Protein AF-A0A7C3R3C4-F1 (afdb_monomer_lite)

Foldseek 3Di:
DADQPPPDPDDPCLQALPCPPQALQLVQADAPCPQLLVCVVVVHDCPDPSNVVSVQRRLWVSQLVSNAVVVVVVLVVDPQWQAWADWGPQDDQPCVPVDQAFFAQDPSRWTFGHAGPDGLATFSIWTDGPAAIETEDEGADQECLVVQLNVLQVLLVVCQFCVRHHYAYEYEYEPNHPDPNVDDPSYRYHYHYRDDCVVVVVCVSPVVVDDGDDGDHDDDPNYDYRVVDHTDTDHLLVVLLVCQVQQADLVVRAGDVVCCVDPVNVSVCSSVQKGWNFWAFLVQVVVVLVQADDPVDPSVQFDDRTWTWMWGQDSQRAIAIKTWTAGPVRWIWIWGDDDRYIDIDTDDCPDPVVVNVVSVVVSDDPSRHDHNVNVVVVRVVRRPDDDD

pLDDT: mean 90.18, std 9.29, range [34.62, 98.38]

Secondary structure (DSSP, 8-state):
------SS---HHHHTT--GGGTTGGGGS----HHHHHHHHTT--TTSHHHHHHHHHHHHHHHHHHHHHHHHHHHHH-TTEEEEEE-GGGS---GGG---EEEEE-TTS-EEEEETTEEEEEESEEEEESSEEEEEEEE--SB-HHHHHHHHHHHHHHHHH-TTSEEEEEEEEETT-B-GGGS-TTEEEEEEPPP--HHHHHHHHTTTT--PPPP-----TTEEEGGG-------HHHHHHHHHHHHEETTTTEE-HHHHHSHHHHHHHHHHSEEEEEEE-HHHHHHHHTTSB-TT--GGGB--S-EEEEEEE-TTS-EEEEEEEEBTTS-EEEEEEETTEEEEEEEPTTSHHHHHHHHHHHH--GGGB--HHHHHHHHHHHTT----

Structure (mmCIF, N/CA/C/O backbone):
data_AF-A0A7C3R3C4-F1
#
_entry.id   AF-A0A7C3R3C4-F1
#
loop_
_atom_site.group_PDB
_atom_site.id
_atom_site.type_symbol
_atom_site.label_atom_id
_atom_site.label_alt_id
_atom_site.label_comp_id
_atom_site.label_asym_id
_atom_site.label_entity_id
_atom_site.label_seq_id
_atom_site.pdbx_PDB_ins_code
_atom_site.Cartn_x
_atom_site.Cartn_y
_atom_site.Cartn_z
_atom_site.occupancy
_atom_site.B_iso_or_equiv
_atom_site.auth_seq_id
_atom_site.auth_comp_id
_atom_site.auth_asym_id
_atom_site.auth_atom_id
_atom_site.pdbx_PDB_model_num
ATOM 1 N N . MET A 1 1 ? 16.976 -24.280 0.959 1.00 34.62 1 MET A N 1
ATOM 2 C CA . MET A 1 1 ? 16.560 -23.614 -0.294 1.00 34.62 1 MET A CA 1
ATOM 3 C C . MET A 1 1 ? 15.041 -23.577 -0.291 1.00 34.62 1 MET A C 1
ATOM 5 O O . MET A 1 1 ? 14.430 -24.626 -0.410 1.00 34.62 1 MET A O 1
ATOM 9 N N . GLY A 1 2 ? 14.441 -22.430 0.038 1.00 38.09 2 GLY A N 1
ATOM 10 C CA . GLY A 1 2 ? 12.983 -22.315 0.162 1.00 38.09 2 GLY A CA 1
ATOM 11 C C . GLY A 1 2 ? 12.331 -22.269 -1.215 1.00 38.09 2 GLY A C 1
ATOM 12 O O . GLY A 1 2 ? 12.863 -21.601 -2.098 1.00 38.09 2 GLY A O 1
ATOM 13 N N . ASN A 1 3 ? 11.222 -22.990 -1.382 1.00 38.97 3 ASN A N 1
ATOM 14 C CA . ASN A 1 3 ? 10.397 -23.014 -2.589 1.00 38.97 3 ASN A CA 1
ATOM 15 C C . ASN A 1 3 ? 9.977 -21.592 -2.990 1.00 38.97 3 ASN A C 1
ATOM 17 O O . ASN A 1 3 ? 8.959 -21.084 -2.531 1.00 38.97 3 ASN A O 1
ATOM 21 N N . THR A 1 4 ? 10.750 -20.939 -3.855 1.00 51.47 4 THR A N 1
ATOM 22 C CA . THR A 1 4 ? 10.245 -19.824 -4.648 1.00 51.47 4 THR A CA 1
ATOM 23 C C . THR A 1 4 ? 9.399 -20.438 -5.750 1.00 51.47 4 THR A C 1
ATOM 25 O O . THR A 1 4 ? 9.895 -21.207 -6.572 1.00 51.47 4 THR A O 1
ATOM 28 N N . ASN A 1 5 ? 8.098 -20.169 -5.716 1.00 50.25 5 ASN A N 1
ATOM 29 C CA . ASN A 1 5 ? 7.161 -20.627 -6.730 1.00 50.25 5 ASN A CA 1
ATOM 30 C C . ASN A 1 5 ? 7.679 -20.150 -8.104 1.00 50.25 5 ASN A C 1
ATOM 32 O O . ASN A 1 5 ? 7.788 -18.948 -8.331 1.00 50.25 5 ASN A O 1
ATOM 36 N N . LYS A 1 6 ? 8.117 -21.072 -8.975 1.00 62.81 6 LYS A N 1
ATOM 37 C CA . LYS A 1 6 ? 8.803 -20.767 -10.252 1.00 62.81 6 LYS A CA 1
ATOM 38 C C . LYS A 1 6 ? 7.820 -20.536 -11.404 1.00 62.81 6 LYS A C 1
ATOM 40 O O . LYS A 1 6 ? 8.134 -20.851 -12.545 1.00 62.81 6 LYS A O 1
ATOM 45 N N . GLU A 1 7 ? 6.624 -20.033 -11.112 1.00 74.94 7 GLU A N 1
ATOM 46 C CA . GLU A 1 7 ? 5.586 -19.859 -12.133 1.00 74.94 7 GLU A CA 1
ATOM 47 C C . GLU A 1 7 ? 6.034 -18.897 -13.241 1.00 74.94 7 GLU A C 1
ATOM 49 O O . GLU A 1 7 ? 5.773 -19.140 -14.413 1.00 74.94 7 GLU A O 1
ATOM 54 N N . PHE A 1 8 ? 6.792 -17.858 -12.878 1.00 85.56 8 PHE A N 1
ATOM 55 C CA . PHE A 1 8 ? 7.405 -16.938 -13.831 1.00 85.56 8 PHE A CA 1
ATOM 56 C C . PHE A 1 8 ? 8.931 -17.092 -13.783 1.00 85.56 8 PHE A C 1
ATOM 58 O O . PHE A 1 8 ? 9.548 -16.696 -12.786 1.00 85.56 8 PHE A O 1
ATOM 65 N N . PRO A 1 9 ? 9.574 -17.670 -14.814 1.00 90.88 9 PRO A N 1
ATOM 66 C CA . PRO A 1 9 ? 11.028 -17.746 -14.864 1.00 90.88 9 PRO A CA 1
ATOM 67 C C . PRO A 1 9 ? 11.620 -16.346 -15.048 1.00 90.88 9 PRO A C 1
ATOM 69 O O . PRO A 1 9 ? 11.168 -15.602 -15.914 1.00 90.88 9 PRO A O 1
ATOM 72 N N . LEU A 1 10 ? 12.635 -16.005 -14.245 1.00 94.12 10 LEU A N 1
ATOM 73 C CA . LEU A 1 10 ? 13.373 -14.743 -14.345 1.00 94.12 10 LEU A CA 1
ATOM 74 C C . LEU A 1 10 ? 14.286 -14.761 -15.582 1.00 94.12 10 LEU A C 1
ATOM 76 O O . LEU A 1 10 ? 15.247 -15.536 -15.596 1.00 94.12 10 LEU A O 1
ATOM 80 N N . PRO A 1 11 ? 14.059 -13.905 -16.593 1.00 95.25 11 PRO A N 1
ATOM 81 C CA . PRO A 1 11 ? 14.959 -13.808 -17.734 1.00 95.25 11 PRO A CA 1
ATOM 82 C C . PRO A 1 11 ? 16.291 -13.157 -17.357 1.00 95.25 11 PRO A C 1
ATOM 84 O O . PRO A 1 11 ? 16.341 -12.232 -16.542 1.00 95.25 11 PRO A O 1
ATOM 87 N N . VAL A 1 12 ? 17.365 -13.567 -18.035 1.00 96.06 12 VAL A N 1
ATOM 88 C CA . VAL A 1 12 ? 18.727 -13.044 -17.818 1.00 96.06 12 VAL A CA 1
ATOM 89 C C . VAL A 1 12 ? 18.801 -11.526 -18.022 1.00 96.06 12 VAL A C 1
ATOM 91 O O . VAL A 1 12 ? 19.497 -10.835 -17.279 1.00 96.06 12 VAL A O 1
ATOM 94 N N . TYR A 1 13 ? 18.072 -10.975 -18.995 1.00 96.44 13 TYR A N 1
ATOM 95 C CA . TYR A 1 13 ? 18.085 -9.534 -19.257 1.00 96.44 13 TYR A CA 1
ATOM 96 C C . TYR A 1 13 ? 17.395 -8.733 -18.135 1.00 96.44 13 TYR A C 1
ATOM 98 O O . TYR A 1 13 ? 17.864 -7.653 -17.786 1.00 96.44 13 TYR A O 1
ATOM 106 N N . ILE A 1 14 ? 16.350 -9.278 -17.497 1.00 97.00 14 ILE A N 1
ATOM 107 C CA . ILE A 1 14 ? 15.718 -8.665 -16.313 1.00 97.00 14 ILE A CA 1
ATOM 108 C C . ILE A 1 14 ? 16.631 -8.797 -15.101 1.00 97.00 14 ILE A C 1
ATOM 110 O O . ILE A 1 14 ? 16.837 -7.827 -14.376 1.00 97.00 14 ILE A O 1
ATOM 114 N N . GLN A 1 15 ? 17.227 -9.976 -14.905 1.00 96.94 15 GLN A N 1
ATOM 115 C CA . GLN A 1 15 ? 18.176 -10.213 -13.819 1.00 96.94 15 GLN A CA 1
ATOM 116 C C . GLN A 1 15 ? 19.330 -9.204 -13.852 1.00 96.94 15 GLN A C 1
ATOM 118 O O . GLN A 1 15 ? 19.756 -8.719 -12.807 1.00 96.94 15 GLN A O 1
ATOM 123 N N . ASN A 1 16 ? 19.818 -8.869 -15.046 1.00 97.19 16 ASN A N 1
ATOM 124 C CA . ASN A 1 16 ? 20.903 -7.912 -15.243 1.00 97.19 16 ASN A CA 1
ATOM 125 C C . ASN A 1 16 ? 20.445 -6.449 -15.373 1.00 97.19 16 ASN A C 1
ATOM 127 O O . ASN A 1 16 ? 21.311 -5.593 -15.526 1.00 97.19 16 ASN A O 1
ATOM 131 N N . LEU A 1 17 ? 19.138 -6.159 -15.311 1.00 96.75 17 LEU A N 1
ATOM 132 C CA . LEU A 1 17 ? 18.571 -4.827 -15.571 1.00 96.75 17 LEU A CA 1
ATOM 133 C C . LEU A 1 17 ? 19.052 -4.233 -16.909 1.00 96.75 17 LEU A C 1
ATOM 135 O O . LEU A 1 17 ? 19.452 -3.074 -16.982 1.00 96.75 17 LEU A O 1
ATOM 139 N N . ASP A 1 18 ? 19.056 -5.040 -17.968 1.00 96.00 18 ASP A N 1
ATOM 140 C CA . ASP A 1 18 ? 19.616 -4.663 -19.265 1.00 96.00 18 ASP A CA 1
ATOM 141 C C . ASP A 1 18 ? 18.763 -3.605 -19.982 1.00 96.00 18 ASP A C 1
ATOM 143 O O . ASP A 1 18 ? 17.706 -3.901 -20.539 1.00 96.00 18 ASP A O 1
ATOM 147 N N . THR A 1 19 ? 19.246 -2.363 -20.003 1.00 93.62 19 THR A N 1
ATOM 148 C CA . THR A 1 19 ? 18.541 -1.216 -20.588 1.00 93.62 19 THR A CA 1
ATOM 149 C C . THR A 1 19 ? 18.917 -0.915 -22.039 1.00 93.62 19 THR A C 1
ATOM 151 O O . THR A 1 19 ? 18.339 -0.000 -22.627 1.00 93.62 19 THR A O 1
ATOM 154 N N . ARG A 1 20 ? 19.836 -1.673 -22.661 1.00 90.69 20 ARG A N 1
ATOM 155 C CA . ARG A 1 20 ? 20.399 -1.350 -23.993 1.00 90.69 20 ARG A CA 1
ATOM 156 C C . ARG A 1 20 ? 19.337 -1.180 -25.077 1.00 90.69 20 ARG A C 1
ATOM 158 O O . ARG A 1 20 ? 19.462 -0.326 -25.945 1.00 90.69 20 ARG A O 1
ATOM 165 N N . ASN A 1 21 ? 18.262 -1.959 -24.991 1.00 88.31 21 ASN A N 1
ATOM 166 C CA . ASN A 1 21 ? 17.183 -1.943 -25.976 1.00 88.31 21 ASN A CA 1
ATOM 167 C C . ASN A 1 21 ? 16.073 -0.929 -25.662 1.00 88.31 21 ASN A C 1
ATOM 169 O O . ASN A 1 21 ? 15.118 -0.838 -26.433 1.00 88.31 21 ASN A O 1
ATOM 173 N N . LEU A 1 22 ? 16.146 -0.195 -24.545 1.00 91.19 22 LEU A N 1
ATOM 174 C CA . LEU A 1 22 ? 15.098 0.742 -24.120 1.00 91.19 22 LEU A CA 1
ATOM 175 C C . LEU A 1 22 ? 15.182 2.109 -24.814 1.00 91.19 22 LEU A C 1
ATOM 177 O O . LEU A 1 22 ? 14.219 2.873 -24.741 1.00 91.19 22 LEU A O 1
ATOM 181 N N . GLY A 1 23 ? 16.299 2.416 -25.484 1.00 88.38 23 GLY A N 1
ATOM 182 C CA . GLY A 1 23 ? 16.549 3.744 -26.047 1.00 88.38 23 GLY A CA 1
ATOM 183 C C . GLY A 1 23 ? 16.332 4.839 -24.997 1.00 88.38 23 GLY A C 1
ATOM 184 O O . GLY A 1 23 ? 16.653 4.663 -23.821 1.00 88.38 23 GLY A O 1
ATOM 185 N N . ASP A 1 24 ? 15.693 5.936 -25.401 1.00 93.94 24 ASP A N 1
ATOM 186 C CA . ASP A 1 24 ? 15.396 7.059 -24.506 1.00 93.94 24 ASP A CA 1
ATOM 187 C C . ASP A 1 24 ? 14.071 6.918 -23.731 1.00 93.94 24 ASP A C 1
ATOM 189 O O . ASP A 1 24 ? 13.667 7.875 -23.068 1.00 93.94 24 ASP A O 1
ATOM 193 N N . ASN A 1 25 ? 13.387 5.759 -23.745 1.00 95.31 25 ASN A N 1
ATOM 194 C CA . ASN A 1 25 ? 12.089 5.582 -23.060 1.00 95.31 25 ASN A CA 1
ATOM 195 C C . ASN A 1 25 ? 12.125 6.026 -21.591 1.00 95.31 25 ASN A C 1
ATOM 197 O O . ASN A 1 25 ? 11.204 6.695 -21.119 1.00 95.31 25 ASN A O 1
ATOM 201 N N . LEU A 1 26 ? 13.217 5.730 -20.880 1.00 95.25 26 LEU A N 1
ATOM 202 C CA . LEU A 1 26 ? 13.389 6.112 -19.477 1.00 95.25 26 LEU A CA 1
ATOM 203 C C . LEU A 1 26 ? 13.356 7.633 -19.267 1.00 95.25 26 LEU A C 1
ATOM 205 O O . LEU A 1 26 ? 12.936 8.077 -18.202 1.00 95.25 26 LEU A O 1
ATOM 209 N N . LEU A 1 27 ? 13.717 8.439 -20.272 1.00 94.31 27 LEU A N 1
ATOM 210 C CA . LEU A 1 27 ? 13.692 9.906 -20.220 1.00 94.31 27 LEU A CA 1
ATOM 211 C C . LEU A 1 27 ? 12.286 10.503 -20.420 1.00 94.31 27 LEU A C 1
ATOM 213 O O . LEU A 1 27 ? 12.128 11.727 -20.324 1.00 94.31 27 LEU A O 1
ATOM 217 N N . TYR A 1 28 ? 11.276 9.682 -20.725 1.00 93.56 28 TYR A N 1
ATOM 218 C CA . TYR A 1 28 ? 9.870 10.094 -20.850 1.00 93.56 28 TYR A CA 1
ATOM 219 C C . TYR A 1 28 ? 9.077 9.951 -19.542 1.00 93.56 28 TYR A C 1
ATOM 221 O O . TYR A 1 28 ? 7.973 10.496 -19.422 1.00 93.56 28 TYR A O 1
ATOM 229 N N . TYR A 1 29 ? 9.645 9.276 -18.543 1.00 93.94 29 TYR A N 1
ATOM 230 C CA . TYR A 1 29 ? 9.101 9.235 -17.189 1.00 93.94 29 TYR A CA 1
ATOM 231 C C . TYR A 1 29 ? 9.375 10.546 -16.442 1.00 93.94 29 TYR A C 1
ATOM 233 O O . TYR A 1 29 ? 10.305 11.295 -16.747 1.00 93.94 29 TYR A O 1
ATOM 241 N N . SER A 1 30 ? 8.516 10.858 -15.472 1.00 89.94 30 SER A N 1
ATOM 242 C CA . SER A 1 30 ? 8.664 12.034 -14.612 1.00 89.94 30 SER A CA 1
ATOM 243 C C . SER A 1 30 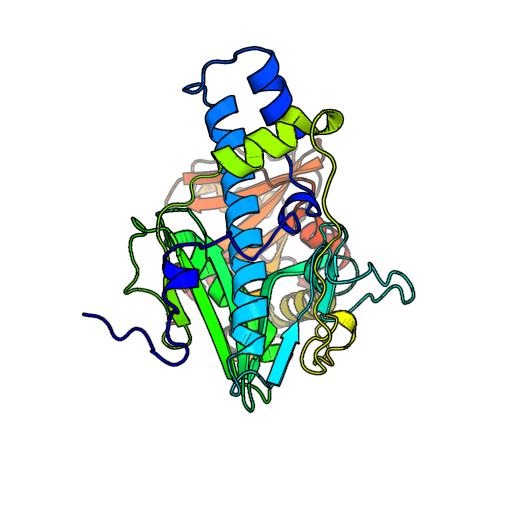? 9.294 11.612 -13.293 1.00 89.94 30 SER A C 1
ATOM 245 O O . SER A 1 30 ? 8.658 10.898 -12.531 1.00 89.94 30 SER A O 1
ATOM 247 N N . TYR A 1 31 ? 10.523 12.064 -13.045 1.00 93.31 31 TYR A N 1
ATOM 248 C CA . TYR A 1 31 ? 11.255 11.777 -11.813 1.00 93.31 31 TYR A CA 1
ATOM 249 C C . TYR A 1 31 ? 11.269 12.977 -10.867 1.00 93.31 31 TYR A C 1
ATOM 251 O O . TYR A 1 31 ? 11.339 14.132 -11.313 1.00 93.31 31 TYR A O 1
ATOM 259 N N . HIS A 1 32 ? 11.311 12.722 -9.561 1.00 93.31 32 HIS A N 1
ATOM 260 C CA . HIS A 1 32 ? 11.452 13.760 -8.535 1.00 93.31 32 HIS A CA 1
ATOM 261 C C . HIS A 1 32 ? 12.914 14.208 -8.357 1.00 93.31 32 HIS A C 1
ATOM 263 O O . HIS A 1 32 ? 13.478 14.183 -7.268 1.00 93.31 32 HIS A O 1
ATOM 269 N N . THR A 1 33 ? 13.546 14.679 -9.435 1.00 93.44 33 THR A N 1
ATOM 270 C CA . THR A 1 33 ? 14.988 14.993 -9.459 1.00 93.44 33 THR A CA 1
ATOM 271 C C . THR A 1 33 ? 15.330 16.455 -9.193 1.00 93.44 33 THR A C 1
ATOM 273 O O . THR A 1 33 ? 16.502 16.774 -9.042 1.00 93.44 33 THR A O 1
ATOM 276 N N . LYS A 1 34 ? 14.355 17.372 -9.100 1.00 93.88 34 LYS A N 1
ATOM 277 C CA . LYS A 1 34 ? 14.630 18.822 -8.963 1.00 93.88 34 LYS A CA 1
ATOM 278 C C . LYS A 1 34 ? 15.575 19.154 -7.802 1.00 93.88 34 LYS A C 1
ATOM 280 O O . LYS A 1 34 ? 16.518 19.916 -7.990 1.00 93.88 34 LYS A O 1
ATOM 285 N N . PHE A 1 35 ? 15.323 18.581 -6.625 1.00 95.00 35 PHE A N 1
ATOM 286 C CA . PHE A 1 35 ? 16.154 18.812 -5.443 1.00 95.00 35 PHE A CA 1
ATOM 287 C C . PHE A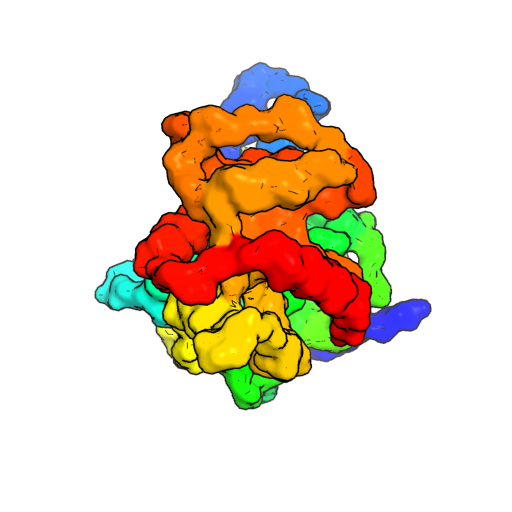 1 35 ? 17.536 18.163 -5.589 1.00 95.00 35 PHE A C 1
ATOM 289 O O . PHE A 1 35 ? 18.542 18.829 -5.369 1.00 95.00 35 PHE A O 1
ATOM 296 N N . LEU A 1 36 ? 17.594 16.918 -6.075 1.00 95.94 36 LEU A N 1
ATOM 297 C CA . LEU A 1 36 ? 18.853 16.221 -6.354 1.00 95.94 36 LEU A CA 1
ATOM 298 C C . LEU A 1 36 ? 19.739 17.002 -7.340 1.00 95.94 36 LEU A C 1
ATOM 300 O O . LEU A 1 36 ? 20.916 17.220 -7.080 1.00 95.94 36 LEU A O 1
ATOM 304 N N . LEU A 1 37 ? 19.167 17.490 -8.443 1.00 94.94 37 LEU A N 1
ATOM 305 C CA . LEU A 1 37 ? 19.887 18.293 -9.434 1.00 94.94 37 LEU A CA 1
ATOM 306 C C . LEU A 1 37 ? 20.380 19.625 -8.855 1.00 94.94 37 LEU A C 1
ATOM 308 O O . LEU A 1 37 ? 21.446 20.095 -9.244 1.00 94.94 37 LEU A O 1
ATOM 312 N N . SER A 1 38 ? 19.631 20.231 -7.929 1.00 95.25 38 SER A N 1
ATOM 313 C CA . SER A 1 38 ? 20.090 21.422 -7.206 1.00 95.25 38 SER A CA 1
ATOM 314 C C . SER A 1 38 ? 21.326 21.118 -6.362 1.00 95.25 38 SER A C 1
ATOM 316 O O . SER A 1 38 ? 22.286 21.880 -6.416 1.00 95.25 38 SER A O 1
ATOM 318 N N . LEU A 1 39 ? 21.322 20.003 -5.624 1.00 94.50 39 LEU A N 1
ATOM 319 C CA . LEU A 1 39 ? 22.459 19.573 -4.804 1.00 94.50 39 LEU A CA 1
ATOM 320 C C . LEU A 1 39 ? 23.699 19.279 -5.662 1.00 94.50 39 LEU A C 1
ATOM 322 O O . LEU A 1 39 ? 24.793 19.717 -5.321 1.00 94.50 39 LEU A O 1
ATOM 326 N N . ILE A 1 40 ? 23.521 18.610 -6.807 1.00 92.88 40 ILE A N 1
ATOM 327 C CA . ILE A 1 40 ? 24.612 18.319 -7.753 1.00 92.88 40 ILE A CA 1
ATOM 328 C C . ILE A 1 40 ? 25.241 19.614 -8.281 1.00 92.88 40 ILE A C 1
ATOM 330 O O . ILE A 1 40 ? 26.459 19.746 -8.272 1.00 92.88 40 ILE A O 1
ATOM 334 N N . ARG A 1 41 ? 24.433 20.600 -8.695 1.00 93.19 41 ARG A N 1
ATOM 335 C CA . ARG A 1 41 ? 24.947 21.894 -9.191 1.00 93.19 41 ARG A CA 1
ATOM 336 C C . ARG A 1 41 ? 25.704 22.691 -8.132 1.00 93.19 41 ARG A C 1
ATOM 338 O O . ARG A 1 41 ? 26.564 23.488 -8.480 1.00 93.19 41 ARG A O 1
ATOM 345 N N . GLN A 1 42 ? 25.358 22.500 -6.863 1.00 93.75 42 GLN A N 1
ATOM 346 C CA . GLN A 1 42 ? 26.013 23.153 -5.731 1.00 93.75 42 GLN A CA 1
ATOM 347 C C . GLN A 1 42 ? 27.246 22.383 -5.238 1.00 93.75 42 GLN A C 1
ATOM 349 O O . GLN A 1 42 ? 27.841 22.797 -4.250 1.00 93.75 42 GLN A O 1
ATOM 354 N N . ASN A 1 43 ? 27.625 21.275 -5.893 1.00 92.12 43 ASN A N 1
ATOM 355 C CA . ASN A 1 43 ? 28.678 20.368 -5.430 1.00 92.12 43 ASN A CA 1
ATOM 356 C C . ASN A 1 43 ? 28.487 19.953 -3.959 1.00 92.12 43 ASN A C 1
ATOM 358 O O . ASN A 1 43 ? 29.446 19.902 -3.191 1.00 92.12 43 ASN A O 1
ATOM 362 N N . ALA A 1 44 ? 27.238 19.689 -3.560 1.00 92.00 44 ALA A N 1
ATOM 363 C CA . ALA A 1 44 ? 26.932 19.243 -2.208 1.00 92.00 44 ALA A CA 1
ATOM 364 C C . ALA A 1 44 ? 27.644 17.919 -1.891 1.00 92.00 44 ALA A C 1
ATOM 366 O O . ALA A 1 44 ? 27.814 17.065 -2.764 1.00 92.00 44 ALA A O 1
ATOM 367 N N . ASP A 1 45 ? 28.005 17.739 -0.622 1.00 93.12 45 ASP A N 1
ATOM 368 C CA . ASP A 1 45 ? 28.609 16.501 -0.142 1.00 93.12 45 ASP A CA 1
ATOM 369 C C . ASP A 1 45 ? 27.673 15.304 -0.388 1.00 93.12 45 ASP A C 1
ATOM 371 O O . ASP A 1 45 ? 26.510 15.298 0.040 1.00 93.12 45 ASP A O 1
ATOM 375 N N . LYS A 1 46 ? 28.191 14.285 -1.084 1.00 92.38 46 LYS A N 1
ATOM 376 C CA . LYS A 1 46 ? 27.451 13.070 -1.444 1.00 92.38 46 LYS A CA 1
ATOM 377 C C . LYS A 1 46 ? 27.127 12.202 -0.231 1.00 92.38 46 LYS A C 1
ATOM 379 O O . LYS A 1 46 ? 26.149 11.459 -0.280 1.00 92.38 46 LYS A O 1
ATOM 384 N N . GLU A 1 47 ? 27.884 12.353 0.854 1.00 93.88 47 GLU A N 1
ATOM 385 C CA . GLU A 1 47 ? 27.645 11.662 2.123 1.00 93.88 47 GLU A CA 1
ATOM 386 C C . GLU A 1 47 ? 26.623 12.393 3.008 1.00 93.88 47 GLU A C 1
ATOM 388 O O . GLU A 1 47 ? 26.177 11.877 4.036 1.00 93.88 47 GLU A O 1
ATOM 393 N N . SER A 1 48 ? 26.181 13.588 2.604 1.00 94.50 48 SER A N 1
ATOM 394 C CA . SER A 1 48 ? 25.155 14.312 3.347 1.00 94.50 48 SER A CA 1
ATOM 395 C C . SER A 1 48 ? 23.812 13.573 3.319 1.00 94.50 48 SER A C 1
ATOM 397 O O . SER A 1 48 ? 23.363 13.046 2.296 1.00 94.50 48 SER A O 1
ATOM 399 N N . GLN A 1 49 ? 23.093 13.603 4.445 1.00 94.25 49 GLN A N 1
ATOM 400 C CA . GLN A 1 49 ? 21.788 12.945 4.581 1.00 94.25 49 GLN A CA 1
ATOM 401 C C . GLN A 1 49 ? 20.776 13.404 3.515 1.00 94.25 49 GLN A C 1
ATOM 403 O O . GLN A 1 49 ? 19.965 12.609 3.034 1.00 94.25 49 GLN A O 1
ATOM 408 N N . GLN A 1 50 ? 20.818 14.684 3.135 1.00 93.94 50 GLN A N 1
ATOM 409 C CA . GLN A 1 50 ? 19.935 15.251 2.115 1.00 93.94 50 GLN A CA 1
ATOM 410 C C . GLN A 1 50 ? 20.238 14.681 0.725 1.00 93.94 50 GLN A C 1
ATOM 412 O O . GLN A 1 50 ? 19.303 14.303 0.014 1.00 93.94 50 GLN A O 1
ATOM 417 N N . PHE A 1 51 ? 21.522 14.576 0.363 1.00 95.06 51 PHE A N 1
ATOM 418 C CA . PHE A 1 51 ? 21.948 13.996 -0.908 1.00 95.06 51 PHE A CA 1
ATOM 419 C C . PHE A 1 51 ? 21.585 12.516 -0.979 1.00 95.06 51 PHE A C 1
ATOM 421 O O . PHE A 1 51 ? 20.897 12.106 -1.912 1.00 95.06 51 PHE A O 1
ATOM 428 N N . ILE A 1 52 ? 21.947 11.737 0.046 1.00 94.06 52 ILE A N 1
ATOM 429 C CA . ILE A 1 52 ? 21.641 10.302 0.133 1.00 94.06 52 ILE A CA 1
ATOM 430 C C . ILE A 1 52 ? 20.134 10.056 -0.007 1.00 94.06 52 ILE A C 1
ATOM 432 O O . ILE A 1 52 ? 19.711 9.170 -0.751 1.00 94.06 52 ILE A O 1
ATOM 436 N N . SER A 1 53 ? 19.308 10.844 0.685 1.00 93.31 53 SER A N 1
ATOM 437 C CA . SER A 1 53 ? 17.848 10.726 0.622 1.00 93.31 53 SER A CA 1
ATOM 438 C C . SER A 1 53 ? 17.307 11.012 -0.784 1.00 93.31 53 SER A C 1
ATOM 440 O O . SER A 1 53 ? 16.576 10.195 -1.348 1.00 93.31 53 SER A O 1
ATOM 442 N N . ALA A 1 54 ? 17.709 12.135 -1.389 1.00 95.06 54 ALA A N 1
ATOM 443 C CA . ALA A 1 54 ? 17.256 12.527 -2.723 1.00 95.06 54 ALA A CA 1
ATOM 444 C C . ALA A 1 54 ? 17.731 11.549 -3.814 1.00 95.06 54 ALA A C 1
ATOM 446 O O . ALA A 1 54 ? 16.965 11.193 -4.712 1.00 95.06 54 ALA A O 1
ATOM 447 N N . TYR A 1 55 ? 18.976 11.082 -3.710 1.00 95.44 55 TYR A N 1
ATOM 448 C CA . TYR A 1 55 ? 19.581 10.121 -4.627 1.00 95.44 55 TYR A CA 1
ATOM 449 C C . TYR A 1 55 ? 18.902 8.751 -4.548 1.00 95.44 55 TYR A C 1
ATOM 451 O O . TYR A 1 55 ? 18.532 8.186 -5.576 1.00 95.44 55 TYR A O 1
ATOM 459 N N . ASN A 1 56 ? 18.654 8.238 -3.338 1.00 93.88 56 ASN A N 1
ATOM 460 C CA . ASN A 1 56 ? 17.933 6.976 -3.154 1.00 93.88 56 ASN A CA 1
ATOM 461 C C . ASN A 1 56 ? 16.477 7.059 -3.628 1.00 93.88 56 ASN A C 1
ATOM 463 O O . ASN A 1 56 ? 15.976 6.082 -4.183 1.00 93.88 56 ASN A O 1
ATOM 467 N N . GLY A 1 57 ? 15.821 8.213 -3.459 1.00 94.31 57 GLY A N 1
ATOM 468 C CA . GLY A 1 57 ? 14.494 8.468 -4.021 1.00 94.31 57 GLY A CA 1
ATOM 469 C C . GLY A 1 57 ? 14.485 8.324 -5.544 1.00 94.31 57 GLY A C 1
ATOM 470 O O . GLY A 1 57 ? 13.731 7.516 -6.081 1.00 94.31 57 GLY A O 1
ATOM 471 N N . PHE A 1 58 ? 15.395 9.020 -6.234 1.00 96.31 58 PHE A N 1
ATOM 472 C CA . PHE A 1 58 ? 15.547 8.894 -7.688 1.00 96.31 58 PHE A CA 1
ATOM 473 C C . PHE A 1 58 ? 15.886 7.461 -8.122 1.00 96.31 58 PHE A C 1
ATOM 475 O O . PHE A 1 58 ? 15.277 6.931 -9.049 1.00 96.31 58 PHE A O 1
ATOM 482 N N . ARG A 1 59 ? 16.839 6.815 -7.442 1.00 96.38 59 ARG A N 1
ATOM 483 C CA . ARG A 1 59 ? 17.258 5.442 -7.744 1.00 96.38 59 ARG A CA 1
ATOM 484 C C . ARG A 1 59 ? 16.101 4.449 -7.616 1.00 96.38 59 ARG A C 1
ATOM 486 O O . ARG A 1 59 ? 16.011 3.534 -8.428 1.00 96.38 59 ARG A O 1
ATOM 493 N N . GLY A 1 60 ? 15.228 4.628 -6.623 1.00 95.44 60 GLY A N 1
ATOM 494 C CA . GLY A 1 60 ? 14.016 3.826 -6.452 1.00 95.44 60 GLY A CA 1
ATOM 495 C C . GLY A 1 60 ? 13.046 3.988 -7.622 1.00 95.44 60 GLY A C 1
ATOM 496 O O . GLY A 1 60 ? 12.692 2.997 -8.254 1.00 95.44 60 GLY A O 1
ATOM 497 N N . GLU A 1 61 ? 12.702 5.231 -7.975 1.00 95.75 61 GLU A N 1
ATOM 498 C CA . GLU A 1 61 ? 11.814 5.531 -9.113 1.00 95.75 61 GLU A CA 1
ATOM 499 C C . GLU A 1 61 ? 12.369 4.997 -10.442 1.00 95.75 61 GLU A C 1
ATOM 501 O O . GLU A 1 61 ? 11.636 4.458 -11.272 1.00 95.75 61 GLU A O 1
ATOM 506 N N . LEU A 1 62 ? 13.682 5.127 -10.657 1.00 97.12 62 LEU A N 1
ATOM 507 C CA . LEU A 1 62 ? 14.344 4.608 -11.850 1.00 97.12 62 LEU A CA 1
ATOM 508 C C . LEU A 1 62 ? 14.301 3.079 -11.906 1.00 97.12 62 LEU A C 1
ATOM 510 O O . LEU A 1 62 ? 14.039 2.522 -12.971 1.00 97.12 62 LEU A O 1
ATOM 514 N N . PHE A 1 63 ? 14.525 2.405 -10.777 1.00 97.31 63 PHE A N 1
ATOM 515 C CA . PHE A 1 63 ? 14.435 0.950 -10.695 1.00 97.31 63 PHE A CA 1
ATOM 516 C C . PHE A 1 63 ? 13.041 0.448 -11.075 1.00 97.31 63 PHE A C 1
ATOM 518 O O . PHE A 1 63 ? 12.930 -0.431 -11.927 1.00 97.31 63 PHE A O 1
ATOM 525 N N . GLU A 1 64 ? 11.990 1.050 -10.516 1.00 96.56 64 GLU A N 1
ATOM 526 C CA . GLU A 1 64 ? 10.598 0.714 -10.839 1.00 96.56 64 GLU A CA 1
ATOM 527 C C . GLU A 1 64 ? 10.303 0.881 -12.339 1.00 96.56 64 GLU A C 1
ATOM 529 O O . GLU A 1 64 ? 9.687 0.011 -12.958 1.00 96.56 64 GLU A O 1
ATOM 534 N N . ASN A 1 65 ? 10.776 1.971 -12.954 1.00 97.38 65 ASN A N 1
ATOM 535 C CA . ASN A 1 65 ? 10.543 2.239 -14.376 1.00 97.38 65 ASN A CA 1
ATOM 536 C C . ASN A 1 65 ? 11.342 1.305 -15.296 1.00 97.38 65 ASN A C 1
ATOM 538 O O . ASN A 1 65 ? 10.804 0.843 -16.300 1.00 97.38 65 ASN A O 1
ATOM 542 N N . ILE A 1 66 ? 12.593 0.977 -14.954 1.00 97.75 66 ILE A N 1
ATOM 543 C CA . ILE A 1 66 ? 13.379 -0.024 -15.692 1.00 97.75 66 ILE A CA 1
ATOM 544 C C . ILE A 1 66 ? 12.677 -1.377 -15.625 1.00 97.75 66 ILE A C 1
ATOM 546 O O . ILE A 1 66 ? 12.424 -1.990 -16.659 1.00 97.75 66 ILE A O 1
ATOM 550 N N . VAL A 1 67 ? 12.311 -1.825 -14.424 1.00 97.88 67 VAL A N 1
ATOM 551 C CA . VAL A 1 67 ? 11.595 -3.090 -14.228 1.00 97.88 67 VAL A CA 1
ATOM 552 C C . VAL A 1 67 ? 10.308 -3.117 -15.052 1.00 97.88 67 VAL A C 1
ATOM 554 O O . VAL A 1 67 ? 10.041 -4.108 -15.730 1.00 97.88 67 VAL A O 1
ATOM 557 N N . TYR A 1 68 ? 9.547 -2.024 -15.057 1.00 97.94 68 TYR A N 1
ATOM 558 C CA . TYR A 1 68 ? 8.331 -1.906 -15.853 1.00 97.94 68 TYR A CA 1
ATOM 559 C C . TYR A 1 68 ? 8.580 -2.074 -17.363 1.00 97.94 68 TYR A C 1
ATOM 561 O O . TYR A 1 68 ? 7.917 -2.892 -18.002 1.00 97.94 68 TYR A O 1
ATOM 569 N N . GLU A 1 69 ? 9.554 -1.358 -17.938 1.00 97.81 69 GLU A N 1
ATOM 570 C CA . GLU A 1 69 ? 9.903 -1.472 -19.366 1.00 97.81 69 GLU A CA 1
ATOM 571 C C . GLU A 1 69 ? 10.354 -2.892 -19.745 1.00 97.81 69 GLU A C 1
ATOM 573 O O . GLU A 1 69 ? 10.034 -3.400 -20.823 1.00 97.81 69 GLU A O 1
ATOM 578 N N . LEU A 1 70 ? 11.091 -3.558 -18.854 1.00 97.62 70 LEU A N 1
ATOM 579 C CA . LEU A 1 70 ? 11.568 -4.920 -19.081 1.00 97.62 70 LEU A CA 1
ATOM 580 C C . LEU A 1 70 ? 10.444 -5.960 -18.971 1.00 97.62 70 LEU A C 1
ATOM 582 O O . LEU A 1 70 ? 10.428 -6.925 -19.739 1.00 97.62 70 LEU A O 1
ATOM 586 N N . LEU A 1 71 ? 9.480 -5.750 -18.073 1.00 97.75 71 LEU A N 1
ATOM 587 C CA . LEU A 1 71 ? 8.273 -6.574 -17.959 1.00 97.75 71 LEU A CA 1
ATOM 588 C C . LEU A 1 71 ? 7.319 -6.395 -19.142 1.00 97.75 71 LEU A C 1
ATOM 590 O O . LEU A 1 71 ? 6.678 -7.356 -19.573 1.00 97.75 71 LEU A O 1
ATOM 594 N N . LEU A 1 72 ? 7.245 -5.187 -19.700 1.00 96.50 72 LEU A N 1
ATOM 595 C CA . LEU A 1 72 ? 6.490 -4.935 -20.922 1.00 96.50 72 LEU A CA 1
ATOM 596 C C . LEU A 1 72 ? 7.028 -5.800 -22.070 1.00 96.50 72 LEU A C 1
ATOM 598 O O . LEU A 1 72 ? 6.252 -6.439 -22.770 1.00 96.50 72 LEU A O 1
ATOM 602 N N . ARG A 1 73 ? 8.354 -5.907 -22.212 1.00 94.88 73 ARG A N 1
ATOM 603 C CA . ARG A 1 73 ? 8.993 -6.801 -23.198 1.00 94.88 73 ARG A CA 1
ATOM 604 C C . ARG A 1 73 ? 8.800 -8.273 -22.873 1.00 94.88 73 ARG A C 1
ATOM 606 O O . ARG A 1 73 ? 8.455 -9.043 -23.760 1.00 94.88 73 ARG A O 1
ATOM 613 N N . TYR A 1 74 ? 8.938 -8.636 -21.599 1.00 95.81 74 TYR A N 1
ATOM 614 C CA . TYR A 1 74 ? 8.682 -9.999 -21.131 1.00 95.81 74 TYR A CA 1
ATOM 615 C C . TYR A 1 74 ? 7.286 -10.483 -21.524 1.00 95.81 74 TYR A C 1
ATOM 617 O O . TYR A 1 74 ? 7.113 -11.614 -21.959 1.00 95.81 74 TYR A O 1
ATOM 625 N N . THR A 1 75 ? 6.293 -9.598 -21.430 1.00 95.38 75 THR A N 1
ATOM 626 C CA . THR A 1 75 ? 4.922 -9.870 -21.878 1.00 95.38 75 THR A CA 1
ATOM 627 C C . THR A 1 75 ? 4.864 -10.197 -23.359 1.00 95.38 75 THR A C 1
ATOM 629 O O . THR A 1 75 ? 4.150 -11.114 -23.752 1.00 95.38 75 THR A O 1
ATOM 632 N N . LEU A 1 76 ? 5.601 -9.465 -24.195 1.00 93.44 76 LEU A N 1
ATOM 633 C CA . LEU A 1 76 ? 5.572 -9.691 -25.636 1.00 93.44 76 LEU A CA 1
ATOM 634 C C . LEU A 1 76 ? 6.104 -11.081 -26.005 1.00 93.44 76 LEU A C 1
ATOM 636 O O . LEU A 1 76 ? 5.577 -11.695 -26.930 1.00 93.44 76 LEU A O 1
ATOM 640 N N . GLU A 1 77 ? 7.072 -11.585 -25.240 1.00 92.62 77 GLU A N 1
ATOM 641 C CA . GLU A 1 77 ? 7.728 -12.882 -25.439 1.00 92.62 77 GLU A CA 1
ATOM 642 C C . GLU A 1 77 ? 7.014 -14.048 -24.728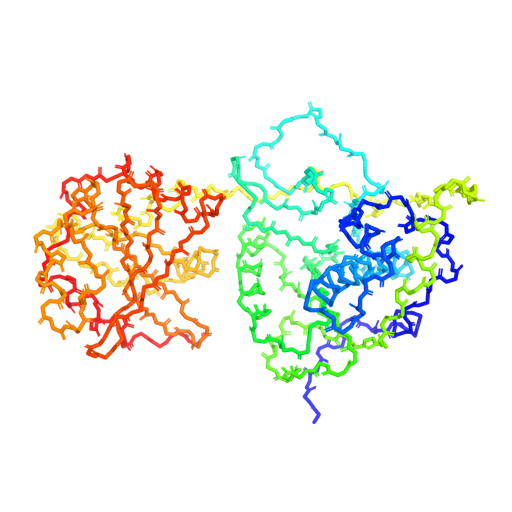 1.00 92.62 77 GLU A C 1
ATOM 644 O O . GLU A 1 77 ? 7.147 -15.197 -25.147 1.00 92.62 77 GLU A O 1
ATOM 649 N N . ASN A 1 78 ? 6.246 -13.778 -23.668 1.00 93.19 78 ASN A N 1
ATOM 650 C CA . ASN A 1 78 ? 5.580 -14.804 -22.868 1.00 93.19 78 ASN A CA 1
ATOM 651 C C . ASN A 1 78 ? 4.096 -14.969 -23.252 1.00 93.19 78 ASN A C 1
ATOM 653 O O . ASN A 1 78 ? 3.267 -14.086 -23.021 1.00 93.19 78 ASN A O 1
ATOM 657 N N . ASN A 1 79 ? 3.751 -16.139 -23.795 1.00 92.25 79 ASN A N 1
ATOM 658 C CA . ASN A 1 79 ? 2.393 -16.470 -24.238 1.00 92.25 79 ASN A CA 1
ATOM 659 C C . ASN A 1 79 ? 1.399 -16.735 -23.093 1.00 92.25 79 ASN A C 1
ATOM 661 O O . ASN A 1 79 ? 0.192 -16.665 -23.325 1.00 92.25 79 ASN A O 1
ATOM 665 N N . ASP A 1 80 ? 1.871 -17.005 -21.873 1.00 94.12 80 ASP A N 1
ATOM 666 C CA . ASP A 1 80 ? 0.996 -17.216 -20.710 1.00 94.12 80 ASP A CA 1
ATOM 667 C C . ASP A 1 80 ? 0.348 -15.909 -20.236 1.00 94.12 80 ASP A C 1
ATOM 669 O O . ASP A 1 80 ? -0.692 -15.923 -19.567 1.00 94.12 80 ASP A O 1
ATOM 673 N N . ILE A 1 81 ? 0.948 -14.769 -20.592 1.00 97.19 81 ILE A N 1
ATOM 674 C CA . ILE A 1 81 ? 0.417 -13.449 -20.277 1.00 97.19 81 ILE A CA 1
ATOM 675 C C . ILE A 1 81 ? -0.615 -13.065 -21.336 1.00 97.19 81 ILE A C 1
ATOM 677 O O . ILE A 1 81 ? -0.300 -12.818 -22.502 1.00 97.19 81 ILE A O 1
ATOM 681 N N . THR A 1 82 ? -1.872 -12.988 -20.910 1.00 97.62 82 THR A N 1
ATOM 682 C CA . THR A 1 82 ? -3.012 -12.673 -21.773 1.00 97.62 82 THR A CA 1
ATOM 683 C C . THR A 1 82 ? -3.239 -11.174 -21.895 1.00 97.62 82 THR A C 1
ATOM 685 O O . THR A 1 82 ? -3.731 -10.721 -22.926 1.00 97.62 82 THR A O 1
ATOM 688 N N . GLN A 1 83 ? -2.910 -10.403 -20.853 1.00 98.06 83 GLN A N 1
ATOM 689 C CA . GLN A 1 83 ? -3.019 -8.943 -20.854 1.00 98.06 83 GLN A CA 1
ATOM 690 C C . GLN A 1 83 ? -1.945 -8.307 -19.967 1.00 98.06 83 GLN A C 1
ATOM 692 O O . GLN A 1 83 ? -1.651 -8.832 -18.897 1.00 98.06 83 GLN A O 1
ATOM 697 N N . PHE A 1 84 ? -1.416 -7.150 -20.354 1.00 98.06 84 PHE A N 1
ATOM 698 C CA . PHE A 1 84 ? -0.486 -6.348 -19.555 1.00 98.06 84 PHE A CA 1
ATOM 699 C C . PHE A 1 84 ? -0.985 -4.912 -19.450 1.00 98.06 84 PHE A C 1
ATOM 701 O O . PHE A 1 84 ? -1.400 -4.315 -20.446 1.00 98.06 84 PHE A O 1
ATOM 708 N N . VAL A 1 85 ? -0.961 -4.365 -18.237 1.00 97.25 85 VAL A N 1
ATOM 709 C CA . VAL A 1 85 ? -1.549 -3.059 -17.940 1.00 97.25 85 VAL A CA 1
ATOM 710 C C . VAL A 1 85 ? -0.533 -1.948 -18.198 1.00 97.25 85 VAL A C 1
ATOM 712 O O . VAL A 1 85 ? 0.534 -1.881 -17.578 1.00 97.25 85 VAL A O 1
ATOM 715 N N . LEU A 1 86 ? -0.880 -1.056 -19.122 1.00 95.88 86 LEU A N 1
ATOM 716 C CA . LEU A 1 86 ? -0.072 0.098 -19.487 1.00 95.88 86 LEU A CA 1
ATOM 717 C C . LEU A 1 86 ? -0.065 1.165 -18.376 1.00 95.88 86 LEU A C 1
ATOM 719 O O . LEU A 1 86 ? -1.070 1.383 -17.701 1.00 95.88 86 LEU A O 1
ATOM 723 N N . LYS A 1 87 ? 1.079 1.831 -18.182 1.00 93.56 87 LYS A N 1
ATOM 724 C CA . LYS A 1 87 ? 1.267 2.957 -17.251 1.00 93.56 87 LYS A CA 1
ATOM 725 C C . LYS A 1 87 ? 2.288 3.956 -17.799 1.00 93.56 87 LYS A C 1
ATOM 727 O O . LYS A 1 87 ? 2.958 3.700 -18.803 1.00 93.56 87 LYS A O 1
ATOM 732 N N . GLY A 1 88 ? 2.458 5.085 -17.113 1.00 93.19 88 GLY A N 1
ATOM 733 C CA . GLY A 1 88 ? 3.552 6.000 -17.421 1.00 93.19 88 GLY A CA 1
ATOM 734 C C . GLY A 1 88 ? 3.388 6.653 -18.802 1.00 93.19 88 GLY A C 1
ATOM 735 O O . GLY A 1 88 ? 2.305 7.142 -19.123 1.00 93.19 88 GLY A O 1
ATOM 736 N N . PRO A 1 89 ? 4.453 6.727 -19.618 1.00 93.69 89 PRO A N 1
ATOM 737 C CA . PRO A 1 89 ? 4.399 7.288 -20.966 1.00 93.69 89 PRO A CA 1
ATOM 738 C C . PRO A 1 89 ? 3.716 6.369 -21.994 1.00 93.69 89 PRO A C 1
ATOM 740 O O . PRO A 1 89 ? 3.421 6.833 -23.092 1.00 93.69 89 PRO A O 1
ATOM 743 N N . HIS A 1 90 ? 3.437 5.103 -21.656 1.00 93.75 90 HIS A N 1
ATOM 744 C CA . HIS A 1 90 ? 2.770 4.152 -22.560 1.00 93.75 90 HIS A CA 1
ATOM 745 C C . HIS A 1 90 ? 1.250 4.302 -22.600 1.00 93.75 90 HIS A C 1
ATOM 747 O O . HIS A 1 90 ? 0.602 3.717 -23.462 1.00 93.75 90 HIS A O 1
ATOM 753 N N . GLN A 1 91 ? 0.675 5.080 -21.685 1.00 87.94 91 GLN A N 1
ATOM 754 C CA . GLN A 1 91 ? -0.754 5.354 -21.640 1.00 87.94 91 GLN A CA 1
ATOM 755 C C . GLN A 1 91 ? -0.986 6.865 -21.677 1.00 87.94 91 GLN A C 1
ATOM 757 O O . GLN A 1 91 ? -0.293 7.635 -21.007 1.00 87.94 91 GLN A O 1
ATOM 762 N N . ASN A 1 92 ? -1.998 7.312 -22.417 1.00 78.88 92 ASN A N 1
ATOM 763 C CA . ASN A 1 92 ? -2.476 8.679 -22.254 1.00 78.88 92 ASN A CA 1
ATOM 764 C C . ASN A 1 92 ? -3.227 8.795 -20.923 1.00 78.88 92 ASN A C 1
ATOM 766 O O . ASN A 1 92 ? -3.924 7.873 -20.497 1.00 78.88 92 ASN A O 1
ATOM 770 N N . LEU A 1 93 ? -3.124 9.952 -20.264 1.00 70.12 93 LEU A N 1
ATOM 771 C CA . LEU A 1 93 ? -4.046 10.292 -19.182 1.00 70.12 93 LEU A CA 1
ATOM 772 C C . LEU A 1 93 ? -5.431 10.442 -19.813 1.00 70.12 93 LEU A C 1
ATOM 774 O O . LEU A 1 93 ? -5.788 11.520 -20.292 1.00 70.12 93 LEU A O 1
ATOM 778 N N . SER A 1 94 ? -6.201 9.359 -19.869 1.00 55.06 94 SER A N 1
ATOM 779 C CA . SER A 1 94 ? -7.588 9.381 -20.312 1.00 55.06 94 SER A CA 1
ATOM 780 C C . SER A 1 94 ? -8.442 10.048 -19.226 1.00 55.06 94 SER A C 1
ATOM 782 O O . SER A 1 94 ? -9.301 9.455 -18.588 1.00 55.06 94 SER A O 1
ATOM 784 N N . ASN A 1 95 ? -8.246 11.355 -19.033 1.00 51.59 95 ASN A N 1
ATOM 785 C CA . ASN A 1 95 ? -9.109 12.209 -18.211 1.00 51.59 95 ASN A CA 1
ATOM 786 C C . ASN A 1 95 ? -10.535 12.329 -18.785 1.00 51.59 95 ASN A C 1
ATOM 788 O O . ASN A 1 95 ? -11.344 13.076 -18.241 1.00 51.59 95 ASN A O 1
ATOM 792 N N . LYS A 1 96 ? -10.852 11.634 -19.885 1.00 51.53 96 LYS A N 1
ATOM 793 C CA . LYS A 1 96 ? -12.111 11.795 -20.613 1.00 51.53 96 LYS A CA 1
ATOM 794 C C . LYS A 1 96 ? -13.341 11.371 -19.805 1.00 51.53 96 LYS A C 1
ATOM 796 O O . LYS A 1 96 ? -14.405 11.919 -20.054 1.00 51.53 96 LYS A O 1
ATOM 801 N N . GLU A 1 97 ? -13.208 10.492 -18.807 1.00 55.97 97 GLU A N 1
ATOM 802 C CA . GLU A 1 97 ? -14.384 9.897 -18.146 1.00 55.97 97 GLU A CA 1
ATOM 803 C C . GLU A 1 97 ? -14.499 10.137 -16.632 1.00 55.97 97 GLU A C 1
ATOM 805 O O . GLU A 1 97 ? -15.443 9.658 -16.009 1.00 55.97 97 GLU A O 1
ATOM 810 N N . ASN A 1 98 ? -13.599 10.916 -16.006 1.00 62.69 98 ASN A N 1
ATOM 811 C CA . ASN A 1 98 ? -13.675 11.240 -14.567 1.00 62.69 98 ASN A CA 1
ATOM 812 C C . ASN A 1 98 ? -13.995 10.015 -13.674 1.00 62.69 98 ASN A C 1
ATOM 814 O O . ASN A 1 98 ? -14.743 10.128 -12.697 1.00 62.69 98 ASN A O 1
ATOM 818 N N . HIS A 1 99 ? -13.446 8.838 -14.003 1.00 73.38 99 HIS A N 1
ATOM 819 C CA . HIS A 1 99 ? -13.767 7.599 -13.301 1.00 73.38 99 HIS A CA 1
ATOM 820 C C . HIS A 1 99 ? -13.474 7.739 -11.803 1.00 73.38 99 HIS A C 1
ATOM 822 O O . HIS A 1 99 ? -12.343 7.978 -11.367 1.00 73.38 99 HIS A O 1
ATOM 828 N N . LYS A 1 100 ? -14.531 7.608 -10.999 1.00 82.38 100 LYS A N 1
ATOM 829 C CA . LYS A 1 100 ? -14.451 7.659 -9.533 1.00 82.38 100 LYS A CA 1
ATOM 830 C C . LYS A 1 100 ? -14.185 6.284 -8.926 1.00 82.38 100 LYS A C 1
ATOM 832 O O . LYS A 1 100 ? -13.865 6.208 -7.748 1.00 82.38 100 LYS A O 1
ATOM 837 N N . PHE A 1 101 ? -14.330 5.209 -9.694 1.00 87.50 101 PHE A N 1
ATOM 838 C CA . PHE A 1 101 ? -14.177 3.841 -9.212 1.00 87.50 101 PHE A CA 1
ATOM 839 C C . PHE A 1 101 ? -13.535 2.971 -10.287 1.00 87.50 101 PHE A C 1
ATOM 841 O O . PHE A 1 101 ? -13.889 3.109 -11.455 1.00 87.50 101 PHE A O 1
ATOM 848 N N . GLY A 1 102 ? -12.632 2.079 -9.884 1.00 91.94 102 GLY A N 1
ATOM 849 C CA . GLY A 1 102 ? -11.966 1.138 -10.786 1.00 91.94 102 GLY A CA 1
ATOM 850 C C . GLY A 1 102 ? -10.446 1.256 -10.768 1.00 91.94 102 GLY A C 1
ATOM 851 O O . GLY A 1 102 ? -9.881 2.060 -10.022 1.00 91.94 102 GLY A O 1
ATOM 852 N N . LEU A 1 103 ? -9.790 0.428 -11.581 1.00 93.19 103 LEU A N 1
ATOM 853 C CA . LEU A 1 103 ? -8.368 0.582 -11.880 1.00 93.19 103 LEU A CA 1
ATOM 854 C C . LEU A 1 103 ? -8.201 1.717 -12.886 1.00 93.19 103 LEU A C 1
ATOM 856 O O . LEU A 1 103 ? -8.886 1.748 -13.900 1.00 93.19 103 LEU A O 1
ATOM 860 N N . ILE A 1 104 ? -7.320 2.666 -12.597 1.00 91.81 104 ILE A N 1
ATOM 861 C CA . ILE A 1 104 ? -7.025 3.798 -13.477 1.00 91.81 104 ILE A CA 1
ATOM 862 C C . ILE A 1 104 ? -5.536 4.129 -13.420 1.00 91.81 104 ILE A C 1
ATOM 864 O O . ILE A 1 104 ? -4.815 3.637 -12.553 1.00 91.81 104 ILE A O 1
ATOM 868 N N . MET A 1 105 ? -5.098 5.013 -14.313 1.00 90.69 105 MET A N 1
ATOM 869 C CA . MET A 1 105 ? -3.810 5.677 -14.172 1.00 90.69 105 MET A CA 1
ATOM 870 C C . MET A 1 105 ? -3.998 7.003 -13.424 1.00 90.69 105 MET A C 1
ATOM 872 O O . MET A 1 105 ? -4.822 7.830 -13.824 1.00 90.69 105 MET A O 1
ATOM 876 N N . ASP A 1 106 ? -3.271 7.194 -12.325 1.00 88.69 106 ASP A N 1
ATOM 877 C CA . ASP A 1 106 ? -3.350 8.414 -11.520 1.00 88.69 106 ASP A CA 1
ATOM 878 C C . ASP A 1 106 ? -2.559 9.581 -12.153 1.00 88.69 106 ASP A C 1
ATOM 880 O O . ASP A 1 106 ? -1.954 9.463 -13.221 1.00 88.69 106 ASP A O 1
ATOM 884 N N . LYS A 1 107 ? -2.542 10.743 -11.488 1.00 85.94 107 LYS A N 1
ATOM 885 C CA . LYS A 1 107 ? -1.790 11.918 -11.971 1.00 85.94 107 LYS A CA 1
ATOM 886 C C . LYS A 1 107 ? -0.274 11.705 -11.953 1.00 85.94 107 LYS A C 1
ATOM 888 O O . LYS A 1 107 ? 0.426 12.343 -12.738 1.00 85.94 107 LYS A O 1
ATOM 893 N N . SER A 1 108 ? 0.208 10.824 -11.082 1.00 86.50 108 SER A N 1
ATOM 894 C CA . SER A 1 108 ? 1.606 10.390 -10.995 1.00 86.50 108 SER A CA 1
ATOM 895 C C . SER A 1 108 ? 1.952 9.335 -12.054 1.00 86.50 108 SER A C 1
ATOM 897 O O . SER A 1 108 ? 3.093 8.889 -12.132 1.00 86.50 108 SER A O 1
ATOM 899 N N . LYS A 1 109 ? 0.982 8.981 -12.910 1.00 90.62 109 LYS A N 1
ATOM 900 C CA . LYS A 1 109 ? 1.066 7.983 -13.979 1.00 90.62 109 LYS A CA 1
ATOM 901 C C . LYS A 1 109 ? 1.302 6.548 -13.494 1.00 90.62 109 LYS A C 1
ATOM 903 O O . LYS 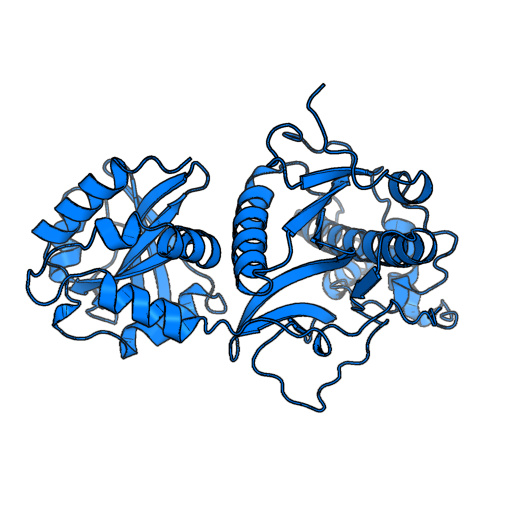A 1 109 ? 1.851 5.729 -14.234 1.00 90.62 109 LYS A O 1
ATOM 908 N N . GLN A 1 110 ? 0.861 6.239 -12.280 1.00 91.94 110 GLN A N 1
ATOM 909 C CA . GLN A 1 110 ? 0.888 4.903 -11.694 1.00 91.94 110 GLN A CA 1
ATOM 910 C C . GLN A 1 110 ? -0.465 4.208 -11.842 1.00 91.94 110 GLN A C 1
ATOM 912 O O . GLN A 1 110 ? -1.506 4.857 -11.966 1.00 91.94 110 GLN A O 1
ATOM 917 N N . ILE A 1 111 ? -0.456 2.874 -11.816 1.00 94.81 111 ILE A N 1
ATOM 918 C CA . ILE A 1 111 ? -1.682 2.071 -11.818 1.00 94.81 111 ILE A CA 1
ATOM 919 C C . ILE A 1 111 ? -2.252 2.108 -10.403 1.00 94.81 111 ILE A C 1
ATOM 921 O O . ILE A 1 111 ? -1.609 1.635 -9.468 1.00 94.81 111 ILE A O 1
ATOM 925 N N . VAL A 1 112 ? -3.466 2.623 -10.232 1.00 94.06 112 VAL A N 1
ATOM 926 C CA . VAL A 1 112 ? -4.125 2.704 -8.924 1.00 94.06 112 VAL A CA 1
ATOM 927 C C . VAL A 1 112 ? -5.529 2.126 -8.970 1.00 94.06 112 VAL A C 1
ATOM 929 O O . VAL A 1 112 ? -6.240 2.274 -9.961 1.00 94.06 112 VAL A O 1
ATOM 932 N N . TYR A 1 113 ? -5.971 1.513 -7.871 1.00 94.50 113 TYR A N 1
ATOM 933 C CA . TYR A 1 113 ? -7.399 1.301 -7.649 1.00 94.50 113 TYR A CA 1
ATOM 934 C C . TYR A 1 113 ? -7.987 2.505 -6.919 1.00 94.50 113 TYR A C 1
ATOM 936 O O . TYR A 1 113 ? -7.639 2.783 -5.764 1.00 94.50 113 TYR A O 1
ATOM 944 N N . LYS A 1 114 ? -8.920 3.189 -7.574 1.00 91.50 114 LYS A N 1
ATOM 945 C CA . LYS A 1 114 ? -9.613 4.351 -7.031 1.00 91.50 114 LYS A CA 1
ATOM 946 C C . LYS A 1 114 ? -10.969 3.960 -6.460 1.00 91.50 114 LYS A C 1
ATOM 948 O O . LYS A 1 114 ? -11.731 3.225 -7.084 1.00 91.50 114 LYS A O 1
ATOM 953 N N . ALA A 1 115 ? -11.284 4.488 -5.280 1.00 89.31 115 ALA A N 1
ATOM 954 C CA . ALA A 1 115 ? -12.606 4.388 -4.667 1.00 89.31 115 ALA A CA 1
ATOM 955 C C . ALA A 1 115 ? -13.083 5.775 -4.217 1.00 89.31 115 ALA A C 1
ATOM 957 O O . ALA A 1 115 ? -12.716 6.281 -3.153 1.00 89.31 115 ALA A O 1
ATOM 958 N N . GLY A 1 116 ? -13.902 6.412 -5.046 1.00 84.94 116 GLY A N 1
ATOM 959 C CA . GLY A 1 116 ? -14.294 7.808 -4.909 1.00 84.94 116 GLY A CA 1
ATOM 960 C C . GLY A 1 116 ? -13.140 8.753 -5.253 1.00 84.94 116 GLY A C 1
ATOM 961 O O . GLY A 1 116 ? -12.686 8.826 -6.391 1.00 84.94 116 GLY A O 1
ATOM 962 N N . TYR A 1 117 ? -12.671 9.508 -4.260 1.00 78.12 117 TYR A N 1
ATOM 963 C CA . TYR A 1 117 ? -11.611 10.516 -4.418 1.00 78.12 117 TYR A CA 1
ATOM 964 C C . TYR A 1 117 ? -10.271 10.078 -3.812 1.00 78.12 117 TYR A C 1
ATOM 966 O O . TYR A 1 117 ? -9.426 10.920 -3.507 1.00 78.12 117 TYR A O 1
ATOM 974 N N . LYS A 1 118 ? -10.101 8.776 -3.567 1.00 82.94 118 LYS A N 1
ATOM 975 C CA . LYS A 1 118 ? -8.927 8.219 -2.898 1.00 82.94 118 LYS A CA 1
ATOM 976 C C . LYS A 1 118 ? -8.393 6.996 -3.626 1.00 82.94 118 LYS A C 1
ATOM 978 O O . LYS A 1 118 ? -9.166 6.118 -4.013 1.00 82.94 118 LYS A O 1
ATOM 983 N N . ASP A 1 119 ? -7.073 6.941 -3.713 1.00 88.88 119 ASP A N 1
ATOM 984 C CA . ASP A 1 119 ? -6.330 5.854 -4.339 1.00 88.88 119 ASP A CA 1
ATOM 985 C C . ASP A 1 119 ? -6.008 4.815 -3.266 1.00 88.88 119 ASP A C 1
ATOM 987 O O . ASP A 1 119 ? -5.150 5.011 -2.407 1.00 88.88 119 ASP A O 1
ATOM 991 N N . VAL A 1 120 ? -6.787 3.734 -3.237 1.00 90.56 120 VAL A N 1
ATOM 992 C CA . VAL A 1 120 ? -6.740 2.739 -2.155 1.00 90.56 120 VAL A CA 1
ATOM 993 C C . VAL A 1 120 ? -5.432 1.960 -2.202 1.00 90.56 120 VAL A C 1
ATOM 995 O O . VAL A 1 120 ? -4.880 1.626 -1.151 1.00 90.56 120 VAL A O 1
ATOM 998 N N . SER A 1 121 ? -4.951 1.656 -3.404 1.00 92.56 121 SER A N 1
ATOM 999 C CA . SER A 1 121 ? -3.706 0.940 -3.646 1.00 92.56 121 SER A CA 1
ATOM 1000 C C . SER A 1 121 ? -3.104 1.361 -4.979 1.00 92.56 121 SER A C 1
ATOM 1002 O O . SER A 1 121 ? -3.846 1.652 -5.912 1.00 92.56 121 SER A O 1
ATOM 1004 N N . GLU A 1 122 ? -1.779 1.323 -5.049 1.00 93.75 122 GLU A N 1
ATOM 1005 C CA . GLU A 1 122 ? -0.955 1.581 -6.233 1.00 93.75 122 GLU A CA 1
ATOM 1006 C C . GLU A 1 122 ? -0.200 0.307 -6.626 1.00 93.75 122 GLU A C 1
ATOM 1008 O O . GLU A 1 122 ? 0.048 -0.524 -5.753 1.00 93.75 122 GLU A O 1
ATOM 1013 N N . TYR A 1 123 ? 0.153 0.125 -7.896 1.00 95.81 123 TYR A N 1
ATOM 1014 C CA . TYR A 1 123 ? 0.848 -1.056 -8.410 1.00 95.81 123 TYR A CA 1
ATOM 1015 C C . TYR A 1 123 ? 1.960 -0.663 -9.393 1.00 95.81 123 TYR A C 1
ATOM 1017 O O . TYR A 1 123 ? 1.700 0.061 -10.355 1.00 95.81 123 TYR A O 1
ATOM 1025 N N . ASP A 1 124 ? 3.167 -1.202 -9.194 1.00 95.94 124 ASP A N 1
ATOM 1026 C CA . ASP A 1 124 ? 4.335 -0.898 -10.032 1.00 95.94 124 ASP A CA 1
ATOM 1027 C C . ASP A 1 124 ? 4.153 -1.441 -11.451 1.00 95.94 124 ASP A C 1
ATOM 1029 O O . ASP A 1 124 ? 4.508 -0.779 -12.424 1.00 95.94 124 ASP A O 1
ATOM 1033 N N . ALA A 1 125 ? 3.567 -2.633 -11.566 1.00 97.56 125 ALA A N 1
ATOM 1034 C CA . ALA A 1 125 ? 3.059 -3.208 -12.803 1.00 97.56 125 ALA A CA 1
ATOM 1035 C C . ALA A 1 125 ? 1.927 -4.199 -12.490 1.00 97.56 125 ALA A C 1
ATOM 1037 O O . ALA A 1 125 ? 1.756 -4.643 -11.348 1.00 97.56 125 ALA A O 1
ATOM 1038 N N . MET A 1 126 ? 1.149 -4.558 -13.507 1.00 98.06 126 MET A N 1
ATOM 1039 C CA . MET A 1 126 ? 0.084 -5.549 -13.393 1.00 98.06 126 MET A CA 1
ATOM 1040 C C . MET A 1 126 ? -0.104 -6.265 -14.726 1.00 98.06 126 MET A C 1
ATOM 1042 O O . MET A 1 126 ? -0.035 -5.640 -15.784 1.00 98.06 126 MET A O 1
ATOM 1046 N N . PHE A 1 127 ? -0.367 -7.565 -14.673 1.00 98.25 127 PHE A N 1
ATOM 1047 C CA . PHE A 1 127 ? -0.703 -8.368 -15.841 1.00 98.25 127 PHE A CA 1
ATOM 1048 C C . PHE A 1 127 ? -1.656 -9.505 -15.478 1.00 98.25 127 PHE A C 1
ATOM 1050 O O . PHE A 1 127 ? -1.856 -9.829 -14.307 1.00 98.25 127 PHE A O 1
ATOM 1057 N N . PHE A 1 128 ? -2.270 -10.092 -16.495 1.00 98.38 128 PHE A N 1
ATOM 1058 C CA . PHE A 1 128 ? -3.227 -11.179 -16.373 1.00 98.38 128 PHE A CA 1
ATOM 1059 C C . PHE A 1 128 ? -2.701 -12.404 -17.101 1.00 98.38 128 PHE A C 1
ATOM 1061 O O . PHE A 1 128 ? -2.093 -12.296 -18.168 1.00 98.38 128 PHE A O 1
ATOM 1068 N N . THR A 1 129 ? -2.971 -13.563 -16.522 1.00 97.06 129 THR A N 1
ATOM 1069 C CA . THR A 1 129 ? -2.886 -14.852 -17.206 1.00 97.06 129 THR A CA 1
ATOM 1070 C C . THR A 1 129 ? -4.300 -15.393 -17.394 1.00 97.06 129 THR A C 1
ATOM 1072 O O . THR A 1 129 ? -5.288 -14.751 -17.025 1.00 97.06 129 THR A O 1
ATOM 1075 N N . LYS A 1 130 ? -4.419 -16.612 -17.925 1.00 96.00 130 LYS A N 1
ATOM 1076 C CA . LYS A 1 130 ? -5.715 -17.272 -18.126 1.00 96.00 130 LYS A CA 1
ATOM 1077 C C . LYS A 1 130 ? -6.586 -17.345 -16.860 1.00 96.00 130 LYS A C 1
ATOM 1079 O O . LYS A 1 130 ? -7.806 -17.281 -16.975 1.00 96.00 130 LYS A O 1
ATOM 1084 N N . ASP A 1 131 ? -5.991 -17.514 -15.679 1.00 96.69 131 ASP A N 1
ATOM 1085 C CA . ASP A 1 131 ? -6.717 -17.756 -14.421 1.00 96.69 131 ASP A CA 1
ATOM 1086 C C . ASP A 1 131 ? -6.324 -16.812 -13.274 1.00 96.69 131 ASP A C 1
ATOM 1088 O O . ASP A 1 131 ? -6.813 -16.967 -12.150 1.00 96.69 131 ASP A O 1
ATOM 1092 N N . SER A 1 132 ? -5.427 -15.854 -13.526 1.00 97.81 132 SER A N 1
ATOM 1093 C CA . SER A 1 132 ? -4.807 -15.059 -12.469 1.00 97.81 132 SER A CA 1
ATOM 1094 C C . SER A 1 132 ? -4.677 -13.583 -12.828 1.00 97.81 132 SER A C 1
ATOM 1096 O O . SER A 1 132 ? -4.430 -13.221 -13.976 1.00 97.81 132 SER A O 1
ATOM 1098 N N . VAL A 1 133 ? -4.765 -12.734 -11.804 1.00 98.25 133 VAL A N 1
ATOM 1099 C CA . VAL A 1 133 ? -4.224 -11.373 -11.823 1.00 98.25 133 VAL A CA 1
ATOM 1100 C C . VAL A 1 133 ? -2.905 -11.376 -11.057 1.00 98.25 133 VAL A C 1
ATOM 1102 O O . VAL A 1 133 ? -2.834 -11.834 -9.911 1.00 98.25 133 VAL A O 1
ATOM 1105 N N . VAL A 1 134 ? -1.853 -10.875 -11.696 1.00 98.19 134 VAL A N 1
ATOM 1106 C CA . VAL A 1 134 ? -0.508 -10.788 -11.132 1.00 98.19 134 VAL A CA 1
ATOM 1107 C C . VAL A 1 134 ? -0.149 -9.322 -10.979 1.00 98.19 134 VAL A C 1
ATOM 1109 O O . VAL A 1 134 ? -0.100 -8.576 -11.957 1.00 98.19 134 VAL A O 1
ATOM 1112 N N . TYR A 1 135 ? 0.092 -8.893 -9.744 1.00 97.88 135 TYR A N 1
ATOM 1113 C CA . TYR A 1 135 ? 0.616 -7.558 -9.479 1.00 97.88 135 TYR A CA 1
ATOM 1114 C C . TYR A 1 135 ? 2.107 -7.623 -9.170 1.00 97.88 135 TYR A C 1
ATOM 1116 O O . TYR A 1 135 ? 2.593 -8.591 -8.581 1.00 97.88 135 TYR A O 1
ATOM 1124 N N . VAL A 1 136 ? 2.828 -6.577 -9.555 1.00 97.31 136 VAL A N 1
ATOM 1125 C CA . VAL A 1 136 ? 4.270 -6.470 -9.352 1.00 97.31 136 VAL A CA 1
ATOM 1126 C C . VAL A 1 136 ? 4.563 -5.488 -8.228 1.00 97.31 136 VAL A C 1
ATOM 1128 O O . VAL A 1 136 ? 3.917 -4.444 -8.112 1.00 97.31 136 VAL A O 1
ATOM 1131 N N . GLU A 1 137 ? 5.534 -5.852 -7.400 1.00 94.88 137 GLU A N 1
ATOM 1132 C CA . GLU A 1 137 ? 6.167 -4.978 -6.415 1.00 94.88 137 GLU A CA 1
ATOM 1133 C C . GLU A 1 137 ? 7.671 -5.074 -6.589 1.00 94.88 137 GLU A C 1
ATOM 1135 O O . GLU A 1 137 ? 8.248 -6.161 -6.510 1.00 94.88 137 GLU A O 1
ATOM 1140 N N . SER A 1 138 ? 8.306 -3.936 -6.799 1.00 93.88 138 SER A N 1
ATOM 1141 C CA . SER A 1 138 ? 9.730 -3.823 -7.031 1.00 93.88 138 SER A CA 1
ATOM 1142 C C . SER A 1 138 ? 10.360 -2.925 -5.974 1.00 93.88 138 SER A C 1
ATOM 1144 O O . SER A 1 138 ? 9.792 -1.920 -5.555 1.00 93.88 138 SER A O 1
ATOM 1146 N N . THR A 1 139 ? 11.516 -3.316 -5.437 1.00 90.56 139 THR A N 1
ATOM 1147 C CA . THR A 1 139 ? 12.216 -2.455 -4.481 1.00 90.56 139 THR A CA 1
ATOM 1148 C C . THR A 1 139 ? 13.720 -2.686 -4.443 1.00 90.56 139 THR A C 1
ATOM 1150 O O . THR A 1 139 ? 14.214 -3.812 -4.521 1.00 90.56 139 THR A O 1
ATOM 1153 N N . ILE A 1 140 ? 14.447 -1.586 -4.249 1.00 89.38 140 ILE A N 1
ATOM 1154 C CA . ILE A 1 140 ? 15.884 -1.578 -3.953 1.00 89.38 140 ILE A CA 1
ATOM 1155 C C . ILE A 1 140 ? 16.178 -1.695 -2.448 1.00 89.38 140 ILE A C 1
ATOM 1157 O O . ILE A 1 140 ? 17.337 -1.797 -2.049 1.00 89.38 140 ILE A O 1
ATOM 1161 N N . VAL A 1 141 ? 15.147 -1.646 -1.594 1.00 82.56 141 VAL A N 1
ATOM 1162 C CA . VAL A 1 141 ? 15.298 -1.679 -0.134 1.00 82.56 141 VAL A CA 1
ATOM 1163 C C . VAL A 1 141 ? 15.659 -3.089 0.329 1.00 82.56 141 VAL A C 1
ATOM 1165 O O . VAL A 1 141 ? 15.006 -4.066 -0.026 1.00 82.56 141 VAL A O 1
ATOM 1168 N N . GLN A 1 142 ? 16.674 -3.191 1.189 1.00 76.81 142 GLN A N 1
ATOM 1169 C CA . GLN A 1 142 ? 17.195 -4.482 1.647 1.00 76.81 142 GLN A CA 1
ATOM 1170 C C . GLN A 1 142 ? 16.264 -5.217 2.628 1.00 76.81 142 GLN A C 1
ATOM 1172 O O . GLN A 1 142 ? 16.296 -6.446 2.708 1.00 76.81 142 GLN A O 1
ATOM 1177 N N . SER A 1 143 ? 15.438 -4.490 3.388 1.00 77.06 143 SER A N 1
ATOM 1178 C CA . SER A 1 143 ? 14.496 -5.081 4.346 1.00 77.06 143 SER A CA 1
ATOM 1179 C C . SER A 1 143 ? 13.122 -5.314 3.723 1.00 77.06 143 SER A C 1
ATOM 1181 O O . SER A 1 143 ? 12.455 -4.387 3.265 1.00 77.06 143 SER A O 1
ATOM 1183 N N . THR A 1 144 ? 12.651 -6.558 3.786 1.00 73.94 144 THR A N 1
ATOM 1184 C CA . THR A 1 144 ? 11.357 -6.984 3.227 1.00 73.94 144 THR A CA 1
ATOM 1185 C C . THR A 1 144 ? 10.186 -6.878 4.211 1.00 73.94 144 THR A C 1
ATOM 1187 O O . THR A 1 144 ? 9.057 -7.218 3.858 1.00 73.94 144 THR A O 1
ATOM 1190 N N . ILE A 1 145 ? 10.406 -6.412 5.449 1.00 72.31 145 ILE A N 1
ATOM 1191 C CA . ILE A 1 145 ? 9.372 -6.407 6.505 1.00 72.31 145 ILE A CA 1
ATOM 1192 C C . ILE A 1 145 ? 8.180 -5.527 6.105 1.00 72.31 145 ILE A C 1
ATOM 1194 O O . ILE A 1 145 ? 7.053 -6.014 6.024 1.00 72.31 145 ILE A O 1
ATOM 1198 N N . GLY A 1 146 ? 8.434 -4.258 5.765 1.00 73.69 146 GLY A N 1
ATOM 1199 C CA . GLY A 1 146 ? 7.379 -3.316 5.369 1.00 73.69 146 GLY A CA 1
ATOM 1200 C C . GLY A 1 146 ? 6.661 -3.708 4.072 1.00 73.69 146 GLY A C 1
ATOM 1201 O O . GLY A 1 146 ? 5.496 -3.361 3.869 1.00 73.69 146 GLY A O 1
ATOM 1202 N N . LEU A 1 147 ? 7.319 -4.489 3.207 1.00 82.31 147 LEU A N 1
ATOM 1203 C CA . LEU A 1 147 ? 6.725 -4.986 1.970 1.00 82.31 147 LEU A CA 1
ATOM 1204 C C . LEU A 1 147 ? 5.563 -5.948 2.255 1.00 82.31 147 LEU A C 1
ATOM 1206 O O . LEU A 1 147 ? 4.519 -5.831 1.622 1.00 82.31 147 LEU A O 1
ATOM 1210 N N . ARG A 1 148 ? 5.658 -6.823 3.263 1.00 80.94 148 ARG A N 1
ATOM 1211 C CA . ARG A 1 148 ? 4.605 -7.822 3.542 1.00 80.94 148 ARG A CA 1
ATOM 1212 C C . ARG A 1 148 ? 3.256 -7.202 3.883 1.00 80.94 148 ARG A C 1
ATOM 1214 O O . ARG A 1 148 ? 2.225 -7.698 3.434 1.00 80.94 148 ARG A O 1
ATOM 1221 N N . LYS A 1 149 ? 3.242 -6.090 4.626 1.00 78.88 149 LYS A N 1
ATOM 1222 C CA . LYS A 1 149 ? 2.004 -5.351 4.916 1.00 78.88 149 LYS A CA 1
ATOM 1223 C C . LYS A 1 149 ? 1.350 -4.834 3.635 1.00 78.88 149 LYS A C 1
ATOM 1225 O O . LYS A 1 149 ? 0.138 -4.978 3.472 1.00 78.88 149 LYS A O 1
ATOM 1230 N N . ARG A 1 150 ? 2.153 -4.289 2.713 1.00 85.88 150 ARG A N 1
ATOM 1231 C CA . ARG A 1 150 ? 1.681 -3.841 1.394 1.00 85.88 150 ARG A CA 1
ATOM 1232 C C . ARG A 1 150 ? 1.124 -5.009 0.578 1.00 85.88 150 ARG A C 1
ATOM 1234 O O . ARG A 1 150 ? 0.023 -4.888 0.046 1.00 85.88 150 ARG A O 1
ATOM 1241 N N . LEU A 1 151 ? 1.803 -6.160 0.582 1.00 89.88 151 LEU A N 1
ATOM 1242 C CA . LEU A 1 151 ? 1.345 -7.367 -0.118 1.00 89.88 151 LEU A CA 1
ATOM 1243 C C . LEU A 1 151 ? 0.003 -7.885 0.402 1.00 89.88 151 LEU A C 1
ATOM 1245 O O . LEU A 1 151 ? -0.884 -8.156 -0.405 1.00 89.88 151 LEU A O 1
ATOM 1249 N N . ARG A 1 152 ? -0.183 -7.970 1.728 1.00 88.19 152 ARG A N 1
ATOM 1250 C CA . ARG A 1 152 ? -1.466 -8.392 2.325 1.00 88.19 152 ARG A CA 1
ATOM 1251 C C . ARG A 1 152 ? -2.613 -7.497 1.861 1.00 88.19 152 ARG A C 1
ATOM 1253 O O . ARG A 1 152 ? -3.624 -8.000 1.378 1.00 88.19 152 ARG A O 1
ATOM 1260 N N . LYS A 1 153 ? -2.419 -6.176 1.922 1.00 91.19 153 LYS A N 1
ATOM 1261 C CA . LYS A 1 153 ? -3.408 -5.189 1.470 1.00 91.19 153 LYS A CA 1
ATOM 1262 C C . LYS A 1 153 ? -3.733 -5.330 -0.020 1.00 91.19 153 LYS A C 1
ATOM 1264 O O . LYS A 1 153 ? -4.908 -5.399 -0.379 1.00 91.19 153 LYS A O 1
ATOM 1269 N N . LYS A 1 154 ? -2.709 -5.390 -0.881 1.00 94.88 154 LYS A N 1
ATOM 1270 C CA . LYS A 1 154 ? -2.868 -5.543 -2.339 1.00 94.88 154 LYS A CA 1
ATOM 1271 C C . LYS A 1 154 ? -3.595 -6.839 -2.684 1.00 94.88 154 LYS A C 1
ATOM 1273 O O . LYS A 1 154 ? -4.561 -6.810 -3.445 1.00 94.88 154 LYS A O 1
ATOM 1278 N N . THR A 1 155 ? -3.183 -7.944 -2.063 1.00 94.62 155 THR A N 1
ATOM 1279 C CA . THR A 1 155 ? -3.786 -9.266 -2.264 1.00 94.62 155 THR A CA 1
ATOM 1280 C C . THR A 1 155 ? -5.254 -9.278 -1.840 1.00 94.62 155 THR A C 1
ATOM 1282 O O . THR A 1 155 ? -6.112 -9.721 -2.604 1.00 94.62 155 THR A O 1
ATOM 1285 N N . ALA A 1 156 ? -5.569 -8.748 -0.653 1.00 93.94 156 ALA A N 1
ATOM 1286 C CA . ALA A 1 156 ? -6.936 -8.693 -0.141 1.00 93.94 156 ALA A CA 1
ATOM 1287 C C . ALA A 1 156 ? -7.852 -7.826 -1.018 1.00 93.94 156 ALA A C 1
ATOM 1289 O O . ALA A 1 156 ? -8.980 -8.230 -1.302 1.00 93.94 156 ALA A O 1
ATOM 1290 N N . LEU A 1 157 ? -7.359 -6.673 -1.487 1.00 95.81 157 LEU A N 1
ATOM 1291 C CA . LEU A 1 157 ? -8.105 -5.789 -2.380 1.00 95.81 157 LEU A CA 1
ATOM 1292 C C . LEU A 1 157 ? -8.374 -6.459 -3.730 1.00 95.81 157 LEU A C 1
ATOM 1294 O O . LEU A 1 157 ? -9.528 -6.559 -4.133 1.00 95.81 157 LEU A O 1
ATOM 1298 N N . LEU A 1 158 ? -7.343 -6.970 -4.406 1.00 96.88 158 LEU A N 1
ATOM 1299 C CA . LEU A 1 158 ? -7.515 -7.622 -5.708 1.00 96.88 158 LEU A CA 1
ATOM 1300 C C . LEU A 1 158 ? -8.415 -8.861 -5.618 1.00 96.88 158 LEU A C 1
ATOM 1302 O O . LEU A 1 158 ? -9.196 -9.099 -6.531 1.00 96.88 158 LEU A O 1
ATOM 1306 N N . SER A 1 159 ? -8.399 -9.581 -4.491 1.00 95.56 159 SER A N 1
ATOM 1307 C CA . SER A 1 159 ? -9.290 -10.732 -4.266 1.00 95.56 159 SER A CA 1
ATOM 1308 C C . SER A 1 159 ? -10.767 -10.332 -4.162 1.00 95.56 159 SER A C 1
ATOM 1310 O O . SER A 1 159 ? -11.646 -11.165 -4.368 1.00 95.56 159 SER A O 1
ATOM 1312 N N . LEU A 1 160 ? -11.064 -9.076 -3.803 1.00 94.81 160 LEU A N 1
ATOM 1313 C CA . LEU A 1 160 ? -12.423 -8.530 -3.864 1.00 94.81 160 LEU A CA 1
ATOM 1314 C C . LEU A 1 160 ? -12.787 -8.062 -5.271 1.00 94.81 160 LEU A C 1
ATOM 1316 O O . LEU A 1 160 ? -13.925 -8.252 -5.696 1.00 94.81 160 LEU A O 1
ATOM 1320 N N . LEU A 1 161 ? -11.837 -7.434 -5.966 1.00 95.88 161 LEU A N 1
ATOM 1321 C CA . LEU A 1 161 ? -12.040 -6.872 -7.303 1.00 95.88 161 LEU A CA 1
ATOM 1322 C C . LEU A 1 161 ? -12.180 -7.958 -8.377 1.00 95.88 161 LEU A C 1
ATOM 1324 O O . LEU A 1 161 ? -12.922 -7.766 -9.337 1.00 95.88 161 LEU A O 1
ATOM 1328 N N . PHE A 1 162 ? -11.515 -9.098 -8.192 1.00 96.62 162 PHE A N 1
ATOM 1329 C CA . PHE A 1 162 ? -11.489 -10.217 -9.128 1.00 96.62 162 PHE A CA 1
ATOM 1330 C C . PHE A 1 162 ? -11.793 -11.539 -8.407 1.00 96.62 162 PHE A C 1
ATOM 1332 O O . PHE A 1 162 ? -10.897 -12.359 -8.217 1.00 96.62 162 PHE A O 1
ATOM 1339 N N . PRO A 1 163 ? -13.048 -11.790 -7.994 1.00 94.69 163 PRO A N 1
ATOM 1340 C CA . PRO A 1 163 ? -13.387 -12.978 -7.200 1.00 94.69 163 PRO A CA 1
ATOM 1341 C C . PRO A 1 163 ? -13.146 -14.305 -7.935 1.00 94.69 163 PRO A C 1
ATOM 1343 O O . PRO A 1 163 ? -12.996 -15.337 -7.287 1.00 94.69 163 PRO A O 1
ATOM 1346 N N . ASN A 1 164 ? -13.112 -14.273 -9.270 1.00 96.12 164 ASN A N 1
ATOM 1347 C CA . ASN A 1 164 ? -12.951 -15.449 -10.125 1.00 96.12 164 ASN A CA 1
ATOM 1348 C C . ASN A 1 164 ? -11.502 -15.661 -10.595 1.00 96.12 164 ASN A C 1
ATOM 1350 O O . ASN A 1 164 ? -11.251 -16.598 -11.346 1.00 96.12 164 ASN A O 1
ATOM 1354 N N . LEU A 1 165 ? -10.561 -14.799 -10.190 1.00 97.44 165 LEU A N 1
ATOM 1355 C CA . LEU A 1 165 ? -9.144 -14.928 -10.529 1.00 97.44 165 LEU A CA 1
ATOM 1356 C C . LEU A 1 165 ? -8.327 -15.247 -9.280 1.00 97.44 165 LEU A C 1
ATOM 1358 O O . LEU A 1 165 ? -8.605 -14.760 -8.182 1.00 97.44 165 LEU A O 1
ATOM 1362 N N . LYS A 1 166 ? -7.257 -16.019 -9.456 1.00 97.19 166 LYS A N 1
ATOM 1363 C CA . LYS A 1 166 ? -6.219 -16.145 -8.431 1.00 97.19 166 LYS A CA 1
ATOM 1364 C C . LYS A 1 166 ? -5.430 -14.839 -8.366 1.00 97.19 166 LYS A C 1
ATOM 1366 O O . LYS A 1 166 ? -5.072 -14.269 -9.393 1.00 97.19 166 LYS A O 1
ATOM 1371 N N . VAL A 1 167 ? -5.123 -14.379 -7.158 1.00 97.44 167 VAL A N 1
ATOM 1372 C CA . VAL A 1 167 ? -4.285 -13.191 -6.960 1.00 97.44 167 VAL A CA 1
ATOM 1373 C C . VAL A 1 167 ? -2.867 -13.620 -6.625 1.00 97.44 167 VAL A C 1
ATOM 1375 O O . VAL A 1 167 ? -2.623 -14.214 -5.570 1.00 97.44 167 VAL A O 1
ATOM 1378 N N . LYS A 1 168 ? -1.933 -13.287 -7.511 1.00 96.94 168 LYS A N 1
ATOM 1379 C CA . LYS A 1 168 ? -0.510 -13.605 -7.373 1.00 96.94 168 LYS A CA 1
ATOM 1380 C C . LYS A 1 168 ? 0.314 -12.327 -7.318 1.00 96.94 168 LYS A C 1
ATOM 1382 O O . LYS A 1 168 ? -0.115 -11.278 -7.801 1.00 96.94 168 LYS A O 1
ATOM 1387 N N . ALA A 1 169 ? 1.496 -12.426 -6.729 1.00 96.06 169 ALA A N 1
ATOM 1388 C CA . ALA A 1 169 ? 2.441 -11.326 -6.651 1.00 96.06 169 ALA A CA 1
ATOM 1389 C C . ALA A 1 169 ? 3.769 -11.724 -7.294 1.00 96.06 169 ALA A C 1
ATOM 1391 O O . ALA A 1 169 ? 4.301 -12.795 -7.003 1.00 96.06 169 ALA A O 1
ATOM 1392 N N . LEU A 1 170 ? 4.326 -10.849 -8.122 1.00 96.50 170 LEU A N 1
ATOM 1393 C CA . LEU A 1 170 ? 5.702 -10.954 -8.588 1.00 96.50 170 LEU A CA 1
ATOM 1394 C C . LEU A 1 170 ? 6.539 -9.895 -7.869 1.00 96.50 170 LEU A C 1
ATOM 1396 O O . LEU A 1 170 ? 6.332 -8.695 -8.036 1.00 96.50 170 LEU A O 1
ATOM 1400 N N . ILE A 1 171 ? 7.462 -10.351 -7.032 1.00 95.12 171 ILE A N 1
ATOM 1401 C CA . ILE A 1 171 ? 8.298 -9.508 -6.184 1.00 95.12 171 ILE A CA 1
ATOM 1402 C C . ILE A 1 171 ? 9.683 -9.411 -6.806 1.00 95.12 171 ILE A C 1
ATOM 1404 O O . ILE A 1 171 ? 10.360 -10.427 -6.939 1.00 95.12 171 ILE A O 1
ATOM 1408 N N . ILE A 1 172 ? 10.117 -8.206 -7.163 1.00 95.56 172 ILE A N 1
ATOM 1409 C CA . ILE A 1 172 ? 11.396 -7.968 -7.837 1.00 95.56 172 ILE A CA 1
ATOM 1410 C C . ILE A 1 172 ? 12.305 -7.173 -6.902 1.00 95.56 172 ILE A C 1
ATOM 1412 O O . ILE A 1 172 ? 12.041 -6.020 -6.568 1.00 95.56 172 ILE A O 1
ATOM 1416 N N . LEU A 1 173 ? 13.375 -7.807 -6.440 1.00 93.94 173 LEU A N 1
ATOM 1417 C CA . LEU A 1 173 ? 14.265 -7.265 -5.420 1.00 93.94 173 LEU A CA 1
ATOM 1418 C C . LEU A 1 173 ? 15.657 -7.048 -5.995 1.00 93.94 173 LEU A C 1
ATOM 1420 O O . LEU A 1 173 ? 16.157 -7.884 -6.740 1.00 93.94 173 LEU A O 1
ATOM 1424 N N . SER A 1 174 ? 16.318 -5.971 -5.587 1.00 92.75 174 SER A N 1
ATOM 1425 C CA . SER A 1 174 ? 17.758 -5.842 -5.818 1.00 92.75 174 SER A CA 1
ATOM 1426 C C . SER A 1 174 ? 18.532 -6.856 -4.964 1.00 92.75 174 SER A C 1
ATOM 1428 O O . SER A 1 174 ? 18.160 -7.151 -3.824 1.00 92.75 174 SER A O 1
ATOM 1430 N N . GLU A 1 175 ? 19.652 -7.355 -5.486 1.00 91.31 175 GLU A N 1
ATOM 1431 C CA . GLU A 1 175 ? 20.603 -8.179 -4.737 1.00 91.31 175 GLU A CA 1
ATOM 1432 C C . GLU A 1 175 ? 21.002 -7.508 -3.409 1.00 91.31 175 GLU A C 1
ATOM 1434 O O . GLU A 1 175 ? 21.107 -6.280 -3.303 1.00 91.31 175 GLU A O 1
ATOM 1439 N N . GLY A 1 176 ? 21.212 -8.329 -2.378 1.00 86.12 176 GLY A N 1
ATOM 1440 C CA . GLY A 1 176 ? 21.411 -7.872 -0.999 1.00 86.12 176 GLY A CA 1
ATOM 1441 C C . GLY A 1 176 ? 20.122 -7.759 -0.174 1.00 86.12 176 GLY A C 1
ATOM 1442 O O . GLY A 1 176 ? 20.191 -7.440 1.011 1.00 86.12 176 GLY A O 1
ATOM 1443 N N . ALA A 1 177 ? 18.951 -8.044 -0.754 1.00 85.88 177 ALA A N 1
ATOM 1444 C CA . ALA A 1 177 ? 17.704 -8.144 0.001 1.00 85.88 177 ALA A CA 1
ATOM 1445 C C . ALA A 1 177 ? 17.695 -9.342 0.972 1.00 85.88 177 ALA A C 1
ATOM 1447 O O . ALA A 1 177 ? 18.149 -10.442 0.655 1.00 85.88 177 ALA A O 1
ATOM 1448 N N . THR A 1 178 ? 17.124 -9.136 2.160 1.00 84.00 178 THR A N 1
ATOM 1449 C CA . THR A 1 178 ? 17.065 -10.125 3.248 1.00 84.00 178 THR A CA 1
ATOM 1450 C C . THR A 1 178 ? 15.628 -10.573 3.540 1.00 84.00 178 THR A C 1
ATOM 1452 O O . THR A 1 178 ? 14.652 -9.865 3.281 1.00 84.00 178 THR A O 1
ATOM 1455 N N . GLY A 1 179 ? 15.467 -11.777 4.102 1.00 80.00 179 GLY A N 1
ATOM 1456 C CA . GLY A 1 179 ? 14.150 -12.312 4.485 1.00 80.00 179 GLY A CA 1
ATOM 1457 C C . GLY A 1 179 ? 13.310 -12.867 3.327 1.00 80.00 179 GLY A C 1
ATOM 1458 O O . GLY A 1 179 ? 12.086 -12.914 3.436 1.00 80.00 179 GLY A O 1
ATOM 1459 N N . LEU A 1 180 ? 13.960 -13.303 2.242 1.00 79.94 180 LEU A N 1
ATOM 1460 C CA . LEU A 1 180 ? 13.325 -13.844 1.030 1.00 79.94 180 LEU A CA 1
ATOM 1461 C C . LEU A 1 180 ? 12.460 -15.091 1.280 1.00 79.94 180 LEU A C 1
ATOM 1463 O O . LEU A 1 180 ? 11.524 -15.362 0.541 1.00 79.94 180 LEU A O 1
ATOM 1467 N N . ASN A 1 181 ? 12.745 -15.845 2.339 1.00 78.12 181 ASN A N 1
ATOM 1468 C CA . ASN A 1 181 ? 12.032 -17.071 2.706 1.00 78.12 181 ASN A CA 1
ATOM 1469 C C . ASN A 1 181 ? 10.735 -16.834 3.499 1.00 78.12 181 ASN A C 1
ATOM 1471 O O . ASN A 1 181 ? 10.142 -17.790 3.988 1.00 78.12 181 ASN A O 1
ATOM 1475 N N . ARG A 1 182 ? 10.322 -15.576 3.691 1.00 81.94 182 ARG A N 1
ATOM 1476 C CA . ARG A 1 182 ? 9.144 -15.213 4.496 1.00 81.94 182 ARG A CA 1
ATOM 1477 C C . ARG A 1 182 ? 8.002 -14.623 3.661 1.00 81.94 182 ARG A C 1
ATOM 1479 O O . ARG A 1 182 ? 7.101 -14.003 4.228 1.00 81.94 182 ARG A O 1
ATOM 1486 N N . PHE A 1 183 ? 8.067 -14.743 2.335 1.00 84.56 183 PHE A N 1
ATOM 1487 C CA . PHE A 1 183 ? 6.965 -14.348 1.463 1.00 84.56 183 PHE A CA 1
ATOM 1488 C C . PHE A 1 183 ? 5.882 -15.438 1.423 1.00 84.56 183 PHE A C 1
ATOM 1490 O O . PHE A 1 183 ? 6.221 -16.613 1.536 1.00 84.56 183 PHE A O 1
ATOM 1497 N N . PRO A 1 184 ? 4.596 -15.066 1.285 1.00 84.69 184 PRO A N 1
ATOM 1498 C CA . PRO A 1 184 ? 3.514 -16.037 1.127 1.00 84.69 184 PRO A CA 1
ATOM 1499 C C . PRO A 1 184 ? 3.623 -16.854 -0.171 1.00 84.69 184 PRO A C 1
ATOM 1501 O O . PRO A 1 184 ? 4.216 -16.398 -1.147 1.00 84.69 184 PRO A O 1
ATOM 1504 N N . ASP A 1 185 ? 2.956 -18.008 -0.221 1.00 86.50 185 ASP A N 1
ATOM 1505 C CA . ASP A 1 185 ? 3.030 -18.959 -1.348 1.00 86.50 185 ASP A CA 1
ATOM 1506 C C . ASP A 1 185 ? 2.501 -18.411 -2.685 1.00 86.50 185 ASP A C 1
ATOM 1508 O O . ASP A 1 185 ? 2.843 -18.911 -3.760 1.00 86.50 185 ASP A O 1
ATOM 1512 N N . ASN A 1 186 ? 1.673 -17.362 -2.641 1.00 90.69 186 ASN A N 1
ATOM 1513 C CA . ASN A 1 186 ? 1.184 -16.677 -3.837 1.00 90.69 186 ASN A CA 1
ATOM 1514 C C . ASN A 1 186 ? 2.212 -15.701 -4.444 1.00 90.69 186 ASN A C 1
ATOM 1516 O O . ASN A 1 186 ? 1.880 -14.987 -5.393 1.00 90.69 186 ASN A O 1
ATOM 1520 N N . CYS A 1 187 ? 3.428 -15.637 -3.894 1.00 92.50 187 CYS A N 1
ATOM 1521 C CA . CYS A 1 187 ? 4.504 -14.774 -4.361 1.00 92.50 187 CYS A CA 1
ATOM 1522 C C . CYS A 1 187 ? 5.549 -15.555 -5.172 1.00 92.50 187 CYS A C 1
ATOM 1524 O O . CYS A 1 187 ? 6.103 -16.554 -4.717 1.00 92.50 187 CYS A O 1
ATOM 1526 N N . THR A 1 188 ? 5.890 -15.032 -6.347 1.00 93.44 188 THR A N 1
ATOM 1527 C CA . THR A 1 188 ? 7.126 -15.357 -7.072 1.00 93.44 188 THR A CA 1
ATOM 1528 C C . THR A 1 188 ? 8.161 -14.286 -6.745 1.00 93.44 188 THR A C 1
ATOM 1530 O O . THR A 1 188 ? 7.826 -13.104 -6.740 1.00 93.44 188 THR A O 1
ATOM 1533 N N . VAL A 1 189 ? 9.407 -14.670 -6.461 1.00 93.12 189 VAL A N 1
ATOM 1534 C CA . VAL A 1 189 ? 10.474 -13.724 -6.095 1.00 93.12 189 VAL A CA 1
ATOM 1535 C C . VAL A 1 189 ? 11.592 -13.773 -7.125 1.00 93.12 189 VAL A C 1
ATOM 1537 O O . VAL A 1 189 ? 12.186 -14.826 -7.357 1.00 93.12 189 VAL A O 1
ATOM 1540 N N . TRP A 1 190 ? 11.899 -12.620 -7.705 1.00 95.00 190 TRP A N 1
ATOM 1541 C CA . TRP A 1 190 ? 13.025 -12.384 -8.595 1.00 95.00 190 TRP A CA 1
ATOM 1542 C C . TRP A 1 190 ? 14.054 -11.500 -7.900 1.00 95.00 190 TRP A C 1
ATOM 1544 O O . TRP A 1 190 ? 13.701 -10.536 -7.221 1.00 95.00 190 TRP A O 1
ATOM 1554 N N . VAL A 1 191 ? 15.331 -11.826 -8.086 1.00 94.56 191 VAL A N 1
ATOM 1555 C CA . VAL A 1 191 ? 16.447 -11.031 -7.570 1.00 94.56 191 VAL A CA 1
ATOM 1556 C C . VAL A 1 191 ? 17.280 -10.544 -8.747 1.00 94.56 191 VAL A C 1
ATOM 1558 O O . VAL A 1 191 ? 17.795 -11.354 -9.518 1.00 94.56 191 VAL A O 1
ATOM 1561 N N . THR A 1 192 ? 17.389 -9.229 -8.894 1.00 96.31 192 THR A N 1
ATOM 1562 C CA . THR A 1 192 ? 18.174 -8.563 -9.937 1.00 96.31 192 THR A CA 1
ATOM 1563 C C . THR A 1 192 ? 19.524 -8.113 -9.389 1.00 96.31 192 THR A C 1
ATOM 1565 O O . THR A 1 192 ? 19.723 -8.032 -8.178 1.00 96.31 192 THR A O 1
ATOM 1568 N N . LYS A 1 193 ? 20.444 -7.736 -10.275 1.00 96.00 193 LYS A N 1
ATOM 1569 C CA . LYS A 1 193 ? 21.656 -7.001 -9.901 1.00 96.00 193 LYS A CA 1
ATOM 1570 C C . LYS A 1 193 ? 21.320 -5.620 -9.333 1.00 96.00 193 LYS A C 1
ATOM 1572 O O . LYS A 1 193 ? 20.200 -5.122 -9.490 1.00 96.00 193 LYS A O 1
ATOM 1577 N N . LYS A 1 194 ? 22.302 -4.990 -8.682 1.00 94.62 194 LYS A N 1
ATOM 1578 C CA . LYS A 1 194 ? 22.198 -3.590 -8.249 1.00 94.62 194 LYS A CA 1
ATOM 1579 C C . LYS A 1 194 ? 22.081 -2.678 -9.463 1.00 94.62 194 LYS A C 1
ATOM 1581 O O . LYS A 1 194 ? 22.898 -2.741 -10.374 1.00 94.62 194 LYS A O 1
ATOM 1586 N N . LEU A 1 195 ? 21.098 -1.785 -9.419 1.00 94.94 195 LEU A N 1
ATOM 1587 C CA . LEU A 1 195 ? 20.984 -0.694 -10.376 1.00 94.94 195 LEU A CA 1
ATOM 1588 C C . LEU A 1 195 ? 22.107 0.325 -10.162 1.00 94.94 195 LEU A C 1
ATOM 1590 O O . LEU A 1 195 ? 22.243 0.839 -9.041 1.00 94.94 195 LEU A O 1
ATOM 1594 N N . ASP A 1 196 ? 22.812 0.645 -11.246 1.00 94.25 196 ASP A N 1
ATOM 1595 C CA . ASP A 1 196 ? 23.597 1.868 -11.410 1.00 94.25 196 ASP A CA 1
ATOM 1596 C C . ASP A 1 196 ? 22.717 2.959 -12.058 1.00 94.25 196 ASP A C 1
ATOM 1598 O O . ASP A 1 196 ? 22.317 2.817 -13.218 1.00 94.25 196 ASP A O 1
ATOM 1602 N N . PRO A 1 197 ? 22.349 4.022 -11.321 1.00 94.75 197 PRO A N 1
ATOM 1603 C CA . PRO A 1 197 ? 21.488 5.076 -11.839 1.00 94.75 197 PRO A CA 1
ATOM 1604 C C . PRO A 1 197 ? 22.258 6.187 -12.579 1.00 94.75 197 PRO A C 1
ATOM 1606 O O . PRO A 1 197 ? 21.615 7.035 -13.207 1.00 94.75 197 PRO A O 1
ATOM 1609 N N . GLU A 1 198 ? 23.597 6.213 -12.521 1.00 94.38 198 GLU A N 1
ATOM 1610 C CA . GLU A 1 198 ? 24.421 7.314 -13.044 1.00 94.38 198 GLU A CA 1
ATOM 1611 C C . GLU A 1 198 ? 24.219 7.587 -14.542 1.00 94.38 198 GLU A C 1
ATOM 1613 O O . GLU A 1 198 ? 24.060 8.757 -14.906 1.00 94.38 198 GLU A O 1
ATOM 1618 N N . PRO A 1 199 ? 24.146 6.578 -15.437 1.00 93.25 199 PRO A N 1
ATOM 1619 C CA . PRO A 1 199 ? 23.964 6.837 -16.864 1.00 93.25 199 PRO A CA 1
ATOM 1620 C C . PRO A 1 199 ? 22.699 7.651 -17.164 1.00 93.25 199 PRO A C 1
ATOM 1622 O O . PRO A 1 199 ? 22.729 8.600 -17.947 1.00 93.25 199 PRO A O 1
ATOM 1625 N N . VAL A 1 200 ? 21.589 7.335 -16.490 1.00 93.94 200 VAL A N 1
ATOM 1626 C CA . VAL A 1 200 ? 20.309 8.030 -16.685 1.00 93.94 200 VAL A CA 1
ATOM 1627 C C . VAL A 1 200 ? 20.294 9.373 -15.955 1.00 93.94 200 VAL A C 1
ATOM 1629 O O . VAL A 1 200 ? 19.801 10.360 -16.507 1.00 93.94 200 VAL A O 1
ATOM 1632 N N . LEU A 1 201 ? 20.860 9.450 -14.745 1.00 94.75 201 LEU A N 1
ATOM 1633 C CA . LEU A 1 201 ? 20.970 10.706 -13.997 1.00 94.75 201 LEU A CA 1
ATOM 1634 C C . LEU A 1 201 ? 21.744 11.762 -14.790 1.00 94.75 201 LEU A C 1
ATOM 1636 O O . LEU A 1 201 ? 21.299 12.907 -14.881 1.00 94.75 201 LEU A O 1
ATOM 1640 N N . ASN A 1 202 ? 22.856 11.366 -15.410 1.00 92.00 202 ASN A N 1
ATOM 1641 C CA . ASN A 1 202 ? 23.695 12.247 -16.216 1.00 92.00 202 ASN A CA 1
ATOM 1642 C C . ASN A 1 202 ? 22.948 12.792 -17.441 1.00 92.00 202 ASN A C 1
ATOM 1644 O O . ASN A 1 202 ? 23.020 13.991 -17.715 1.00 92.00 202 ASN A O 1
ATOM 1648 N N . LEU A 1 203 ? 22.163 11.956 -18.131 1.00 91.75 203 LEU A N 1
ATOM 1649 C CA . LEU A 1 203 ? 21.306 12.402 -19.238 1.00 91.75 203 LEU A CA 1
ATOM 1650 C C . LEU A 1 203 ? 20.223 13.385 -18.770 1.00 91.75 203 LEU A C 1
ATOM 1652 O O . LEU A 1 203 ? 19.956 14.388 -19.433 1.00 91.75 203 LEU A O 1
ATOM 1656 N N . ILE A 1 204 ? 19.615 13.141 -17.604 1.00 91.44 204 ILE A N 1
ATOM 1657 C CA . ILE A 1 204 ? 18.619 14.048 -17.014 1.00 91.44 204 ILE A CA 1
ATOM 1658 C C . ILE A 1 204 ? 19.260 15.383 -16.604 1.00 91.44 204 ILE A C 1
ATOM 1660 O O . ILE A 1 204 ? 18.656 16.439 -16.808 1.00 91.44 204 ILE A O 1
ATOM 1664 N N . ALA A 1 205 ? 20.468 15.361 -16.037 1.00 89.31 205 ALA A N 1
ATOM 1665 C CA . ALA A 1 205 ? 21.191 16.561 -15.626 1.00 89.31 205 ALA A CA 1
ATOM 1666 C C . ALA A 1 205 ? 21.574 17.442 -16.827 1.00 89.31 205 ALA A C 1
ATOM 1668 O O . ALA A 1 205 ? 21.468 18.667 -16.744 1.00 89.31 205 ALA A O 1
ATOM 1669 N N . LYS A 1 206 ? 21.922 16.818 -17.959 1.00 86.31 206 LYS A N 1
ATOM 1670 C CA . LYS A 1 206 ? 22.303 17.464 -19.226 1.00 86.31 206 LYS A CA 1
ATOM 1671 C C . LYS A 1 206 ? 21.130 17.679 -20.190 1.00 86.31 206 LYS A C 1
ATOM 1673 O O . LYS A 1 206 ? 21.316 17.708 -21.402 1.00 86.31 206 LYS A O 1
ATOM 1678 N N . LYS A 1 207 ? 19.903 17.852 -19.683 1.00 72.19 207 LYS A N 1
ATOM 1679 C CA . LYS A 1 207 ? 18.662 17.906 -20.489 1.00 72.19 207 LYS A CA 1
ATOM 1680 C C . LYS A 1 207 ? 18.689 18.872 -21.692 1.00 72.19 207 LYS A C 1
ATOM 1682 O O . LYS A 1 207 ? 17.939 18.648 -22.635 1.00 72.19 207 LYS A O 1
ATOM 1687 N N . ASN A 1 208 ? 19.507 19.927 -21.658 1.00 69.06 208 ASN A N 1
ATOM 1688 C CA . ASN A 1 208 ? 19.630 20.902 -22.750 1.00 69.06 208 ASN A CA 1
ATOM 1689 C C . ASN A 1 208 ? 20.658 20.504 -23.829 1.00 69.06 208 ASN A C 1
ATOM 1691 O O . ASN A 1 208 ? 20.647 21.086 -24.905 1.00 69.06 208 ASN A O 1
ATOM 1695 N N . GLU A 1 209 ? 21.528 19.534 -23.547 1.00 79.25 209 GLU A N 1
ATOM 1696 C CA . GLU A 1 209 ? 22.611 19.080 -24.434 1.00 79.25 209 GLU A CA 1
ATOM 1697 C C . GLU A 1 209 ? 22.274 17.753 -25.135 1.00 79.25 209 GLU A C 1
ATOM 1699 O O . GLU A 1 209 ? 22.893 17.408 -26.137 1.00 79.25 209 GLU A O 1
ATOM 1704 N N . HIS A 1 210 ? 21.282 17.005 -24.632 1.00 82.25 210 HIS A N 1
ATOM 1705 C CA . HIS A 1 210 ? 20.859 15.719 -25.197 1.00 82.25 210 HIS A CA 1
ATOM 1706 C C . HIS A 1 210 ? 19.555 15.845 -25.990 1.00 82.25 210 HIS A C 1
ATOM 1708 O O . HIS A 1 210 ? 18.489 16.115 -25.425 1.00 82.25 210 HIS A O 1
ATOM 1714 N N . GLN A 1 211 ? 19.612 15.588 -27.297 1.00 84.50 211 GLN A N 1
ATOM 1715 C CA . GLN A 1 211 ? 18.415 15.489 -28.128 1.00 84.50 211 GLN A CA 1
ATOM 1716 C C . GLN A 1 211 ? 17.742 14.128 -27.912 1.00 84.50 211 GLN A C 1
ATOM 1718 O O . GLN A 1 211 ? 18.259 13.095 -28.331 1.00 84.50 211 GLN A O 1
ATOM 1723 N N . LYS A 1 212 ? 16.564 14.133 -27.274 1.00 87.69 212 LYS A N 1
ATOM 1724 C CA . LYS A 1 212 ? 15.818 12.901 -26.986 1.00 87.69 212 LYS A CA 1
ATOM 1725 C C . LYS A 1 212 ? 15.415 12.169 -28.266 1.00 87.69 212 LYS A C 1
ATOM 1727 O O . LYS A 1 212 ? 14.731 12.742 -29.119 1.00 87.69 212 LYS A O 1
ATOM 1732 N N . GLN A 1 213 ? 15.763 10.891 -28.352 1.00 90.62 213 GLN A N 1
ATOM 1733 C CA . GLN A 1 213 ? 15.254 9.979 -29.371 1.00 90.62 213 GLN A CA 1
ATOM 1734 C C . GLN A 1 213 ? 13.751 9.758 -29.196 1.00 90.62 213 GLN A C 1
ATOM 1736 O O . GLN A 1 213 ? 13.214 9.875 -28.096 1.00 90.62 213 GLN A O 1
ATOM 1741 N N . LYS A 1 214 ? 13.067 9.415 -30.292 1.00 92.31 214 LYS A N 1
ATOM 1742 C CA . LYS A 1 214 ? 11.622 9.167 -30.292 1.00 92.31 214 LYS A CA 1
ATOM 1743 C C . LYS A 1 214 ? 11.263 8.010 -29.353 1.00 92.31 214 LYS A C 1
ATOM 1745 O O . LYS A 1 214 ? 11.891 6.958 -29.391 1.00 92.31 214 LYS A O 1
ATOM 1750 N N . PHE A 1 215 ? 10.193 8.199 -28.581 1.00 93.94 215 PHE A N 1
ATOM 1751 C CA . PHE A 1 215 ? 9.624 7.171 -27.714 1.00 93.94 215 PHE A CA 1
ATOM 1752 C C . PHE A 1 215 ? 9.297 5.880 -28.479 1.00 93.94 215 PHE A C 1
ATOM 1754 O O . PHE A 1 215 ? 8.620 5.909 -29.514 1.00 93.94 215 PHE A O 1
ATOM 1761 N N . ILE A 1 216 ? 9.754 4.750 -27.941 1.00 91.88 216 ILE A N 1
ATOM 1762 C CA . ILE A 1 216 ? 9.521 3.407 -28.466 1.00 91.88 216 ILE A CA 1
ATOM 1763 C C . ILE A 1 216 ? 8.232 2.868 -27.843 1.00 91.88 216 ILE A C 1
ATOM 1765 O O . ILE A 1 216 ? 8.202 2.484 -26.673 1.00 91.88 216 ILE A O 1
ATOM 1769 N N . SER A 1 217 ? 7.168 2.827 -28.644 1.00 88.56 217 SER A N 1
ATOM 1770 C CA . SER A 1 217 ? 5.863 2.273 -28.269 1.00 88.56 217 SER A CA 1
ATOM 1771 C C . SER A 1 217 ? 5.633 0.902 -28.901 1.00 88.56 217 SER A C 1
ATOM 1773 O O . SER A 1 217 ? 5.986 0.702 -30.065 1.00 88.56 217 SER A O 1
ATOM 1775 N N . PHE A 1 218 ? 4.947 0.005 -28.196 1.00 89.31 218 PHE A N 1
ATOM 1776 C CA . PHE A 1 218 ? 4.581 -1.319 -28.701 1.00 89.31 218 PHE A CA 1
ATOM 1777 C C . PHE A 1 218 ? 3.108 -1.366 -29.118 1.00 89.31 218 PHE A C 1
ATOM 1779 O O . PHE A 1 218 ? 2.246 -0.803 -28.446 1.00 89.31 218 PHE A O 1
ATOM 1786 N N . LYS A 1 219 ? 2.814 -2.050 -30.228 1.00 87.75 219 LYS A N 1
ATOM 1787 C CA . LYS A 1 219 ? 1.447 -2.312 -30.697 1.00 87.75 219 LYS A CA 1
ATOM 1788 C C . LYS A 1 219 ? 1.165 -3.807 -30.582 1.00 87.75 219 LYS A C 1
ATOM 1790 O O . LYS A 1 219 ? 1.486 -4.564 -31.489 1.00 87.75 219 LYS A O 1
ATOM 1795 N N . ASP A 1 220 ? 0.579 -4.220 -29.466 1.00 94.69 220 ASP A N 1
ATOM 1796 C CA . ASP A 1 220 ? 0.137 -5.597 -29.228 1.00 94.69 220 ASP A CA 1
ATOM 1797 C C . ASP A 1 220 ? -1.229 -5.557 -28.530 1.00 94.69 220 ASP A C 1
ATOM 1799 O O . ASP A 1 220 ? -1.451 -4.755 -27.624 1.00 94.69 220 ASP A O 1
ATOM 1803 N N . LYS A 1 221 ? -2.159 -6.411 -28.969 1.00 94.62 221 LYS A N 1
ATOM 1804 C CA . LYS A 1 221 ? -3.539 -6.484 -28.460 1.00 94.62 221 LYS A CA 1
ATOM 1805 C C . LYS A 1 221 ? -3.637 -6.854 -26.974 1.00 94.62 221 LYS A C 1
ATOM 1807 O O . LYS A 1 221 ? -4.682 -6.645 -26.366 1.00 94.62 221 LYS A O 1
ATOM 1812 N N . ARG A 1 222 ? -2.582 -7.445 -26.407 1.00 96.62 222 ARG A N 1
ATOM 1813 C CA . ARG A 1 222 ? -2.479 -7.788 -24.983 1.00 96.62 222 ARG A CA 1
ATOM 1814 C C . ARG A 1 222 ? -2.194 -6.558 -24.124 1.00 96.62 222 ARG A C 1
ATOM 1816 O O . ARG A 1 222 ? -2.440 -6.591 -22.924 1.00 96.62 222 ARG A O 1
ATOM 1823 N N . LEU A 1 223 ? -1.677 -5.480 -24.707 1.00 96.56 223 LEU A N 1
ATOM 1824 C CA . LEU A 1 223 ? -1.389 -4.250 -23.982 1.00 96.56 223 LEU A CA 1
ATOM 1825 C C . LEU A 1 223 ? -2.682 -3.454 -23.818 1.00 96.56 223 LEU A C 1
ATOM 1827 O O . LEU A 1 223 ? -3.280 -3.016 -24.800 1.00 96.56 223 LEU A O 1
ATOM 1831 N N . ILE A 1 224 ? -3.123 -3.292 -22.574 1.00 95.44 224 ILE A N 1
ATOM 1832 C CA . ILE A 1 224 ? -4.407 -2.671 -22.244 1.00 95.44 224 ILE A CA 1
ATOM 1833 C C . ILE A 1 224 ? -4.219 -1.476 -21.319 1.00 95.44 224 ILE A C 1
ATOM 1835 O O . ILE A 1 224 ? -3.304 -1.434 -20.500 1.00 95.44 224 ILE A O 1
ATOM 1839 N N . GLU A 1 225 ? -5.122 -0.507 -21.406 1.00 93.75 225 GLU A N 1
ATOM 1840 C CA . GLU A 1 225 ? -5.141 0.620 -20.477 1.00 93.75 225 GLU A CA 1
ATOM 1841 C C . GLU A 1 225 ? -5.837 0.242 -19.165 1.00 93.75 225 GLU A C 1
ATOM 1843 O O . GLU A 1 225 ? -6.840 -0.479 -19.176 1.00 93.75 225 GLU A O 1
ATOM 1848 N N . ALA A 1 226 ? -5.370 0.782 -18.036 1.00 93.31 226 ALA A N 1
ATOM 1849 C CA . ALA A 1 226 ? -5.897 0.439 -16.709 1.00 93.31 226 ALA A CA 1
ATOM 1850 C C . ALA A 1 226 ? -7.423 0.627 -16.588 1.00 93.31 226 ALA A C 1
ATOM 1852 O O . ALA A 1 226 ? -8.108 -0.224 -16.026 1.00 93.31 226 ALA A O 1
ATOM 1853 N N . HIS A 1 227 ? -7.958 1.701 -17.180 1.00 90.81 227 HIS A N 1
ATOM 1854 C CA . HIS A 1 227 ? -9.380 2.056 -17.118 1.00 90.81 227 HIS A CA 1
ATOM 1855 C C . HIS A 1 227 ? -10.303 1.079 -17.869 1.00 90.81 227 HIS A C 1
ATOM 1857 O O . HIS A 1 227 ? -11.498 1.025 -17.592 1.00 90.81 227 HIS A O 1
ATOM 1863 N N . SER A 1 228 ? -9.758 0.291 -18.802 1.00 91.69 228 SER A N 1
ATOM 1864 C CA . SER A 1 228 ? -10.523 -0.706 -19.563 1.00 91.69 228 SER A CA 1
ATOM 1865 C C . SER A 1 228 ? -10.822 -1.977 -18.758 1.00 91.69 228 SER A C 1
ATOM 1867 O O . SER A 1 228 ? -11.667 -2.789 -19.146 1.00 91.69 228 SER A O 1
ATOM 1869 N N . ILE A 1 229 ? -10.143 -2.158 -17.621 1.00 93.19 229 ILE A N 1
ATOM 1870 C CA . ILE A 1 229 ? -10.254 -3.353 -16.791 1.00 93.19 229 ILE A CA 1
ATOM 1871 C C . ILE A 1 229 ? -11.549 -3.295 -15.984 1.00 93.19 229 ILE A C 1
ATOM 1873 O O . ILE A 1 229 ? -11.731 -2.456 -15.100 1.00 93.19 229 ILE A O 1
ATOM 1877 N N . LYS A 1 230 ? -12.446 -4.247 -16.246 1.00 92.38 230 LYS A N 1
ATOM 1878 C CA . LYS A 1 230 ? -13.672 -4.415 -15.464 1.00 92.38 230 LYS A CA 1
ATOM 1879 C C . LYS A 1 230 ? -13.346 -5.065 -14.124 1.00 92.38 230 LYS A C 1
ATOM 1881 O O . LYS A 1 230 ? -12.727 -6.124 -14.076 1.00 92.38 230 LYS A O 1
ATOM 1886 N N . VAL A 1 231 ? -13.803 -4.441 -13.044 1.00 93.56 231 VAL A N 1
ATOM 1887 C CA . VAL A 1 231 ? -13.597 -4.913 -11.671 1.00 93.56 231 VAL A CA 1
ATOM 1888 C C . VAL A 1 231 ? -14.915 -4.976 -10.919 1.00 93.56 231 VAL A C 1
ATOM 1890 O O . VAL A 1 231 ? -15.836 -4.201 -11.188 1.00 93.56 231 VAL A O 1
ATOM 1893 N N . ASN A 1 232 ? -14.986 -5.855 -9.922 1.00 92.88 232 ASN A N 1
ATOM 1894 C CA . ASN A 1 232 ? -16.053 -5.798 -8.937 1.00 92.88 232 ASN A CA 1
ATOM 1895 C C . ASN A 1 232 ? -15.989 -4.493 -8.146 1.00 92.88 232 ASN A C 1
ATOM 1897 O O . ASN A 1 232 ? -14.926 -3.949 -7.846 1.00 92.88 232 ASN A O 1
ATOM 1901 N N . PHE A 1 233 ? -17.161 -3.995 -7.784 1.00 85.56 233 PHE A N 1
ATOM 1902 C CA . PHE A 1 233 ? -17.283 -2.687 -7.174 1.00 85.56 233 PHE A CA 1
ATOM 1903 C C . PHE A 1 233 ? -16.960 -2.724 -5.675 1.00 85.56 233 PHE A C 1
ATOM 1905 O O . PHE A 1 233 ? -17.604 -3.438 -4.907 1.00 85.56 233 PHE A O 1
ATOM 1912 N N . PHE A 1 234 ? -15.991 -1.913 -5.239 1.00 90.31 234 PHE A N 1
ATOM 1913 C CA . PHE A 1 234 ? -15.633 -1.764 -3.826 1.00 90.31 234 PHE A CA 1
ATOM 1914 C C . PHE A 1 234 ? -15.675 -0.294 -3.382 1.00 90.31 234 PHE A C 1
ATOM 1916 O O . PHE A 1 234 ? -14.904 0.548 -3.852 1.00 90.31 234 PHE A O 1
ATOM 1923 N N . LYS A 1 235 ? -16.571 0.002 -2.430 1.00 90.12 235 LYS A N 1
ATOM 1924 C CA . LYS A 1 235 ? -16.796 1.337 -1.855 1.00 90.12 235 LYS A CA 1
ATOM 1925 C C . LYS A 1 235 ? -16.084 1.474 -0.513 1.00 90.12 235 LYS A C 1
ATOM 1927 O O . LYS A 1 235 ? -16.579 1.000 0.510 1.00 90.12 235 LYS A O 1
ATOM 1932 N N . TYR A 1 236 ? -14.944 2.163 -0.518 1.00 92.06 236 TYR A N 1
ATOM 1933 C CA . TYR A 1 236 ? -14.072 2.284 0.653 1.00 92.06 236 TYR A CA 1
ATOM 1934 C C . TYR A 1 236 ? -14.783 2.861 1.888 1.00 92.06 236 TYR A C 1
ATOM 1936 O O . TYR A 1 236 ? -14.793 2.237 2.946 1.00 92.06 236 TYR A O 1
ATOM 1944 N N . TYR A 1 237 ? -15.395 4.041 1.775 1.00 91.44 237 TYR A N 1
ATOM 1945 C CA . TYR A 1 237 ? -15.998 4.712 2.932 1.00 91.44 237 TYR A CA 1
ATOM 1946 C C . TYR A 1 237 ? -17.315 4.068 3.382 1.00 91.44 237 TYR A C 1
ATOM 1948 O O . TYR A 1 237 ? -17.532 3.912 4.582 1.00 91.44 237 TYR A O 1
ATOM 1956 N N . ASP A 1 238 ? -18.148 3.604 2.446 1.00 92.00 238 ASP A N 1
ATOM 1957 C CA . ASP A 1 238 ? -19.405 2.916 2.772 1.00 92.00 238 ASP A CA 1
ATOM 1958 C C . ASP A 1 238 ? -19.143 1.631 3.567 1.00 92.00 238 ASP A C 1
ATOM 1960 O O . ASP A 1 238 ? -19.807 1.373 4.574 1.00 92.00 238 ASP A O 1
ATOM 1964 N N . THR A 1 239 ? -18.133 0.858 3.154 1.00 93.62 239 THR A N 1
ATOM 1965 C CA . THR A 1 239 ? -17.725 -0.369 3.850 1.00 93.62 239 THR A CA 1
ATOM 1966 C C . THR A 1 239 ? -17.144 -0.047 5.226 1.00 93.62 239 THR A C 1
ATOM 1968 O O . THR A 1 239 ? -17.499 -0.697 6.204 1.00 93.62 239 THR A O 1
ATOM 1971 N N . LEU A 1 240 ? -16.321 1.000 5.346 1.00 93.56 240 LEU A N 1
ATOM 1972 C CA . LEU A 1 240 ? -15.774 1.425 6.636 1.00 93.56 240 LEU A CA 1
ATOM 1973 C C . LEU A 1 240 ? -16.886 1.870 7.610 1.00 93.56 240 LEU A C 1
ATOM 1975 O O . LEU A 1 240 ? -16.865 1.515 8.788 1.00 93.56 240 LEU A O 1
ATOM 1979 N N . GLY A 1 241 ? -17.898 2.591 7.117 1.00 94.69 241 GLY A N 1
ATOM 1980 C CA . GLY A 1 241 ? -19.083 2.956 7.896 1.00 94.69 241 GLY A CA 1
ATOM 1981 C C . GLY A 1 241 ? -19.968 1.755 8.251 1.00 94.69 241 GLY A C 1
ATOM 1982 O O . GLY A 1 241 ? -20.559 1.724 9.329 1.00 94.69 241 GLY A O 1
ATOM 1983 N N . TRP A 1 242 ? -20.060 0.749 7.378 1.00 94.75 242 TRP A N 1
ATOM 1984 C CA . TRP A 1 242 ? -20.739 -0.514 7.682 1.00 94.75 242 TRP A CA 1
ATOM 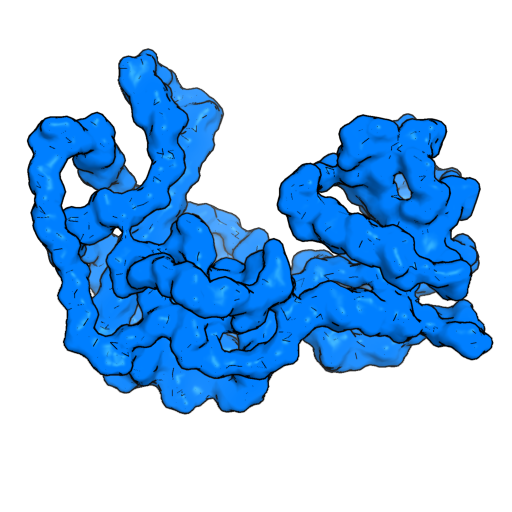1985 C C . TRP A 1 242 ? -20.032 -1.290 8.798 1.00 94.75 242 TRP A C 1
ATOM 1987 O O . TRP A 1 242 ? -20.712 -1.736 9.723 1.00 94.75 242 TRP A O 1
ATOM 1997 N N . ILE A 1 243 ? -18.695 -1.367 8.772 1.00 95.69 243 ILE A N 1
ATOM 1998 C CA . ILE A 1 243 ? -17.899 -1.974 9.851 1.00 95.69 243 ILE A CA 1
ATOM 1999 C C . ILE A 1 243 ? -18.179 -1.260 11.175 1.00 95.69 243 ILE A C 1
ATOM 2001 O O . ILE A 1 243 ? -18.523 -1.928 12.149 1.00 95.69 243 ILE A O 1
ATOM 2005 N N . LEU A 1 244 ? -18.134 0.079 11.209 1.00 96.06 244 LEU A N 1
ATOM 2006 C CA . LEU A 1 244 ? -18.464 0.859 12.410 1.00 96.06 244 LEU A CA 1
ATOM 2007 C C . LEU A 1 244 ? -19.841 0.471 12.973 1.00 96.06 244 LEU A C 1
ATOM 2009 O O . LEU A 1 244 ? -19.954 0.121 14.145 1.00 96.06 244 LEU A O 1
ATOM 2013 N N . ARG A 1 245 ? -20.878 0.458 12.124 1.00 93.94 245 ARG A N 1
ATOM 2014 C CA . ARG A 1 245 ? -22.255 0.132 12.539 1.00 93.94 245 ARG A CA 1
ATOM 2015 C C . ARG A 1 245 ? -22.433 -1.305 13.028 1.00 93.94 245 ARG A C 1
ATOM 2017 O O . ARG A 1 245 ? -23.355 -1.559 13.792 1.00 93.94 245 ARG A O 1
ATOM 2024 N N . LYS A 1 246 ? -21.620 -2.247 12.542 1.00 94.25 246 LYS A N 1
ATOM 2025 C CA . LYS A 1 246 ? -21.671 -3.666 12.929 1.00 94.25 246 LYS A CA 1
ATOM 2026 C C . LYS A 1 246 ? -20.729 -4.014 14.080 1.00 94.25 246 LYS A C 1
ATOM 2028 O O . LYS A 1 246 ? -20.851 -5.106 14.627 1.00 94.25 246 LYS A O 1
ATOM 2033 N N . SER A 1 247 ? -19.826 -3.106 14.455 1.00 94.25 247 SER A N 1
ATOM 2034 C CA . SER A 1 247 ? -18.820 -3.340 15.496 1.00 94.25 247 SER A CA 1
ATOM 2035 C C . SER A 1 247 ? -19.447 -3.549 16.869 1.00 94.25 247 SER A C 1
ATOM 2037 O O . SER A 1 247 ? -19.006 -4.414 17.627 1.00 94.25 247 SER A O 1
ATOM 2039 N N . ILE A 1 248 ? -20.480 -2.762 17.171 1.00 91.38 248 ILE A N 1
ATOM 2040 C CA . ILE A 1 248 ? -21.256 -2.839 18.405 1.00 91.38 248 ILE A CA 1
ATOM 2041 C C . ILE A 1 248 ? -22.670 -3.286 18.051 1.00 91.38 248 ILE A C 1
ATOM 2043 O O . ILE A 1 248 ? -23.317 -2.705 17.180 1.00 91.38 248 ILE A O 1
ATOM 2047 N N . ASP A 1 249 ? -23.142 -4.325 18.727 1.00 84.00 249 ASP A N 1
ATOM 2048 C CA . ASP A 1 249 ? -24.536 -4.731 18.676 1.00 84.00 249 ASP A CA 1
ATOM 2049 C C . ASP A 1 249 ? -25.392 -3.668 19.377 1.00 84.00 249 ASP A C 1
ATOM 2051 O O . ASP A 1 249 ? -25.171 -3.360 20.549 1.00 84.00 249 ASP A O 1
ATOM 2055 N N . ASN A 1 250 ? -26.343 -3.078 18.652 1.00 73.25 250 ASN A N 1
ATOM 2056 C CA . ASN A 1 250 ? -27.150 -1.972 19.166 1.00 73.25 250 ASN A CA 1
ATOM 2057 C C . ASN A 1 250 ? -28.174 -2.411 20.216 1.00 73.25 250 ASN A C 1
ATOM 2059 O O . ASN A 1 250 ? -28.497 -1.614 21.096 1.00 73.25 250 ASN A O 1
ATOM 2063 N N . GLU A 1 251 ? -28.665 -3.646 20.134 1.00 73.12 251 GLU A N 1
ATOM 2064 C CA . GLU A 1 251 ? -29.669 -4.184 21.053 1.00 73.12 251 GLU A CA 1
ATOM 2065 C C . GLU A 1 251 ? -28.991 -4.651 22.340 1.00 73.12 251 GLU A C 1
ATOM 2067 O O . GLU A 1 251 ? -29.372 -4.253 23.440 1.00 73.12 251 GLU A O 1
ATOM 2072 N N . ALA A 1 252 ? -27.906 -5.418 22.206 1.00 73.38 252 ALA A N 1
ATOM 2073 C CA . ALA A 1 252 ? -27.174 -5.955 23.347 1.00 73.38 252 ALA A CA 1
ATOM 2074 C C . ALA A 1 252 ? -26.171 -4.961 23.962 1.00 73.38 252 ALA A C 1
ATOM 2076 O O . ALA A 1 252 ? -25.664 -5.213 25.057 1.00 73.38 252 ALA A O 1
ATOM 2077 N N . LYS A 1 253 ? -25.839 -3.863 23.261 1.00 81.19 253 LYS A N 1
ATOM 2078 C CA . LYS A 1 253 ? -24.741 -2.926 23.591 1.00 81.19 253 LYS A CA 1
ATOM 2079 C C . LYS A 1 253 ? -23.409 -3.643 23.851 1.00 81.19 253 LYS A C 1
ATOM 2081 O O . LYS A 1 253 ? -22.635 -3.259 24.732 1.00 81.19 253 LYS A O 1
ATOM 2086 N N . LYS A 1 254 ? -23.146 -4.709 23.090 1.00 89.62 254 LYS A N 1
ATOM 2087 C CA . LYS A 1 254 ? -21.969 -5.580 23.225 1.00 89.62 254 LYS A CA 1
ATOM 2088 C C . LYS A 1 254 ? -21.105 -5.537 21.975 1.00 89.62 254 LYS A C 1
ATOM 2090 O O . LYS A 1 254 ? -21.576 -5.259 20.878 1.00 89.62 254 LYS A O 1
ATOM 2095 N N . PHE A 1 255 ? -19.823 -5.832 22.150 1.00 93.69 255 PHE A N 1
ATOM 2096 C CA . PHE A 1 255 ? -18.896 -5.970 21.036 1.00 93.69 255 PHE A CA 1
ATOM 2097 C C . PHE A 1 255 ? -19.236 -7.207 20.199 1.00 93.69 255 PHE A C 1
ATOM 2099 O O . PHE A 1 255 ? -19.390 -8.302 20.739 1.00 93.69 255 PHE A O 1
ATOM 2106 N N . ASN A 1 256 ? -19.337 -7.038 18.882 1.00 93.62 256 ASN A N 1
ATOM 2107 C CA . ASN A 1 256 ? -19.703 -8.114 17.972 1.00 93.62 256 ASN A CA 1
ATOM 2108 C C . ASN A 1 256 ? -18.469 -8.924 17.544 1.00 93.62 256 ASN A C 1
ATOM 2110 O O . ASN A 1 256 ? -17.896 -8.726 16.473 1.00 93.62 256 ASN A O 1
ATOM 2114 N N . GLU A 1 257 ? -18.029 -9.847 18.395 1.00 91.75 257 GLU A N 1
ATOM 2115 C CA . GLU A 1 257 ? -16.837 -10.655 18.116 1.00 91.75 257 GLU A CA 1
ATOM 2116 C C . GLU A 1 257 ? -16.980 -11.569 16.899 1.00 91.75 257 GLU A C 1
ATOM 2118 O O . GLU A 1 257 ? -16.019 -11.737 16.148 1.00 91.75 257 GLU A O 1
ATOM 2123 N N . SER A 1 258 ? -18.152 -12.183 16.707 1.00 91.38 258 SER A N 1
ATOM 2124 C CA . SER A 1 258 ? -18.386 -13.109 15.592 1.00 91.38 258 SER A CA 1
ATOM 2125 C C . SER A 1 258 ? -18.268 -12.388 14.250 1.00 91.38 258 SER A C 1
ATOM 2127 O O . SER A 1 258 ? -17.687 -12.928 13.308 1.00 91.38 258 SER A O 1
ATOM 2129 N N . PHE A 1 259 ? -18.713 -11.130 14.188 1.00 93.38 259 PHE A N 1
ATOM 2130 C CA . PHE A 1 259 ? -18.515 -10.264 13.035 1.00 93.38 259 PHE A CA 1
ATOM 2131 C C . PHE A 1 259 ? -17.032 -10.075 12.696 1.00 93.38 259 PHE A C 1
ATOM 2133 O O . PHE A 1 259 ? -16.647 -10.269 11.541 1.00 93.38 259 PHE A O 1
ATOM 2140 N N . PHE A 1 260 ? -16.190 -9.747 13.680 1.00 92.19 260 PHE A N 1
ATOM 2141 C CA . PHE A 1 260 ? -14.753 -9.546 13.458 1.00 92.19 260 PHE A CA 1
ATOM 2142 C C . PHE A 1 260 ? -13.980 -10.834 13.182 1.00 92.19 260 PHE A C 1
ATOM 2144 O O . PHE A 1 260 ? -12.992 -10.801 12.453 1.00 92.19 260 PHE A O 1
ATOM 2151 N N . LYS A 1 261 ? -14.451 -11.968 13.705 1.00 88.56 261 LYS A N 1
ATOM 2152 C CA . LYS A 1 261 ? -13.899 -13.302 13.421 1.00 88.56 261 LYS A CA 1
ATOM 2153 C C . LYS A 1 261 ? -14.315 -13.841 12.047 1.00 88.56 261 LYS A C 1
ATOM 2155 O O . LYS A 1 261 ? -13.774 -14.851 11.604 1.00 88.56 261 LYS A O 1
ATOM 2160 N N . SER A 1 262 ? -15.255 -13.192 11.355 1.00 91.56 262 SER A N 1
ATOM 2161 C CA . SER A 1 262 ? -15.698 -13.638 10.034 1.00 91.56 262 SER A CA 1
ATOM 2162 C C . SER A 1 262 ? -14.625 -13.426 8.959 1.00 91.56 262 SER A C 1
ATOM 2164 O O . SER A 1 262 ? -13.922 -12.413 8.931 1.00 91.56 262 SER A O 1
ATOM 2166 N N . LYS A 1 263 ? -14.551 -14.359 8.000 1.00 88.56 263 LYS A N 1
ATOM 2167 C CA . LYS A 1 263 ? -13.616 -14.297 6.861 1.00 88.56 263 LYS A CA 1
ATOM 2168 C C . LYS A 1 263 ? -13.735 -12.990 6.067 1.00 88.56 263 LYS A C 1
ATOM 2170 O O . LYS A 1 263 ? -12.728 -12.446 5.619 1.00 88.56 263 LYS A O 1
ATOM 2175 N N . ASN A 1 264 ? -14.957 -12.478 5.913 1.00 88.81 264 ASN A N 1
ATOM 2176 C CA . ASN A 1 264 ? -15.218 -11.240 5.180 1.00 88.81 264 ASN A CA 1
ATOM 2177 C C . ASN A 1 264 ? -14.637 -10.024 5.908 1.00 88.81 264 ASN A C 1
ATOM 2179 O O . ASN A 1 264 ? -13.918 -9.234 5.299 1.00 88.81 264 ASN A O 1
ATOM 2183 N N . THR A 1 265 ? -14.892 -9.891 7.212 1.00 90.19 265 THR A N 1
ATOM 2184 C CA . THR A 1 265 ? -14.368 -8.764 7.992 1.00 90.19 265 THR A CA 1
ATOM 2185 C C . THR A 1 265 ? -12.851 -8.810 8.086 1.00 90.19 265 THR A C 1
ATOM 2187 O O . THR A 1 265 ? -12.217 -7.781 7.881 1.00 90.19 265 THR A O 1
ATOM 2190 N N . LEU A 1 266 ? -12.249 -9.986 8.289 1.00 88.62 266 LEU A N 1
ATOM 2191 C CA . LEU A 1 266 ? -10.788 -10.133 8.292 1.00 88.62 266 LEU A CA 1
ATOM 2192 C C . LEU A 1 266 ? -10.154 -9.690 6.969 1.00 88.62 266 LEU A C 1
ATOM 2194 O O . LEU A 1 266 ? -9.156 -8.973 6.981 1.00 88.62 266 LEU A O 1
ATOM 2198 N N . ARG A 1 267 ? -10.773 -10.024 5.830 1.00 89.62 267 ARG A N 1
ATOM 2199 C CA . ARG A 1 267 ? -10.313 -9.547 4.519 1.00 89.62 267 ARG A CA 1
ATOM 2200 C C . ARG A 1 267 ? -10.379 -8.023 4.411 1.00 89.62 267 ARG A C 1
ATOM 2202 O O . ARG A 1 267 ? -9.454 -7.412 3.888 1.00 89.62 267 ARG A O 1
ATOM 2209 N N . TYR A 1 268 ? -11.439 -7.390 4.916 1.00 92.69 268 TYR A N 1
ATOM 2210 C CA . TYR A 1 268 ? -11.490 -5.928 4.972 1.00 92.69 268 TYR A CA 1
ATOM 2211 C C . TYR A 1 268 ? -10.414 -5.362 5.906 1.00 92.69 268 TYR A C 1
ATOM 2213 O O . TYR A 1 268 ? -9.746 -4.401 5.535 1.00 92.69 268 TYR A O 1
ATOM 2221 N N . MET A 1 269 ? -10.172 -5.974 7.068 1.00 90.38 269 MET A N 1
ATOM 2222 C CA . MET A 1 269 ? -9.099 -5.561 7.985 1.00 90.38 269 MET A CA 1
ATOM 2223 C C . MET A 1 269 ? -7.722 -5.568 7.309 1.00 90.38 269 MET A C 1
ATOM 2225 O O . MET A 1 269 ? -6.924 -4.668 7.567 1.00 90.38 269 MET A O 1
ATOM 2229 N N . ASP A 1 270 ? -7.463 -6.508 6.397 1.00 90.06 270 ASP A N 1
ATOM 2230 C CA . ASP A 1 270 ? -6.230 -6.520 5.599 1.00 90.06 270 ASP A CA 1
ATOM 2231 C C . ASP A 1 270 ? -6.147 -5.344 4.609 1.00 90.06 270 ASP A C 1
ATOM 2233 O O . ASP A 1 270 ? -5.057 -4.833 4.349 1.00 90.06 270 ASP A O 1
ATOM 2237 N N . ILE A 1 271 ? -7.283 -4.857 4.094 1.00 91.88 271 ILE A N 1
ATOM 2238 C CA . ILE A 1 271 ? -7.340 -3.702 3.181 1.00 91.88 271 ILE A CA 1
ATOM 2239 C C . ILE A 1 271 ? -7.143 -2.383 3.935 1.00 91.88 271 ILE A C 1
ATOM 2241 O O . ILE A 1 271 ? -6.350 -1.534 3.514 1.00 91.88 271 ILE A O 1
ATOM 2245 N N . TYR A 1 272 ? -7.872 -2.189 5.036 1.00 89.12 272 TYR A N 1
ATOM 2246 C CA . TYR A 1 272 ? -7.863 -0.927 5.781 1.00 89.12 272 TYR A CA 1
ATOM 2247 C C . TYR A 1 272 ? -6.675 -0.804 6.738 1.00 89.12 272 TYR A C 1
ATOM 2249 O O . TYR A 1 272 ? -6.295 0.313 7.098 1.00 89.12 272 TYR A O 1
ATOM 2257 N N . SER A 1 273 ? -6.088 -1.922 7.184 1.00 80.69 273 SER A N 1
ATOM 2258 C CA . SER A 1 273 ? -5.120 -2.052 8.296 1.00 80.69 273 SER A CA 1
ATOM 2259 C C . SER A 1 273 ? -5.612 -1.583 9.673 1.00 80.69 273 SER A C 1
ATOM 2261 O O . SER A 1 273 ? -5.070 -2.000 10.694 1.00 80.69 273 SER A O 1
ATOM 2263 N N . LYS A 1 274 ? -6.658 -0.753 9.706 1.00 90.94 274 LYS A N 1
ATOM 2264 C CA . LYS A 1 274 ? -7.360 -0.280 10.892 1.00 90.94 274 LYS A CA 1
ATOM 2265 C C . LYS A 1 274 ? -8.830 -0.054 10.590 1.00 90.94 274 LYS A C 1
ATOM 2267 O O . LYS A 1 274 ? -9.169 0.394 9.498 1.00 90.94 274 LYS A O 1
ATOM 2272 N N . VAL A 1 275 ? -9.698 -0.281 11.564 1.00 95.06 275 VAL A N 1
ATOM 2273 C CA . VAL A 1 275 ? -11.123 0.048 11.441 1.00 95.06 275 VAL A CA 1
ATOM 2274 C C . VAL A 1 275 ? -11.631 0.740 12.686 1.00 95.06 275 VAL A C 1
ATOM 2276 O O . VAL A 1 275 ? -11.162 0.490 13.792 1.00 95.06 275 VAL A O 1
ATOM 2279 N N . TYR A 1 276 ? -12.603 1.620 12.492 1.00 96.44 276 TYR A N 1
ATOM 2280 C CA . TYR A 1 276 ? -13.207 2.406 13.555 1.00 96.44 276 TYR A CA 1
ATOM 2281 C C . TYR A 1 276 ? -14.360 1.624 14.159 1.00 96.44 276 TYR A C 1
ATOM 2283 O O . TYR A 1 276 ? -15.242 1.170 13.433 1.00 96.44 276 TYR A O 1
ATOM 2291 N N . ILE A 1 277 ? -14.351 1.498 15.481 1.00 96.56 277 ILE A N 1
ATOM 2292 C CA . ILE A 1 277 ? -15.365 0.735 16.217 1.00 96.56 277 ILE A CA 1
ATOM 2293 C C . ILE A 1 277 ? -16.250 1.616 17.101 1.00 96.56 277 ILE A C 1
ATOM 2295 O O . ILE A 1 277 ? -17.256 1.151 17.626 1.00 96.56 277 ILE A O 1
ATOM 2299 N N . GLY A 1 278 ? -15.883 2.888 17.262 1.00 96.56 278 GLY A N 1
ATOM 2300 C CA . GLY A 1 278 ? -16.622 3.859 18.055 1.00 96.56 278 GLY A CA 1
ATOM 2301 C C . GLY A 1 278 ? -15.757 5.053 18.437 1.00 96.56 278 GLY A C 1
ATOM 2302 O O . GLY A 1 278 ? -14.732 5.326 17.798 1.00 96.56 278 GLY A O 1
ATOM 2303 N N . TYR A 1 279 ? -16.184 5.760 19.474 1.00 97.25 279 TYR A N 1
ATOM 2304 C CA . TYR A 1 279 ? -15.429 6.828 20.118 1.00 97.25 279 TYR A CA 1
ATOM 2305 C C . TYR A 1 279 ? -15.590 6.762 21.640 1.00 97.25 279 TYR A C 1
ATOM 2307 O O . TYR A 1 279 ? -16.536 6.154 22.136 1.00 97.25 279 TYR A O 1
ATOM 2315 N N . VAL A 1 280 ? -14.682 7.406 22.366 1.00 97.25 280 VAL A N 1
ATOM 2316 C CA . VAL A 1 280 ? -14.831 7.744 23.791 1.00 97.25 280 VAL A CA 1
ATOM 2317 C C . VAL A 1 280 ? -14.812 9.264 23.948 1.00 97.25 280 VAL A C 1
ATOM 2319 O O . VAL A 1 280 ? -14.281 9.955 23.078 1.00 97.25 280 VAL A O 1
ATOM 2322 N N . THR A 1 281 ? -15.393 9.790 25.025 1.00 96.31 281 THR A N 1
ATOM 2323 C CA . THR A 1 281 ? -15.282 11.214 25.386 1.00 96.31 281 THR A CA 1
ATOM 2324 C C . THR A 1 281 ? -13.883 11.547 25.914 1.00 96.31 281 THR A C 1
ATOM 2326 O O . THR A 1 281 ? -13.139 10.633 26.283 1.00 96.31 281 THR A O 1
ATOM 2329 N N . LYS A 1 282 ? -13.515 12.829 26.043 1.00 95.44 282 LYS A N 1
ATOM 2330 C CA . LYS A 1 282 ? -12.239 13.219 26.683 1.00 95.44 282 LYS A CA 1
ATOM 2331 C C . LYS A 1 282 ? -12.136 12.707 28.119 1.00 95.44 282 LYS A C 1
ATOM 2333 O O . LYS A 1 282 ? -11.108 12.165 28.501 1.00 95.44 282 LYS A O 1
ATOM 2338 N N . ILE A 1 283 ? -13.223 12.813 28.887 1.00 94.69 283 ILE A N 1
ATOM 2339 C CA . ILE A 1 283 ? -13.289 12.339 30.282 1.00 94.69 283 ILE A CA 1
ATOM 2340 C C . ILE A 1 283 ? -13.082 10.824 30.343 1.00 94.69 283 ILE A C 1
ATOM 2342 O O . ILE A 1 283 ? -12.325 10.304 31.158 1.00 94.69 283 ILE A O 1
ATOM 2346 N N . GLN A 1 284 ? -13.744 10.089 29.452 1.00 96.06 284 GLN A N 1
ATOM 2347 C CA . GLN A 1 284 ? -13.546 8.651 29.337 1.00 96.06 284 GLN A CA 1
ATOM 2348 C C . GLN A 1 284 ? -12.104 8.320 28.925 1.00 96.06 284 GLN A C 1
ATOM 2350 O O . GLN A 1 284 ? -11.506 7.396 29.469 1.00 96.06 284 GLN A O 1
ATOM 2355 N N . PHE A 1 285 ? -11.528 9.073 27.994 1.00 96.38 285 PHE A N 1
ATOM 2356 C CA . PHE A 1 285 ? -10.156 8.865 27.563 1.00 96.38 285 PHE A CA 1
ATOM 2357 C C . PHE A 1 285 ? -9.148 9.118 28.688 1.00 96.38 285 PHE A C 1
ATOM 2359 O O . PHE A 1 285 ? -8.263 8.288 28.865 1.00 96.38 285 PHE A O 1
ATOM 2366 N N . GLN A 1 286 ? -9.340 10.150 29.517 1.00 95.12 286 GLN A N 1
ATOM 2367 C CA . GLN A 1 286 ? -8.554 10.350 30.742 1.00 95.12 286 GLN A CA 1
ATOM 2368 C C . GLN A 1 286 ? -8.585 9.092 31.625 1.00 95.12 286 GLN A C 1
ATOM 2370 O O . GLN A 1 286 ? -7.539 8.541 31.941 1.00 95.12 286 GLN A O 1
ATOM 2375 N N . ASN A 1 287 ? -9.770 8.524 31.878 1.00 94.06 287 ASN A N 1
ATOM 2376 C CA . ASN A 1 287 ? -9.901 7.284 32.660 1.00 94.06 287 ASN A CA 1
ATOM 2377 C C . ASN A 1 287 ? -9.189 6.065 32.033 1.00 94.06 287 ASN A C 1
ATOM 2379 O O . ASN A 1 287 ? -8.922 5.066 32.714 1.00 94.06 287 ASN A O 1
ATOM 2383 N N . VAL A 1 288 ? -8.974 6.070 30.712 1.00 93.19 288 VAL A N 1
ATOM 2384 C CA . VAL A 1 288 ? -8.144 5.061 30.038 1.00 93.19 288 VAL A CA 1
ATOM 2385 C C . VAL A 1 288 ? -6.668 5.332 30.320 1.00 93.19 288 VAL A C 1
ATOM 2387 O O . VAL A 1 288 ? -5.939 4.381 30.611 1.00 93.19 288 VAL A O 1
ATOM 2390 N N . LEU A 1 289 ? -6.256 6.598 30.244 1.00 94.00 289 LEU A N 1
ATOM 2391 C CA . LEU A 1 289 ? -4.881 7.058 30.409 1.00 94.00 289 LEU A CA 1
ATOM 2392 C C . LEU A 1 289 ? -4.362 6.975 31.849 1.00 94.00 289 LEU A C 1
ATOM 2394 O O . LEU A 1 289 ? -3.181 6.712 31.998 1.00 94.00 289 LEU A O 1
ATOM 2398 N N . ASP A 1 290 ? -5.207 7.042 32.885 1.00 91.56 290 ASP A N 1
ATOM 2399 C CA . ASP A 1 290 ? -4.802 6.987 34.313 1.00 91.56 290 ASP A CA 1
ATOM 2400 C C . ASP A 1 290 ? -3.923 5.778 34.708 1.00 91.56 290 ASP A C 1
ATOM 2402 O O . ASP A 1 290 ? -3.354 5.718 35.796 1.00 91.56 290 ASP A O 1
ATOM 2406 N N . ARG A 1 291 ? -3.847 4.753 33.853 1.00 88.25 291 ARG A N 1
ATOM 2407 C CA . ARG A 1 291 ? -3.028 3.545 34.054 1.00 88.25 291 ARG A CA 1
ATOM 2408 C C . ARG A 1 291 ? -1.678 3.590 33.337 1.00 88.25 291 ARG A C 1
ATOM 2410 O O . ARG A 1 291 ? -0.949 2.596 33.374 1.00 88.25 291 ARG A O 1
ATOM 2417 N N . PHE A 1 292 ? -1.386 4.685 32.654 1.00 92.81 292 PHE A N 1
ATOM 2418 C CA . PHE A 1 292 ? -0.240 4.864 31.782 1.00 92.81 292 PHE A CA 1
ATOM 2419 C C . PHE A 1 292 ? 0.472 6.164 32.137 1.00 92.81 292 PHE A C 1
ATOM 2421 O O . PHE A 1 292 ? -0.147 7.120 32.590 1.00 92.81 292 PHE A O 1
ATOM 2428 N N . ASN A 1 293 ? 1.777 6.197 31.901 1.00 91.31 293 ASN A N 1
ATOM 2429 C CA . ASN A 1 293 ? 2.497 7.451 31.810 1.00 91.31 293 ASN A CA 1
ATOM 2430 C C . ASN A 1 293 ? 2.021 8.173 30.542 1.00 91.31 293 ASN A C 1
ATOM 2432 O O . ASN A 1 293 ? 2.204 7.652 29.444 1.00 91.31 293 ASN A O 1
ATOM 2436 N N . SER A 1 294 ? 1.329 9.302 30.687 1.00 91.12 294 SER A N 1
ATOM 2437 C CA . SER A 1 294 ? 0.705 10.009 29.562 1.00 91.12 294 SER A CA 1
ATOM 2438 C C . SER A 1 294 ? 0.846 11.525 29.649 1.00 91.12 294 SER A C 1
ATOM 2440 O O . SER A 1 294 ? 0.018 12.237 29.083 1.00 91.12 294 SER A O 1
ATOM 2442 N N . ASP A 1 295 ? 1.885 12.010 30.330 1.00 88.75 295 ASP A N 1
ATOM 2443 C CA . ASP A 1 295 ? 2.137 13.442 30.553 1.00 88.75 295 ASP A CA 1
ATOM 2444 C C . ASP A 1 295 ? 2.298 14.226 29.237 1.00 88.75 295 ASP A C 1
ATOM 2446 O O . ASP A 1 295 ? 2.037 15.423 29.175 1.00 88.75 295 ASP A O 1
ATOM 2450 N N . GLU A 1 296 ? 2.667 13.545 28.146 1.00 89.25 296 GLU A N 1
ATOM 2451 C CA . GLU A 1 296 ? 2.750 14.129 26.802 1.00 89.25 296 GLU A CA 1
ATOM 2452 C C . GLU A 1 296 ? 1.377 14.464 26.178 1.00 89.25 296 GLU A C 1
ATOM 2454 O O . GLU A 1 296 ? 1.308 15.161 25.159 1.00 89.25 296 GLU A O 1
ATOM 2459 N N . ILE A 1 297 ? 0.272 13.945 26.728 1.00 91.00 297 ILE A N 1
ATOM 2460 C CA . ILE A 1 297 ? -1.081 14.201 26.220 1.00 91.00 297 ILE A CA 1
ATOM 2461 C C . ILE A 1 297 ? -1.704 15.380 26.963 1.00 91.00 297 ILE A C 1
ATOM 2463 O O . ILE A 1 297 ? -2.291 15.249 28.030 1.00 91.00 297 ILE A O 1
ATOM 2467 N N . GLU A 1 298 ? -1.687 16.525 26.296 1.00 90.31 298 GLU A N 1
ATOM 2468 C CA . GLU A 1 298 ? -2.391 17.737 26.713 1.00 90.31 298 GLU A CA 1
ATOM 2469 C C . GLU A 1 298 ? -3.882 17.655 26.316 1.00 90.31 298 GLU A C 1
ATOM 2471 O O . GLU A 1 298 ? -4.272 18.022 25.197 1.00 90.31 298 GLU A O 1
ATOM 2476 N N . LEU A 1 299 ? -4.734 17.108 27.197 1.00 89.75 299 LEU A N 1
ATOM 2477 C CA . LEU A 1 299 ? -6.165 16.875 26.925 1.00 89.75 299 LEU A CA 1
ATOM 2478 C C . LEU A 1 299 ? -6.942 18.156 26.590 1.00 89.75 299 LEU A C 1
ATOM 2480 O O . LEU A 1 299 ? -7.870 18.132 25.776 1.00 89.75 299 LEU A O 1
ATOM 2484 N N . GLU A 1 300 ? -6.562 19.277 27.187 1.00 89.50 300 GLU A N 1
ATOM 2485 C CA . GLU A 1 300 ? -7.130 20.603 26.959 1.00 89.50 300 GLU A CA 1
ATOM 2486 C C . GLU A 1 300 ? -6.888 21.104 25.531 1.00 89.50 300 GLU A C 1
ATOM 2488 O O . GLU A 1 300 ? -7.715 21.831 24.978 1.00 89.50 300 GLU A O 1
ATOM 2493 N N . LYS A 1 301 ? -5.807 20.653 24.877 1.00 91.50 301 LYS A N 1
ATOM 2494 C CA . LYS A 1 301 ? -5.514 20.995 23.478 1.00 91.50 301 LYS A CA 1
ATOM 2495 C C . LYS A 1 301 ? -6.347 20.195 22.483 1.00 91.50 301 LYS A C 1
ATOM 2497 O O . LYS A 1 301 ? -6.321 20.518 21.289 1.00 91.50 301 LYS A O 1
ATOM 2502 N N . ILE A 1 302 ? -7.063 19.158 22.921 1.00 93.19 302 ILE A N 1
ATOM 2503 C CA . ILE A 1 302 ? -7.924 18.344 22.059 1.00 93.19 302 ILE A CA 1
ATOM 2504 C C . ILE A 1 302 ? -9.172 19.151 21.682 1.00 93.19 302 ILE A C 1
ATOM 2506 O O . ILE A 1 302 ? -9.881 19.648 22.550 1.00 93.19 302 ILE A O 1
ATOM 2510 N N . ILE A 1 303 ? -9.481 19.264 20.386 1.00 89.62 303 ILE A N 1
ATOM 2511 C CA . ILE A 1 303 ? -10.631 20.064 19.918 1.00 89.62 303 ILE A CA 1
ATOM 2512 C C . ILE A 1 303 ? -11.948 19.322 20.155 1.00 89.62 303 ILE A C 1
ATOM 2514 O O . ILE A 1 303 ? -12.866 19.862 20.761 1.00 89.62 303 ILE A O 1
ATOM 2518 N N . ASP A 1 304 ? -12.049 18.096 19.647 1.00 87.06 304 ASP A N 1
ATOM 2519 C CA . ASP A 1 304 ? -13.292 17.322 19.648 1.00 87.06 304 ASP A CA 1
ATOM 2520 C C . ASP A 1 304 ? -13.408 16.514 20.943 1.00 87.06 304 ASP A C 1
ATOM 2522 O O . ASP A 1 304 ? -12.409 15.991 21.438 1.00 87.06 304 ASP A O 1
ATOM 2526 N N . ASP A 1 305 ? -14.614 16.394 21.496 1.00 91.00 305 ASP A N 1
ATOM 2527 C CA . ASP A 1 305 ? -14.840 15.491 22.625 1.00 91.00 305 ASP A CA 1
ATOM 2528 C C . ASP A 1 305 ? -14.736 14.015 22.204 1.00 91.00 305 ASP A C 1
ATOM 2530 O O . ASP A 1 305 ? -14.458 13.148 23.021 1.00 91.00 305 ASP A O 1
ATOM 2534 N N . LYS A 1 306 ? -14.892 13.709 20.914 1.00 94.12 306 LYS A N 1
ATOM 2535 C CA . LYS A 1 306 ? -14.833 12.351 20.372 1.00 94.12 306 LYS A CA 1
ATOM 2536 C C . LYS A 1 306 ? -13.396 11.941 20.064 1.00 94.12 306 LYS A C 1
ATOM 2538 O O . LYS A 1 306 ? -12.842 12.271 19.013 1.00 94.12 306 LYS A O 1
ATOM 2543 N N . ILE A 1 307 ? -12.831 11.119 20.937 1.00 96.88 307 ILE A N 1
ATOM 2544 C CA . ILE A 1 307 ? -11.582 10.397 20.695 1.00 96.88 307 ILE A CA 1
ATOM 2545 C C . ILE A 1 307 ? -11.916 9.114 19.938 1.00 96.88 307 ILE A C 1
ATOM 2547 O O . ILE A 1 307 ? -12.634 8.246 20.437 1.00 96.88 307 ILE A O 1
ATOM 2551 N N . HIS A 1 308 ? -11.417 8.986 18.713 1.00 97.31 308 HIS A N 1
ATOM 2552 C CA . HIS A 1 308 ? -11.705 7.833 17.866 1.00 97.31 308 HIS A CA 1
ATOM 2553 C C . HIS A 1 308 ? -11.073 6.572 18.447 1.00 97.31 308 HIS A C 1
ATOM 2555 O O . HIS A 1 308 ? -9.878 6.573 18.731 1.00 97.31 308 HIS A O 1
ATOM 2561 N N . VAL A 1 309 ? -11.839 5.485 18.525 1.00 97.81 309 VAL A N 1
ATOM 2562 C CA . VAL A 1 309 ? -11.332 4.168 18.920 1.00 97.81 309 VAL A CA 1
ATOM 2563 C C . VAL A 1 309 ? -11.303 3.256 17.702 1.00 97.81 309 VAL A C 1
ATOM 2565 O O . VAL A 1 309 ? -12.304 3.099 16.993 1.00 97.81 309 VAL A O 1
ATOM 2568 N N . THR A 1 310 ? -10.146 2.649 17.460 1.00 97.62 310 THR A N 1
ATOM 2569 C CA . THR A 1 310 ? -9.903 1.778 16.310 1.00 97.62 310 THR A CA 1
ATOM 2570 C C . THR A 1 310 ? -9.301 0.449 16.732 1.00 97.62 310 THR A C 1
ATOM 2572 O O . THR A 1 310 ? -8.575 0.385 17.719 1.00 97.62 310 THR A O 1
ATOM 2575 N N . ILE A 1 311 ? -9.587 -0.597 15.961 1.00 95.88 311 ILE A N 1
ATOM 2576 C CA . ILE A 1 311 ? -8.859 -1.865 16.010 1.00 95.88 311 ILE A CA 1
ATOM 2577 C C . ILE A 1 311 ? -7.867 -1.857 14.847 1.00 95.88 311 ILE A C 1
ATOM 2579 O O . ILE A 1 311 ? -8.283 -1.682 13.699 1.00 95.88 311 ILE A O 1
ATOM 2583 N N . GLU A 1 312 ? -6.582 -2.059 15.126 1.00 92.38 312 GLU A N 1
ATOM 2584 C CA . GLU A 1 312 ? -5.521 -2.159 14.115 1.00 92.38 312 GLU A CA 1
ATOM 2585 C C . GLU A 1 312 ? -4.931 -3.564 14.086 1.00 92.38 312 GLU A C 1
ATOM 2587 O O . GLU A 1 312 ? -4.670 -4.144 15.137 1.00 92.38 312 GLU A O 1
ATOM 2592 N N . LYS A 1 313 ? -4.710 -4.101 12.881 1.00 87.81 313 LYS A N 1
ATOM 2593 C CA . LYS A 1 313 ? -4.002 -5.372 12.685 1.00 87.81 313 LYS A CA 1
ATOM 2594 C C . LYS A 1 313 ? -2.505 -5.096 12.549 1.00 87.81 313 LYS A C 1
ATOM 2596 O O . LYS A 1 313 ? -2.093 -4.344 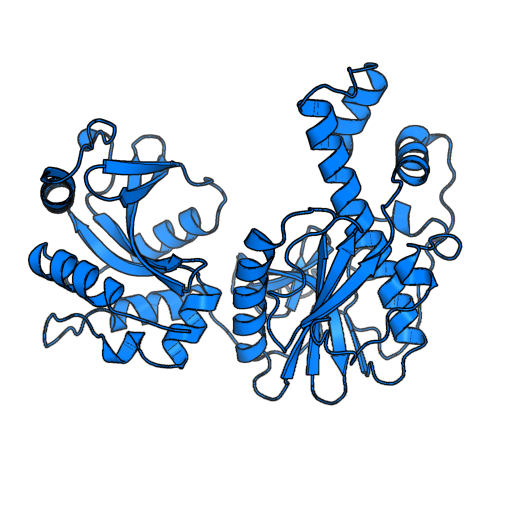11.659 1.00 87.81 313 LYS A O 1
ATOM 2601 N N . GLN A 1 314 ? -1.708 -5.725 13.402 1.00 83.75 314 GLN A N 1
ATOM 2602 C CA . GLN A 1 314 ? -0.255 -5.611 13.405 1.00 83.75 314 GLN A CA 1
ATOM 2603 C C . GLN A 1 314 ? 0.403 -6.516 12.358 1.00 83.75 314 GLN A C 1
ATOM 2605 O O . GLN A 1 314 ? -0.240 -7.308 11.650 1.00 83.75 314 GLN A O 1
ATOM 2610 N N . ASP A 1 315 ? 1.716 -6.379 12.210 1.00 73.50 315 ASP A N 1
ATOM 2611 C CA . ASP A 1 315 ? 2.478 -7.100 11.192 1.00 73.50 315 ASP A CA 1
ATOM 2612 C C . ASP A 1 315 ? 2.511 -8.603 11.473 1.00 73.50 315 ASP A C 1
ATOM 2614 O O . ASP A 1 315 ? 2.244 -9.402 10.573 1.00 73.50 315 ASP A O 1
ATOM 2618 N N . GLU A 1 316 ? 2.684 -8.975 12.736 1.00 75.62 316 GLU A N 1
ATOM 2619 C CA . GLU A 1 316 ? 2.622 -10.342 13.251 1.00 75.62 316 GLU A CA 1
ATOM 2620 C C . GLU A 1 316 ? 1.203 -10.935 13.298 1.00 75.62 316 GLU A C 1
ATOM 2622 O O . GLU A 1 316 ? 1.035 -12.082 13.698 1.00 75.62 316 GLU A O 1
ATOM 2627 N N . GLY A 1 317 ? 0.182 -10.177 12.884 1.00 78.56 317 GLY A N 1
ATOM 2628 C CA . GLY A 1 317 ? -1.213 -10.629 12.851 1.00 78.56 317 GLY A CA 1
ATOM 2629 C C . GLY A 1 317 ? -1.975 -10.443 14.165 1.00 78.56 317 GLY A C 1
ATOM 2630 O O . GLY A 1 317 ? -3.167 -10.741 14.208 1.00 78.56 317 GLY A O 1
ATOM 2631 N N . SER A 1 318 ? -1.321 -9.912 15.202 1.00 86.75 318 SER A N 1
ATOM 2632 C CA . SER A 1 318 ? -1.975 -9.473 16.437 1.00 86.75 318 SER A CA 1
ATOM 2633 C C . SER A 1 318 ? -2.875 -8.252 16.182 1.00 86.75 318 SER A C 1
ATOM 2635 O O . SER A 1 318 ? -2.827 -7.630 15.115 1.00 86.75 318 SER A O 1
ATOM 2637 N N . PHE A 1 319 ? -3.735 -7.925 17.147 1.00 90.94 319 PHE A N 1
ATOM 2638 C CA . PHE A 1 319 ? -4.660 -6.800 17.051 1.00 90.94 319 PHE A CA 1
ATOM 2639 C C . PHE A 1 319 ? -4.543 -5.907 18.278 1.00 90.94 319 PHE A C 1
ATOM 2641 O O . PHE A 1 319 ? -4.606 -6.397 19.405 1.00 90.94 319 PHE A O 1
ATOM 2648 N N . ASP A 1 320 ? -4.471 -4.598 18.046 1.00 92.69 320 ASP A N 1
ATOM 2649 C CA . ASP A 1 320 ? -4.409 -3.596 19.105 1.00 92.69 320 ASP A CA 1
ATOM 2650 C C . ASP A 1 320 ? -5.545 -2.592 19.019 1.00 92.69 320 ASP A C 1
ATOM 2652 O O . ASP A 1 320 ? -6.085 -2.292 17.951 1.00 92.69 320 ASP A O 1
ATOM 2656 N N . LEU A 1 321 ? -5.879 -2.045 20.186 1.00 95.56 321 LEU A N 1
ATOM 2657 C CA . LEU A 1 321 ? -6.819 -0.950 20.311 1.00 95.56 321 LEU A CA 1
ATOM 2658 C C . LEU A 1 321 ? -6.052 0.371 20.308 1.00 95.56 321 LEU A C 1
ATOM 2660 O O . LEU A 1 321 ? -5.254 0.634 21.208 1.00 95.56 321 LEU A O 1
ATOM 2664 N N . ILE A 1 322 ? -6.308 1.196 19.300 1.00 96.94 322 ILE A N 1
ATOM 2665 C CA . ILE A 1 322 ? -5.590 2.444 19.051 1.00 96.94 322 ILE A CA 1
ATOM 2666 C C . ILE A 1 322 ? -6.558 3.622 19.091 1.00 96.94 322 ILE A C 1
ATOM 2668 O O . ILE A 1 322 ? -7.681 3.534 18.578 1.00 96.94 322 ILE A O 1
ATOM 2672 N N . TYR A 1 323 ? -6.088 4.744 19.637 1.00 97.50 323 TYR A N 1
ATOM 2673 C CA . TYR A 1 323 ? -6.868 5.968 19.777 1.00 97.50 323 TYR A CA 1
ATOM 2674 C C . TYR A 1 323 ? -6.364 7.064 18.846 1.00 97.50 323 TYR A C 1
ATOM 2676 O O . TYR A 1 323 ? -5.164 7.171 18.583 1.00 97.50 323 TYR A O 1
ATOM 2684 N N . TYR A 1 324 ? -7.281 7.902 18.365 1.00 97.19 324 TYR A N 1
ATOM 2685 C CA . TYR A 1 324 ? -6.933 9.072 17.567 1.00 97.19 324 TYR A CA 1
ATOM 2686 C C . TYR A 1 324 ? -7.679 10.319 18.022 1.00 97.19 324 TYR A C 1
ATOM 2688 O O . TYR A 1 324 ? -8.891 10.278 18.230 1.00 97.19 324 TYR A O 1
ATOM 2696 N N . TYR A 1 325 ? -6.973 11.447 18.079 1.00 95.75 325 TYR A N 1
ATOM 2697 C CA . TYR A 1 325 ? -7.557 12.742 18.423 1.00 95.75 325 TYR A CA 1
ATOM 2698 C C . TYR A 1 325 ? -6.909 13.892 17.653 1.00 95.75 325 TYR A C 1
ATOM 2700 O O . TYR A 1 325 ? -5.783 13.786 17.160 1.00 95.75 325 TYR A O 1
ATOM 2708 N N . LYS A 1 326 ? -7.638 15.006 17.536 1.00 93.62 326 LYS A N 1
ATOM 2709 C CA . LYS A 1 326 ? -7.163 16.232 16.881 1.00 93.62 326 LYS A CA 1
ATOM 2710 C C . LYS A 1 326 ? -6.921 17.332 17.896 1.00 93.62 326 LYS A C 1
ATOM 2712 O O . LYS A 1 326 ? -7.760 17.543 18.767 1.00 93.62 326 LYS A O 1
ATOM 2717 N N . THR A 1 327 ? -5.827 18.068 17.730 1.00 90.75 327 THR A N 1
ATOM 2718 C CA . THR A 1 327 ? -5.531 19.248 18.556 1.00 90.75 327 THR A CA 1
ATOM 2719 C C . THR A 1 327 ? -5.905 20.552 17.864 1.00 90.75 327 THR A C 1
ATOM 2721 O O . THR A 1 327 ? -6.123 20.550 16.650 1.00 90.75 327 THR A O 1
ATOM 2724 N N . GLY A 1 328 ? -5.931 21.665 18.616 1.00 80.56 328 GLY A N 1
ATOM 2725 C CA . GLY A 1 328 ? -6.197 23.041 18.144 1.00 80.56 328 GLY A CA 1
ATOM 2726 C C . GLY A 1 328 ? -5.506 23.400 16.822 1.00 80.56 328 GLY A C 1
ATOM 2727 O O . GLY A 1 328 ? -6.094 24.000 15.926 1.00 80.56 328 GLY A O 1
ATOM 2728 N N . SER A 1 329 ? -4.279 22.909 16.648 1.00 78.38 329 SER A N 1
ATOM 2729 C CA . SER A 1 329 ? -3.461 23.059 15.435 1.00 78.38 329 SER A CA 1
ATOM 2730 C C . SER A 1 329 ? -3.936 22.257 14.206 1.00 78.38 329 SER A C 1
ATOM 2732 O O . SER A 1 329 ? -3.241 22.205 13.192 1.00 78.38 329 SER A O 1
ATOM 2734 N N . LYS A 1 330 ? -5.091 21.579 14.283 1.00 82.12 330 LYS A N 1
ATOM 2735 C CA . LYS A 1 330 ? -5.634 20.628 13.289 1.00 82.12 330 LYS A CA 1
ATOM 2736 C C . LYS A 1 330 ? -4.718 19.432 12.989 1.00 82.12 330 LYS A C 1
ATOM 2738 O O . LYS A 1 330 ? -4.968 18.685 12.038 1.00 82.12 330 LYS A O 1
ATOM 2743 N N . LYS A 1 331 ? -3.692 19.210 13.813 1.00 92.12 331 LYS A N 1
ATOM 2744 C CA . LYS A 1 331 ? -2.841 18.018 13.775 1.00 92.12 331 LYS A CA 1
ATOM 2745 C C . LYS A 1 331 ? -3.605 16.825 14.339 1.00 92.12 331 LYS A C 1
ATOM 2747 O O . LYS A 1 331 ? -4.329 16.955 15.324 1.00 92.12 331 LYS A O 1
ATOM 2752 N N . LEU A 1 332 ? -3.448 15.672 13.696 1.00 94.81 332 LEU A N 1
ATOM 2753 C CA . LEU A 1 332 ? -4.036 14.409 14.131 1.00 94.81 332 LEU A CA 1
ATOM 2754 C C . LEU A 1 332 ? -2.963 13.559 14.801 1.00 94.81 332 LEU A C 1
ATOM 2756 O O . LEU A 1 332 ? -1.914 13.321 14.202 1.00 94.81 332 LEU A O 1
ATOM 2760 N N . PHE A 1 333 ? -3.253 13.064 15.995 1.00 96.19 333 PHE A N 1
ATOM 2761 C CA . PHE A 1 333 ? -2.367 12.195 16.754 1.00 96.19 333 PHE A CA 1
ATOM 2762 C C . PHE A 1 333 ? -2.939 10.784 16.837 1.00 96.19 333 PHE A C 1
ATOM 2764 O O . PHE A 1 333 ? -4.153 10.603 16.924 1.00 96.19 333 PHE A O 1
ATOM 2771 N N . LYS A 1 334 ? -2.048 9.793 16.772 1.00 96.62 334 LYS A N 1
ATOM 2772 C CA . LYS A 1 334 ? -2.290 8.391 17.122 1.00 96.62 334 LYS A CA 1
ATOM 2773 C C . LYS A 1 334 ? -1.707 8.144 18.503 1.00 96.62 334 LYS A C 1
ATOM 2775 O O . LYS A 1 334 ? -0.558 8.520 18.725 1.00 96.62 334 LYS A O 1
ATOM 2780 N N . VAL A 1 335 ? -2.469 7.475 19.356 1.00 97.19 335 VAL A N 1
ATOM 2781 C CA . VAL A 1 335 ? -2.028 7.011 20.670 1.00 97.19 335 VAL A CA 1
ATOM 2782 C C . VAL A 1 335 ? -2.091 5.495 20.695 1.00 97.19 335 VAL A C 1
ATOM 2784 O O . VAL A 1 335 ? -3.154 4.898 20.492 1.00 97.19 335 VAL A O 1
ATOM 2787 N N . GLU A 1 336 ? -0.943 4.885 20.946 1.00 95.75 336 GLU A N 1
ATOM 2788 C CA . GLU A 1 336 ? -0.806 3.449 21.173 1.00 95.75 336 GLU A CA 1
ATOM 2789 C C . GLU A 1 336 ? -0.516 3.234 22.657 1.00 95.75 336 GLU A C 1
ATOM 2791 O O . GLU A 1 336 ? 0.351 3.900 23.218 1.00 95.75 336 GLU A O 1
ATOM 2796 N N . LEU A 1 337 ? -1.251 2.329 23.302 1.00 93.19 337 LEU A N 1
ATOM 2797 C CA . LEU A 1 337 ? -1.063 2.021 24.719 1.00 93.19 337 LEU A CA 1
ATOM 2798 C C . LEU A 1 337 ? -0.086 0.851 24.851 1.00 93.19 337 LEU A C 1
ATOM 2800 O O . LEU A 1 337 ? -0.408 -0.272 24.456 1.00 93.19 337 LEU A O 1
ATOM 2804 N N . VAL A 1 338 ? 1.100 1.095 25.407 1.00 90.38 338 VAL A N 1
ATOM 2805 C CA . VAL A 1 338 ? 2.203 0.127 25.439 1.00 90.38 338 VAL A CA 1
ATOM 2806 C C . VAL A 1 338 ? 2.615 -0.143 26.883 1.00 90.38 338 VAL A C 1
ATOM 2808 O O . VAL A 1 338 ? 3.330 0.627 27.510 1.00 90.38 338 VAL A O 1
ATOM 2811 N N . LYS A 1 339 ? 2.208 -1.297 27.421 1.00 87.62 339 LYS A N 1
ATOM 2812 C CA . LYS A 1 339 ? 2.474 -1.702 28.817 1.00 87.62 339 LYS A CA 1
ATOM 2813 C C . LYS A 1 339 ? 1.939 -0.682 29.839 1.00 87.62 339 LYS A C 1
ATOM 2815 O O . LYS A 1 339 ? 0.750 -0.725 30.126 1.00 87.62 339 LYS A O 1
ATOM 2820 N N . LYS A 1 340 ? 2.808 0.164 30.403 1.00 90.50 340 LYS A N 1
ATOM 2821 C CA . LYS A 1 340 ? 2.496 1.250 31.353 1.00 90.50 340 LYS A CA 1
ATOM 2822 C C . LYS A 1 340 ? 2.810 2.632 30.767 1.00 90.50 340 LYS A C 1
ATOM 2824 O O . LYS A 1 340 ? 2.849 3.607 31.502 1.00 90.50 340 LYS A O 1
ATOM 2829 N N . ASP A 1 341 ? 3.055 2.702 29.467 1.00 93.81 341 ASP A N 1
ATOM 2830 C CA . ASP A 1 341 ? 3.456 3.907 28.754 1.00 93.81 341 ASP A CA 1
ATOM 2831 C C . ASP A 1 341 ? 2.565 4.120 27.523 1.00 93.81 341 ASP A C 1
ATOM 2833 O O . ASP A 1 341 ? 1.765 3.247 27.150 1.00 93.81 341 ASP A O 1
ATOM 2837 N N . ILE A 1 342 ? 2.720 5.264 26.871 1.00 95.19 342 ILE A N 1
ATOM 2838 C CA . ILE A 1 342 ? 2.072 5.574 25.602 1.00 95.19 342 ILE A CA 1
ATOM 2839 C C . ILE A 1 342 ? 3.104 5.753 24.494 1.00 95.19 342 ILE A C 1
ATOM 2841 O O . ILE A 1 342 ? 4.249 6.130 24.706 1.00 95.19 342 ILE A O 1
ATOM 2845 N N . LYS A 1 343 ? 2.669 5.523 23.259 1.00 95.75 343 LYS A N 1
ATOM 2846 C CA . LYS A 1 343 ? 3.391 5.969 22.072 1.00 95.75 343 LYS A CA 1
ATOM 2847 C C . LYS A 1 343 ? 2.523 6.953 21.316 1.00 95.75 343 LYS A C 1
ATOM 2849 O O . LYS A 1 343 ? 1.480 6.583 20.767 1.00 95.75 343 LYS A O 1
ATOM 2854 N N . LEU A 1 344 ? 2.983 8.196 21.264 1.00 95.62 344 LEU A N 1
ATOM 2855 C CA . LEU A 1 344 ? 2.330 9.269 20.537 1.00 95.62 344 LEU A CA 1
ATOM 2856 C C . LEU A 1 344 ? 2.945 9.405 19.140 1.00 95.62 344 LEU A C 1
ATOM 2858 O O . LEU A 1 344 ? 4.159 9.384 18.951 1.00 95.62 344 LEU A O 1
ATOM 2862 N N . THR A 1 345 ? 2.114 9.504 18.105 1.00 95.44 345 THR A N 1
ATOM 2863 C CA . THR A 1 345 ? 2.596 9.698 16.729 1.00 95.44 345 THR A CA 1
ATOM 2864 C C . THR A 1 345 ? 1.712 10.681 15.982 1.00 95.44 345 THR A C 1
ATOM 2866 O O . THR A 1 345 ? 0.530 10.413 15.746 1.00 95.44 345 THR A O 1
ATOM 2869 N N . GLN A 1 346 ? 2.294 11.794 15.535 1.00 94.56 346 GLN A N 1
ATOM 2870 C CA . GLN A 1 346 ? 1.614 12.726 14.640 1.00 94.56 346 GLN A CA 1
ATOM 2871 C C . GLN A 1 346 ? 1.401 12.073 13.266 1.00 94.56 346 GLN A C 1
ATOM 2873 O O . GLN A 1 346 ? 2.313 11.488 12.680 1.00 94.56 346 GLN A O 1
ATOM 2878 N N . LYS A 1 347 ? 0.181 12.161 12.735 1.00 94.44 347 LYS A N 1
ATOM 2879 C CA . LYS A 1 347 ? -0.169 11.655 11.405 1.00 94.44 347 LYS A CA 1
ATOM 2880 C C . LYS A 1 347 ? -0.044 12.734 10.340 1.00 94.44 347 LYS A C 1
ATOM 2882 O O . LYS A 1 347 ? -0.269 13.915 10.597 1.00 94.44 347 LYS A O 1
ATOM 2887 N N . ASP A 1 348 ? 0.277 12.285 9.129 1.00 87.50 348 ASP A N 1
ATOM 2888 C CA . ASP A 1 348 ? 0.364 13.136 7.947 1.00 87.50 348 ASP A CA 1
ATOM 2889 C C . ASP A 1 348 ? -0.987 13.842 7.693 1.00 87.50 348 ASP A C 1
ATOM 2891 O O . ASP A 1 348 ? -2.015 13.162 7.552 1.00 87.50 348 ASP A O 1
ATOM 2895 N N . PRO A 1 349 ? -1.016 15.187 7.613 1.00 84.12 349 PRO A N 1
ATOM 2896 C CA . PRO A 1 349 ? -2.234 15.946 7.332 1.00 84.12 349 PRO A CA 1
ATOM 2897 C C . PRO A 1 349 ? -2.871 15.623 5.970 1.00 84.12 349 PRO A C 1
ATOM 2899 O O . PRO A 1 349 ? -4.071 15.852 5.797 1.00 84.12 349 PRO A O 1
ATOM 2902 N N . LYS A 1 350 ? -2.113 15.087 5.007 1.00 82.12 350 LYS A N 1
ATOM 2903 C CA . LYS A 1 350 ? -2.612 14.658 3.689 1.00 82.12 350 LYS A CA 1
ATOM 2904 C C . LYS A 1 350 ? -2.906 13.153 3.618 1.00 82.12 350 LYS A C 1
ATOM 2906 O O . LYS A 1 350 ? -3.501 12.694 2.641 1.00 82.12 350 LYS A O 1
ATOM 2911 N N . GLY A 1 351 ? -2.562 12.400 4.662 1.00 83.19 351 GLY A N 1
ATOM 2912 C CA . GLY A 1 351 ? -2.689 10.948 4.704 1.00 83.19 351 GLY A CA 1
ATOM 2913 C C . GLY A 1 351 ? -4.132 10.424 4.755 1.00 83.19 351 GLY A C 1
ATOM 2914 O O . GLY A 1 351 ? -5.099 11.139 5.050 1.00 83.19 351 GLY A O 1
ATOM 2915 N N . PHE A 1 352 ? -4.274 9.116 4.516 1.00 83.38 352 PHE A N 1
ATOM 2916 C CA . PHE A 1 352 ? -5.555 8.398 4.586 1.00 83.38 352 PHE A CA 1
ATOM 2917 C C . PHE A 1 352 ? -6.260 8.581 5.931 1.00 83.38 352 PHE A C 1
ATOM 2919 O O . PHE A 1 352 ? -7.435 8.942 5.958 1.00 83.38 352 PHE A O 1
ATOM 2926 N N . THR A 1 353 ? -5.522 8.457 7.036 1.00 88.81 353 THR A N 1
ATOM 2927 C CA . THR A 1 353 ? -6.065 8.565 8.397 1.00 88.81 353 THR A CA 1
ATOM 2928 C C . THR A 1 353 ? -6.728 9.918 8.673 1.00 88.81 353 THR A C 1
ATOM 2930 O O . THR A 1 353 ? -7.772 9.986 9.322 1.00 88.81 353 THR A O 1
ATOM 2933 N N . MET A 1 354 ? -6.192 11.016 8.129 1.00 88.94 354 MET A N 1
ATOM 2934 C CA . MET A 1 354 ? -6.835 12.330 8.248 1.00 88.94 354 MET A CA 1
ATOM 2935 C C . MET A 1 354 ? -8.183 12.372 7.518 1.00 88.94 354 MET A C 1
ATOM 2937 O O . MET A 1 354 ? -9.148 12.964 8.002 1.00 88.94 354 MET A O 1
ATOM 2941 N N . SER A 1 355 ? -8.266 11.735 6.352 1.00 89.12 355 SER A N 1
ATOM 2942 C CA . SER A 1 355 ? -9.497 11.693 5.556 1.00 89.12 355 SER A CA 1
ATOM 2943 C C . SER A 1 355 ? -10.546 10.775 6.194 1.00 89.12 355 SER A C 1
ATOM 2945 O O . SER A 1 355 ? -11.724 11.117 6.240 1.00 89.12 355 SER A O 1
ATOM 2947 N N . GLU A 1 356 ? -10.117 9.641 6.747 1.00 92.19 356 GLU A N 1
ATOM 2948 C CA . GLU A 1 356 ? -10.973 8.700 7.477 1.00 92.19 356 GLU A CA 1
ATOM 2949 C C . GLU A 1 356 ? -11.552 9.310 8.750 1.00 92.19 356 GLU A C 1
ATOM 2951 O O . GLU A 1 356 ? -12.759 9.237 8.952 1.00 92.19 356 GLU A O 1
ATOM 2956 N N . THR A 1 357 ? -10.742 9.984 9.573 1.00 91.88 357 THR A N 1
ATOM 2957 C CA . THR A 1 357 ? -11.258 10.657 10.781 1.00 91.88 357 THR A CA 1
ATOM 2958 C C . THR A 1 357 ? -12.290 11.729 10.441 1.00 91.88 357 THR A C 1
ATOM 2960 O O . THR A 1 357 ? -13.309 11.826 11.118 1.00 91.88 357 THR A O 1
ATOM 2963 N N . LYS A 1 358 ? -12.094 12.499 9.358 1.00 90.12 358 LYS A N 1
ATOM 2964 C CA . LYS A 1 358 ? -13.107 13.456 8.871 1.00 90.12 358 LYS A CA 1
ATOM 2965 C C . LYS A 1 358 ? -14.420 12.760 8.502 1.00 90.12 358 LYS A C 1
ATOM 2967 O O . LYS A 1 358 ? -15.478 13.246 8.886 1.00 90.12 358 LYS A O 1
ATOM 2972 N N . PHE A 1 359 ? -14.362 11.633 7.797 1.00 92.00 359 PHE A N 1
ATOM 2973 C CA . PHE A 1 359 ? -15.551 10.837 7.478 1.00 92.00 359 PHE A CA 1
ATOM 2974 C C . PHE A 1 359 ? -16.229 10.281 8.744 1.00 92.00 359 PHE A C 1
ATOM 2976 O O . PHE A 1 359 ? -17.451 10.338 8.879 1.00 92.00 359 PHE A O 1
ATOM 2983 N N . MET A 1 360 ? -15.436 9.800 9.703 1.00 93.75 360 MET A N 1
ATOM 2984 C CA . MET A 1 360 ? -15.928 9.177 10.933 1.00 93.75 360 MET A CA 1
ATOM 2985 C C . MET A 1 360 ? -16.665 10.140 11.850 1.00 93.75 360 MET A C 1
ATOM 2987 O O . MET A 1 360 ? -17.722 9.779 12.359 1.00 93.75 360 MET A O 1
ATOM 2991 N N . ILE A 1 361 ? -16.176 11.376 11.998 1.00 90.94 361 ILE A N 1
ATOM 2992 C CA . ILE A 1 361 ? -16.853 12.419 12.789 1.00 90.94 361 ILE A CA 1
ATOM 2993 C C . ILE A 1 361 ? -18.320 12.580 12.359 1.00 90.94 361 ILE A C 1
ATOM 2995 O O . ILE A 1 361 ? -19.195 12.677 13.215 1.00 90.94 361 ILE A O 1
ATOM 2999 N N . HIS A 1 362 ? -18.587 12.532 11.050 1.00 91.31 362 HIS A N 1
ATOM 3000 C CA . HIS A 1 362 ? -19.933 12.650 10.480 1.00 91.31 362 HIS A CA 1
ATOM 3001 C C . HIS A 1 362 ? -20.724 11.332 10.484 1.00 91.31 362 HIS A C 1
ATOM 3003 O O . HIS A 1 362 ? -21.929 11.335 10.257 1.00 91.31 362 HIS A O 1
ATOM 3009 N N . SER A 1 363 ? -20.056 10.200 10.720 1.00 92.69 363 SER A N 1
ATOM 3010 C CA . SER A 1 363 ? -20.675 8.868 10.742 1.00 92.69 363 SER A CA 1
ATOM 3011 C C . SER A 1 363 ? -21.097 8.428 12.145 1.00 92.69 363 SER A C 1
ATOM 3013 O O . SER A 1 363 ? -21.899 7.500 12.293 1.00 92.69 363 SER A O 1
ATOM 3015 N N . TYR A 1 364 ? -20.546 9.056 13.186 1.00 93.81 364 TYR A N 1
ATOM 3016 C CA . TYR A 1 364 ? -20.873 8.713 14.559 1.00 93.81 364 TYR A CA 1
ATOM 3017 C C . TYR A 1 364 ? -22.310 9.079 14.936 1.00 93.81 364 TYR A C 1
ATOM 3019 O O . TYR A 1 364 ? -22.917 10.016 14.433 1.00 93.81 364 TYR A O 1
ATOM 3027 N N . LYS A 1 365 ? -22.825 8.303 15.882 1.00 91.25 365 LYS A N 1
ATOM 3028 C CA . LYS A 1 365 ? -24.140 8.403 16.508 1.00 91.25 365 LYS A CA 1
ATOM 3029 C C . LYS A 1 365 ? -23.920 8.137 17.998 1.00 91.25 365 LYS A C 1
ATOM 3031 O O . LYS A 1 365 ? -22.887 7.575 18.360 1.00 91.25 365 LYS A O 1
ATOM 3036 N N . ASN A 1 366 ? -24.874 8.491 18.853 1.00 87.69 366 ASN A N 1
ATOM 3037 C CA . ASN A 1 366 ? -24.703 8.369 20.308 1.00 87.69 366 ASN A CA 1
ATOM 3038 C C . ASN A 1 366 ? -24.426 6.926 20.771 1.00 87.69 366 ASN A C 1
ATOM 3040 O O . ASN A 1 366 ? -23.667 6.713 21.710 1.00 87.69 366 ASN A O 1
ATOM 3044 N N . ASN A 1 367 ? -24.980 5.929 20.079 1.00 88.50 367 ASN A N 1
ATOM 3045 C CA . ASN A 1 367 ? -24.726 4.505 20.328 1.00 88.50 367 ASN A CA 1
ATOM 3046 C C . ASN A 1 367 ? -23.303 4.042 19.957 1.00 88.50 367 ASN A C 1
ATOM 3048 O O . ASN A 1 367 ? -22.924 2.932 20.312 1.00 88.50 367 ASN A O 1
ATOM 3052 N N . HIS A 1 368 ? -22.511 4.870 19.271 1.00 94.06 368 HIS A N 1
ATOM 3053 C CA . HIS A 1 368 ? -21.095 4.608 19.006 1.00 94.06 368 HIS A CA 1
ATOM 3054 C C . HIS A 1 368 ? -20.170 5.123 20.128 1.00 94.06 368 HIS A C 1
ATOM 3056 O O . HIS A 1 368 ? -18.955 4.951 20.022 1.00 94.06 368 HIS A O 1
ATOM 3062 N N . ASN A 1 369 ? -20.713 5.744 21.185 1.00 94.88 369 ASN A N 1
ATOM 3063 C CA . ASN A 1 369 ? -19.960 6.067 22.398 1.00 94.88 369 ASN A CA 1
ATOM 3064 C C . ASN A 1 369 ? -19.686 4.781 23.194 1.00 94.88 369 ASN A C 1
ATOM 3066 O O . ASN A 1 369 ? -20.607 4.129 23.694 1.00 94.88 369 ASN A O 1
ATOM 3070 N N . LEU A 1 370 ? -18.414 4.417 23.311 1.00 94.94 370 LEU A N 1
ATOM 3071 C CA . LEU A 1 370 ? -17.967 3.220 24.005 1.00 94.94 370 LEU A CA 1
ATOM 3072 C C . LEU A 1 370 ? -17.716 3.546 25.475 1.00 94.94 370 LEU A C 1
ATOM 3074 O O . LEU A 1 370 ? -16.857 4.348 25.817 1.00 94.94 370 LEU A O 1
ATOM 3078 N N . ASN A 1 371 ? -18.414 2.874 26.387 1.00 92.06 371 ASN A N 1
ATOM 3079 C CA . ASN A 1 371 ? -18.074 3.012 27.801 1.00 92.06 371 ASN A CA 1
ATOM 3080 C C . ASN A 1 371 ? -16.734 2.314 28.129 1.00 92.06 371 ASN A C 1
ATOM 3082 O O . ASN A 1 371 ? -16.301 1.381 27.449 1.00 92.06 371 ASN A O 1
ATOM 3086 N N . ILE A 1 372 ? -16.102 2.719 29.233 1.00 93.12 372 ILE A N 1
ATOM 3087 C CA . ILE A 1 372 ? -14.776 2.221 29.643 1.00 93.12 372 ILE A CA 1
ATOM 3088 C C . ILE A 1 372 ? -14.749 0.717 29.910 1.00 93.12 372 ILE A C 1
ATOM 3090 O O . ILE A 1 372 ? -13.747 0.057 29.628 1.00 93.12 372 ILE A O 1
ATOM 3094 N N . LYS A 1 373 ? -15.838 0.154 30.449 1.00 93.12 373 LYS A N 1
ATOM 3095 C CA . LYS A 1 373 ? -15.925 -1.290 30.706 1.00 93.12 373 LYS A CA 1
ATOM 3096 C C . LYS A 1 373 ? -15.853 -2.066 29.389 1.00 93.12 373 LYS A C 1
ATOM 3098 O O . LYS A 1 373 ? -15.094 -3.026 29.291 1.00 93.12 373 LYS A O 1
ATOM 3103 N N . LEU A 1 374 ? -16.575 -1.603 28.369 1.00 93.31 374 LEU A N 1
ATOM 3104 C CA . LEU A 1 374 ? -16.578 -2.187 27.034 1.00 93.31 374 LEU A CA 1
ATOM 3105 C C . LEU A 1 374 ? -15.222 -2.021 26.340 1.00 93.31 374 LEU A C 1
ATOM 3107 O O . LEU A 1 374 ? -14.706 -2.987 25.794 1.00 93.31 374 LEU A O 1
ATOM 3111 N N . VAL A 1 375 ? -14.597 -0.846 26.420 1.00 94.38 375 VAL A N 1
ATOM 3112 C CA . VAL A 1 375 ? -13.245 -0.612 25.876 1.00 94.38 375 VAL A CA 1
ATOM 3113 C C . VAL A 1 375 ? -12.227 -1.596 26.465 1.00 94.38 375 VAL A C 1
ATOM 3115 O O . VAL A 1 375 ? -11.488 -2.243 25.723 1.00 94.38 375 VAL A O 1
ATOM 3118 N N . LYS A 1 376 ? -12.230 -1.774 27.793 1.00 92.38 376 LYS A N 1
ATOM 3119 C CA . LYS A 1 376 ? -11.360 -2.743 28.484 1.00 92.38 376 LYS A CA 1
ATOM 3120 C C . LYS A 1 376 ? -11.663 -4.182 28.066 1.00 92.38 376 LYS A C 1
ATOM 3122 O O . LYS A 1 376 ? -10.737 -4.956 27.832 1.00 92.38 376 LYS A O 1
ATOM 3127 N N . TYR A 1 377 ? -12.944 -4.531 27.943 1.00 94.44 377 TYR A N 1
ATOM 3128 C CA . TYR A 1 377 ? -13.368 -5.837 27.440 1.00 94.44 377 TYR A CA 1
ATOM 3129 C C . TYR A 1 377 ? -12.821 -6.105 26.034 1.00 94.44 377 TYR A C 1
ATOM 3131 O O . TYR A 1 377 ? -12.207 -7.147 25.807 1.00 94.44 377 TYR A O 1
ATOM 3139 N N . ILE A 1 378 ? -12.988 -5.154 25.110 1.00 95.19 378 ILE A N 1
ATOM 3140 C CA . ILE A 1 378 ? -12.519 -5.268 23.725 1.00 95.19 378 ILE A CA 1
ATOM 3141 C C . ILE A 1 378 ? -11.001 -5.432 23.702 1.00 95.19 378 ILE A C 1
ATOM 3143 O O . ILE A 1 378 ? -10.517 -6.398 23.120 1.00 95.19 378 ILE A O 1
ATOM 3147 N N . ALA A 1 379 ? -10.257 -4.563 24.393 1.00 92.88 379 ALA A N 1
ATOM 3148 C CA . ALA A 1 379 ? -8.797 -4.629 24.452 1.00 92.88 379 ALA A CA 1
ATOM 3149 C C . ALA A 1 379 ? -8.283 -5.992 24.955 1.00 92.88 379 ALA A C 1
ATOM 3151 O O . ALA A 1 379 ? -7.316 -6.526 24.418 1.00 92.88 379 ALA A O 1
ATOM 3152 N N . ASN A 1 380 ? -8.941 -6.589 25.952 1.00 92.00 380 ASN A N 1
ATOM 3153 C CA . ASN A 1 380 ? -8.580 -7.919 26.456 1.00 92.00 380 ASN A CA 1
ATOM 3154 C C . ASN A 1 380 ? -8.989 -9.052 25.507 1.00 92.00 380 ASN A C 1
ATOM 3156 O O . ASN A 1 380 ? -8.329 -10.089 25.460 1.00 92.00 380 ASN A O 1
ATOM 3160 N N . THR A 1 381 ? -10.084 -8.871 24.776 1.00 93.12 381 THR A N 1
ATOM 3161 C CA . THR A 1 381 ? -10.632 -9.868 23.853 1.00 93.12 381 THR A CA 1
ATOM 3162 C C . THR A 1 381 ? -9.785 -9.978 22.593 1.00 93.12 381 THR A C 1
ATOM 3164 O O . THR A 1 381 ? -9.401 -11.083 22.214 1.00 93.12 381 THR A O 1
ATOM 3167 N N . ILE A 1 382 ? -9.442 -8.848 21.970 1.00 93.00 382 ILE A N 1
ATOM 3168 C CA . ILE A 1 382 ? -8.682 -8.834 20.712 1.00 93.00 382 ILE A CA 1
ATOM 3169 C C . ILE A 1 382 ? -7.249 -9.346 20.889 1.00 93.00 382 ILE A C 1
ATOM 3171 O O . ILE A 1 382 ? -6.716 -9.976 19.986 1.00 93.00 382 ILE A O 1
ATOM 3175 N N . LYS A 1 383 ? -6.657 -9.194 22.083 1.00 88.62 383 LYS A N 1
ATOM 3176 C CA . LYS A 1 383 ? -5.344 -9.778 22.415 1.00 88.62 383 LYS A CA 1
ATOM 3177 C C . LYS A 1 383 ? -5.325 -11.306 22.375 1.00 88.62 383 LYS A C 1
ATOM 3179 O O . LYS A 1 383 ? -4.261 -11.897 22.238 1.00 88.62 383 LYS A O 1
ATOM 3184 N N . LYS A 1 384 ? -6.487 -11.951 22.520 1.00 88.56 384 LYS A N 1
ATOM 3185 C CA . LYS A 1 384 ? -6.632 -13.414 22.439 1.00 88.56 384 LYS A CA 1
ATOM 3186 C C . LYS A 1 384 ? -6.866 -13.897 21.009 1.00 88.56 384 LYS A C 1
ATOM 3188 O O . LYS A 1 384 ? -6.944 -15.101 20.780 1.00 88.56 384 LYS A O 1
ATOM 3193 N N . TRP A 1 385 ? -7.048 -12.987 20.056 1.00 87.88 385 TRP A N 1
ATOM 3194 C CA . TRP A 1 385 ? -7.246 -13.357 18.666 1.00 87.88 385 TRP A CA 1
ATOM 3195 C C . TRP A 1 385 ? -5.930 -13.818 18.053 1.00 87.88 385 TRP A C 1
ATOM 3197 O O . TRP A 1 385 ? -4.931 -13.107 18.094 1.00 87.88 385 TRP A O 1
ATOM 3207 N N . ASN A 1 386 ? -5.948 -15.010 17.465 1.00 69.25 386 ASN A N 1
ATOM 3208 C CA . ASN A 1 386 ? -4.798 -15.582 16.782 1.00 69.25 386 ASN A CA 1
ATOM 3209 C C . ASN A 1 386 ? -5.201 -15.909 15.345 1.00 69.25 386 ASN A C 1
ATOM 3211 O O . ASN A 1 386 ? -5.689 -17.000 15.050 1.00 69.25 386 ASN A O 1
ATOM 3215 N N . PHE A 1 387 ? -5.081 -14.915 14.469 1.00 69.12 387 PHE A N 1
ATOM 3216 C CA . PHE A 1 387 ? -5.354 -15.076 13.049 1.00 69.12 387 PHE A CA 1
ATOM 3217 C C . PHE A 1 387 ? -4.016 -15.245 12.333 1.00 69.12 387 PHE A C 1
ATOM 3219 O O . PHE A 1 387 ? -3.269 -14.277 12.193 1.00 69.12 387 PHE A O 1
ATOM 3226 N N . LYS A 1 388 ? -3.710 -16.488 11.950 1.00 53.12 388 LYS A N 1
ATOM 3227 C CA . LYS A 1 388 ? -2.537 -16.818 11.135 1.00 53.12 388 LYS A CA 1
ATOM 3228 C C . LYS A 1 388 ? -2.705 -16.323 9.705 1.00 53.12 388 LYS A C 1
ATOM 3230 O O . LYS A 1 388 ? -3.825 -16.479 9.166 1.00 53.12 388 LYS A O 1
#

Sequence (388 aa):
MGNTNKEFPLPVYIQNLDTRNLGDNLLYYSYHTKFLLSLIRQNADKESQQFISAYNGFRGELFENIVYELLLRYTLENNDITQFVLKGPHQNLSNKENHKFGLIMDKSKQIVYKAGYKDVSEYDAMFFTKDSVVYVESTIVQSTIGLRKRLRKKTALLSLLFPNLKVKALIILSEGATGLNRFPDNCTVWVTKKLDPEPVLNLIAKKNEHQKQKFISFKDKRLIEAHSIKVNFFKYYDTLGWILRKSIDNEAKKFNESFFKSKNTLRYMDIYSKVYIGYVTKIQFQNVLDRFNSDEIELEKIIDDKIHVTIEKQDEGSFDLIYYYKTGSKKLFKVELVKKDIKLTQKDPKGFTMSETKFMIHSYKNNHNLNIKLVKYIANTIKKWNFK

Radius of gyration: 23.59 Å; chains: 1; bounding box: 58×47×65 Å